Protein AF-A0A7K4MNK5-F1 (afdb_monomer_lite)

Foldseek 3Di:
DDDDDDDDDDDDDDDDDDDPVVVVVLVVCCVVVVHPDSVRSVVVVVVVVVCVVVVVVPPDPDDDDDDDDPLEDQLDFPLVVLCVLVVDDDQPAWFDADALCQQANLLRALADPLLLLQCLLQLLLLSLLRVVCVVVVHQWAFLVSSLSRSLVHLQVLVVLCVVVVVCCVQFVSCVLTQDDLCRLCVVCVPDDPVVSVVSRVVSSVCSSCARSKDFDDCVSGPDNVVPPDGTYIHHNCVNLPFKIKHWDFDPCPPDDDDPDDDGDITMIMGGDPLNSQLNPADFVCSCCSSVVDVDDDPARDDLSNLVSCLPRRSVSSRQLNVLVVVVLVVFKDAWLVSLLVVQVVSSVVVSCVVPVPDDPPPVVPDSVSSSSRSVSSVSSCVNSVQWDADPPDPIGTIGGDDRPD

Radius of gyration: 24.89 Å; chains: 1; bounding box: 68×83×61 Å

Structure (mmCIF, N/CA/C/O backbone):
data_AF-A0A7K4MNK5-F1
#
_entry.id   AF-A0A7K4MNK5-F1
#
loop_
_atom_site.group_PDB
_atom_site.id
_atom_site.type_symbol
_atom_site.label_atom_id
_atom_site.label_alt_id
_atom_site.label_comp_id
_atom_site.label_asym_id
_atom_site.label_entity_id
_atom_site.label_seq_id
_atom_site.pdbx_PDB_ins_code
_atom_site.Cartn_x
_atom_site.Cartn_y
_atom_site.Cartn_z
_atom_site.occupancy
_atom_site.B_iso_or_equiv
_atom_site.auth_seq_id
_atom_site.auth_comp_id
_atom_site.auth_asym_id
_atom_site.auth_atom_id
_atom_site.pdbx_PDB_model_num
ATOM 1 N N . MET A 1 1 ? -1.300 64.875 3.776 1.00 35.47 1 MET A N 1
ATOM 2 C CA . MET A 1 1 ? -1.378 63.542 4.409 1.00 35.47 1 MET A CA 1
ATOM 3 C C . MET A 1 1 ? -2.635 62.875 3.878 1.00 35.47 1 MET A C 1
ATOM 5 O O . MET A 1 1 ? -3.722 63.325 4.205 1.00 35.47 1 MET A O 1
ATOM 9 N N . SER A 1 2 ? -2.477 61.930 2.950 1.00 32.09 2 SER A N 1
ATOM 10 C CA . SER A 1 2 ? -3.583 61.213 2.305 1.00 32.09 2 SER A CA 1
ATOM 11 C C . SER A 1 2 ? -3.901 59.967 3.126 1.00 32.09 2 SER A C 1
ATOM 13 O O . SER A 1 2 ? -3.027 59.122 3.307 1.00 32.09 2 SER A O 1
ATOM 15 N N . THR A 1 3 ? -5.115 59.865 3.659 1.00 37.47 3 THR A N 1
ATOM 16 C CA . THR A 1 3 ? -5.630 58.632 4.263 1.00 37.47 3 THR A CA 1
ATOM 17 C C . THR A 1 3 ? -6.192 57.752 3.157 1.00 37.47 3 THR A C 1
ATOM 19 O O . THR A 1 3 ? -7.331 57.938 2.726 1.00 37.47 3 THR A O 1
ATOM 22 N N . ASP A 1 4 ? -5.388 56.802 2.689 1.00 35.34 4 ASP A N 1
ATOM 23 C CA . ASP A 1 4 ? -5.856 55.744 1.797 1.00 35.34 4 ASP A CA 1
ATOM 24 C C . ASP A 1 4 ? -6.785 54.796 2.564 1.00 35.34 4 ASP A C 1
ATOM 26 O O . ASP A 1 4 ? -6.370 53.961 3.368 1.00 35.34 4 ASP A O 1
ATOM 30 N N . SER A 1 5 ? -8.083 54.955 2.315 1.00 39.03 5 SER A N 1
ATOM 31 C CA . SER A 1 5 ? -9.116 54.013 2.734 1.00 39.03 5 SER A CA 1
ATOM 32 C C . SER A 1 5 ? -8.924 52.665 2.024 1.00 39.03 5 SER A C 1
ATOM 34 O O . SER A 1 5 ? -8.994 52.562 0.797 1.00 39.03 5 SER A O 1
ATOM 36 N N . ALA A 1 6 ? -8.663 51.610 2.797 1.00 39.97 6 ALA A N 1
ATOM 37 C CA . ALA A 1 6 ? -8.557 50.251 2.282 1.00 39.97 6 ALA A CA 1
ATOM 38 C C . ALA A 1 6 ? -9.904 49.802 1.682 1.00 39.97 6 ALA A C 1
ATOM 40 O O . ALA A 1 6 ? -10.915 49.713 2.378 1.00 39.97 6 ALA A O 1
ATOM 41 N N . LYS A 1 7 ? -9.919 49.502 0.378 1.00 38.09 7 LYS A N 1
ATOM 42 C CA . LYS A 1 7 ? -11.086 48.928 -0.312 1.00 38.09 7 LYS A CA 1
ATOM 43 C C . LYS A 1 7 ? -11.462 47.562 0.297 1.00 38.09 7 LYS A C 1
ATOM 45 O O . LYS A 1 7 ? -10.567 46.747 0.534 1.00 38.09 7 LYS A O 1
ATOM 50 N N . PRO A 1 8 ? -12.760 47.251 0.482 1.00 38.22 8 PRO A N 1
ATOM 51 C CA . PRO A 1 8 ? -13.188 45.944 0.971 1.00 38.22 8 PRO A CA 1
ATOM 52 C C . PRO A 1 8 ? -12.862 44.844 -0.053 1.00 38.22 8 PRO A C 1
ATOM 54 O O . PRO A 1 8 ? -13.106 44.992 -1.254 1.00 38.22 8 PRO A O 1
ATOM 57 N N . LYS A 1 9 ? -12.293 43.729 0.426 1.00 45.38 9 LYS A N 1
ATOM 58 C CA . LYS A 1 9 ? -11.996 42.535 -0.383 1.00 45.38 9 LYS A CA 1
ATOM 59 C C . LYS A 1 9 ? -13.296 41.991 -0.999 1.00 45.38 9 LYS A C 1
ATOM 61 O O . LYS A 1 9 ? -14.287 41.821 -0.295 1.00 45.38 9 LYS A O 1
ATOM 66 N N . ARG A 1 10 ? -13.290 41.701 -2.308 1.00 42.56 10 ARG A N 1
ATOM 67 C CA . ARG A 1 10 ? -14.421 41.071 -3.018 1.00 42.56 10 ARG A CA 1
ATOM 68 C C . ARG A 1 10 ? -14.710 39.688 -2.419 1.00 42.56 10 ARG A C 1
ATOM 70 O O . ARG A 1 10 ? -13.848 38.815 -2.474 1.00 42.56 10 ARG A O 1
ATOM 77 N N . GLY A 1 11 ? -15.910 39.498 -1.873 1.00 54.03 11 GLY A N 1
ATOM 78 C CA . GLY A 1 11 ? -16.422 38.177 -1.499 1.00 54.03 11 GLY A CA 1
ATOM 79 C C . GLY A 1 11 ? -16.729 37.325 -2.735 1.00 54.03 11 GLY A C 1
ATOM 80 O O . GLY A 1 11 ? -17.035 37.860 -3.801 1.00 54.03 11 GLY A O 1
ATOM 81 N N . ILE A 1 12 ? -16.634 36.004 -2.594 1.00 65.19 12 ILE A N 1
ATOM 82 C CA . ILE A 1 12 ? -17.036 35.034 -3.621 1.00 65.19 12 ILE A CA 1
ATOM 83 C C . ILE A 1 12 ? -18.461 34.588 -3.288 1.00 65.19 12 ILE A C 1
ATOM 85 O O . ILE A 1 12 ? -18.719 34.160 -2.165 1.00 65.19 12 ILE A O 1
ATOM 89 N N . MET A 1 13 ? -19.379 34.703 -4.246 1.00 64.69 13 MET A N 1
ATOM 90 C CA . MET A 1 13 ? -20.734 34.163 -4.122 1.00 64.69 13 MET A CA 1
ATOM 91 C C . MET A 1 13 ? -20.702 32.677 -4.495 1.00 64.69 13 MET A C 1
ATOM 93 O O . MET A 1 13 ? -20.100 32.312 -5.505 1.00 64.69 13 MET A O 1
ATOM 97 N N . ILE A 1 14 ? -21.290 31.828 -3.655 1.00 71.94 14 ILE A N 1
ATOM 98 C CA . ILE A 1 14 ? -21.338 30.375 -3.841 1.00 71.94 14 ILE A CA 1
ATOM 99 C C . ILE A 1 14 ? -22.793 29.947 -3.698 1.00 71.94 14 ILE A C 1
ATOM 101 O O . ILE A 1 14 ? -23.406 30.232 -2.671 1.00 71.94 14 ILE A O 1
ATOM 105 N N . ASP A 1 15 ? -23.305 29.229 -4.694 1.00 77.81 15 ASP A N 1
ATOM 106 C CA . ASP A 1 15 ? -24.620 28.598 -4.620 1.00 77.81 15 ASP A CA 1
ATOM 107 C C . ASP A 1 15 ? -24.495 27.236 -3.933 1.00 77.81 15 ASP A C 1
ATOM 109 O O . ASP A 1 15 ? -23.679 26.391 -4.319 1.00 77.81 15 ASP A O 1
ATOM 113 N N . VAL A 1 16 ? -25.297 27.027 -2.890 1.00 77.62 16 VAL A N 1
ATOM 114 C CA . VAL A 1 16 ? -25.317 25.792 -2.103 1.00 77.62 16 VAL A CA 1
ATOM 115 C C . VAL A 1 16 ? -26.721 25.212 -2.160 1.00 77.62 16 VAL A C 1
ATOM 117 O O . VAL A 1 16 ? -27.684 25.869 -1.782 1.00 77.62 16 VAL A O 1
ATOM 120 N N . PHE A 1 17 ? -26.829 23.969 -2.621 1.00 81.50 17 PHE A N 1
ATOM 121 C CA . PHE A 1 17 ? -28.088 23.231 -2.625 1.00 81.50 17 PHE A CA 1
ATOM 122 C C . PHE A 1 17 ? -28.230 22.476 -1.305 1.00 81.50 17 PHE A C 1
ATOM 124 O O . PHE A 1 17 ? -27.375 21.653 -0.967 1.00 81.50 17 PHE A O 1
ATOM 131 N N . LEU A 1 18 ? -29.295 22.774 -0.566 1.00 82.81 18 LEU A N 1
ATOM 132 C CA . LEU A 1 18 ? -29.616 22.175 0.725 1.00 82.81 18 LEU A CA 1
ATOM 133 C C . LEU A 1 18 ? -30.932 21.401 0.624 1.00 82.81 18 LEU A C 1
ATOM 135 O O . LEU A 1 18 ? -31.761 21.683 -0.235 1.00 82.81 18 LEU A O 1
ATOM 139 N N . GLU A 1 19 ? -31.111 20.415 1.497 1.00 87.25 19 GLU A N 1
ATOM 140 C CA . GLU A 1 19 ? -32.411 19.766 1.674 1.00 87.25 19 GLU A CA 1
ATOM 141 C C . GLU A 1 19 ? -33.380 20.737 2.373 1.00 87.25 19 GLU A C 1
ATOM 143 O O . GLU A 1 19 ? -32.973 21.454 3.291 1.00 87.25 19 GLU A O 1
ATOM 148 N N . ASP A 1 20 ? -34.662 20.724 1.996 1.00 84.31 20 ASP A N 1
ATOM 149 C CA . ASP A 1 20 ? -35.691 21.651 2.506 1.00 84.31 20 ASP A CA 1
ATOM 150 C C . ASP A 1 20 ? -35.759 21.712 4.042 1.00 84.31 20 ASP A C 1
ATOM 152 O O . ASP A 1 20 ? -36.025 22.761 4.633 1.00 84.31 20 ASP A O 1
ATOM 156 N N . ALA A 1 21 ? -35.518 20.580 4.712 1.00 85.81 21 ALA A N 1
ATOM 157 C CA . ALA A 1 21 ? -35.500 20.502 6.170 1.00 85.81 21 ALA A CA 1
ATOM 158 C C . ALA A 1 21 ? -34.358 21.334 6.781 1.00 85.81 21 ALA A C 1
ATOM 160 O O . ALA A 1 21 ? -34.549 21.997 7.799 1.00 85.81 21 ALA A O 1
ATOM 161 N N . VAL A 1 22 ? -33.191 21.341 6.134 1.00 83.88 22 VAL A N 1
ATOM 162 C CA . VAL A 1 22 ? -32.007 22.089 6.574 1.00 83.88 22 VAL A CA 1
ATOM 163 C C . VAL A 1 22 ? -32.198 23.582 6.322 1.00 83.88 22 VAL A C 1
ATOM 165 O O . VAL A 1 22 ? -31.876 24.396 7.183 1.00 83.88 22 VAL A O 1
ATOM 168 N N . GLU A 1 23 ? -32.785 23.957 5.183 1.00 88.69 23 GLU A N 1
ATOM 169 C CA . GLU A 1 23 ? -33.114 25.357 4.892 1.00 88.69 23 GLU A CA 1
ATOM 170 C C . GLU A 1 23 ? -34.100 25.933 5.924 1.00 88.69 23 GLU A C 1
ATOM 172 O O . GLU A 1 23 ? -33.904 27.038 6.436 1.00 88.69 23 GLU A O 1
ATOM 177 N N . LYS A 1 24 ? -35.133 25.163 6.295 1.00 89.88 24 LYS A N 1
ATOM 178 C CA . LYS A 1 24 ? -36.085 25.559 7.345 1.00 89.88 24 LYS A CA 1
ATOM 179 C C . LYS A 1 24 ? -35.402 25.769 8.695 1.00 89.88 24 LYS A C 1
ATOM 181 O O . LYS A 1 24 ? -35.672 26.775 9.346 1.00 89.88 24 LYS A O 1
ATOM 186 N N . GLN A 1 25 ? -34.496 24.872 9.083 1.00 88.50 25 GLN A N 1
ATOM 187 C CA . GLN A 1 25 ? -33.729 25.010 10.325 1.00 88.50 25 GLN A CA 1
ATOM 188 C C . GLN A 1 25 ? -32.838 26.255 10.317 1.00 88.50 25 GLN A C 1
ATOM 190 O O . GLN A 1 25 ? -32.786 26.972 11.312 1.00 88.50 25 GLN A O 1
ATOM 195 N N . ILE A 1 26 ? -32.183 26.563 9.194 1.00 91.69 26 ILE A N 1
ATOM 196 C CA . ILE A 1 26 ? -31.368 27.779 9.060 1.00 91.69 26 ILE A CA 1
ATOM 197 C C . ILE A 1 26 ? -32.228 29.030 9.283 1.00 91.69 26 ILE A C 1
ATOM 199 O O . ILE A 1 26 ? -31.845 29.911 10.054 1.00 91.69 26 ILE A O 1
ATOM 203 N N . LYS A 1 27 ? -33.415 29.084 8.669 1.00 90.62 27 LYS A N 1
ATOM 204 C CA . LYS A 1 27 ? -34.373 30.190 8.837 1.00 90.62 27 LYS A CA 1
ATOM 205 C C . LYS A 1 27 ? -34.890 30.316 10.269 1.00 90.62 27 LYS A C 1
ATOM 207 O O . LYS A 1 27 ? -35.143 31.424 10.739 1.00 90.62 27 LYS A O 1
ATOM 212 N N . GLU A 1 28 ? -35.073 29.198 10.963 1.00 91.31 28 GLU A N 1
ATOM 213 C CA . GLU A 1 28 ? -35.510 29.183 12.358 1.00 91.31 28 GLU A CA 1
ATOM 214 C C . GLU A 1 28 ? -34.411 29.694 13.296 1.00 91.31 28 GLU A C 1
ATOM 216 O O . GLU A 1 28 ? -34.660 30.615 14.073 1.00 91.31 28 GLU A O 1
ATOM 221 N N . ILE A 1 29 ? -33.179 29.198 13.146 1.00 87.25 29 ILE A N 1
ATOM 222 C CA . ILE A 1 29 ? -32.011 29.657 13.915 1.00 87.25 29 ILE A CA 1
ATOM 223 C C . ILE A 1 29 ? -31.778 31.151 13.688 1.00 87.25 29 ILE A C 1
ATOM 225 O O . ILE A 1 29 ? -31.574 31.890 14.648 1.00 87.25 29 ILE A O 1
ATOM 229 N N . GLN A 1 30 ? -31.890 31.625 12.442 1.00 92.19 30 GLN A N 1
ATOM 230 C CA . GLN A 1 30 ? -31.774 33.049 12.129 1.00 92.19 30 GLN A CA 1
ATOM 231 C C . GLN A 1 30 ? -32.744 33.895 12.968 1.00 92.19 30 GLN A C 1
ATOM 233 O O . GLN A 1 30 ? -32.352 34.929 13.508 1.00 92.19 30 GLN A O 1
ATOM 238 N N . LYS A 1 31 ? -34.008 33.466 13.072 1.00 89.81 31 LYS A N 1
ATOM 239 C CA . LYS A 1 31 ? -35.044 34.189 13.818 1.00 89.81 31 LYS A CA 1
ATOM 240 C C . LYS A 1 31 ? -34.813 34.125 15.323 1.00 89.81 31 LYS A C 1
ATOM 242 O O . LYS A 1 31 ? -34.925 35.151 15.985 1.00 89.81 31 LYS A O 1
ATOM 247 N N . VAL A 1 32 ? -34.500 32.942 15.848 1.00 91.38 32 VAL A N 1
ATOM 248 C CA . VAL A 1 32 ? -34.304 32.719 17.289 1.00 91.38 32 VAL A CA 1
ATOM 249 C C . VAL A 1 32 ? -33.074 33.468 17.802 1.00 91.38 32 VAL A C 1
ATOM 251 O O . VAL A 1 32 ? -33.130 34.087 18.860 1.00 91.38 32 VAL A O 1
ATOM 254 N N . GLU A 1 33 ? -31.983 33.470 17.036 1.00 85.19 33 GLU A N 1
ATOM 255 C CA . GLU A 1 33 ? -30.727 34.132 17.410 1.00 85.19 33 GLU A CA 1
ATOM 256 C C . GLU A 1 33 ? -30.628 35.590 16.927 1.00 85.19 33 GLU A C 1
ATOM 258 O O . GLU A 1 33 ? -29.602 36.242 17.126 1.00 85.19 33 GLU A O 1
ATOM 263 N N . ASN A 1 34 ? -31.694 36.120 16.314 1.00 90.06 34 ASN A N 1
ATOM 264 C CA . ASN A 1 34 ? -31.778 37.482 15.779 1.00 90.06 34 ASN A CA 1
ATOM 265 C C . ASN A 1 34 ? -30.599 37.841 14.848 1.00 90.06 34 ASN A C 1
ATOM 267 O O . ASN A 1 34 ? -29.951 38.884 14.985 1.00 90.06 34 ASN A O 1
ATOM 271 N N . LEU A 1 35 ? -30.296 36.940 13.910 1.00 89.75 35 LEU A N 1
ATOM 272 C CA . LEU A 1 35 ? -29.179 37.072 12.976 1.00 89.75 35 LEU A CA 1
ATOM 273 C C . LEU A 1 35 ? -29.571 37.837 11.715 1.00 89.75 35 LEU A C 1
ATOM 275 O O . LEU A 1 35 ? -30.716 37.816 11.259 1.00 89.75 35 LEU A O 1
ATOM 279 N N . LYS A 1 36 ? -28.575 38.505 11.126 1.00 85.31 36 LYS A N 1
ATOM 280 C CA . LYS A 1 36 ? -28.782 39.444 10.019 1.00 85.31 36 LYS A CA 1
ATOM 281 C C . LYS A 1 36 ? -29.394 38.779 8.787 1.00 85.31 36 LYS A C 1
ATOM 283 O O . LYS A 1 36 ? -30.286 39.351 8.166 1.00 85.31 36 LYS A O 1
ATOM 288 N N . ASP A 1 37 ? -28.891 37.607 8.422 1.00 89.88 37 ASP A N 1
ATOM 289 C CA . ASP A 1 37 ? -29.397 36.794 7.322 1.00 89.88 37 ASP A CA 1
ATOM 290 C C . ASP A 1 37 ? -28.991 35.320 7.501 1.00 89.88 37 ASP A C 1
ATOM 292 O O . ASP A 1 37 ? -28.215 34.967 8.392 1.00 89.88 37 ASP A O 1
ATOM 296 N N . GLU A 1 38 ? -29.519 34.453 6.640 1.00 86.00 38 GLU A N 1
ATOM 297 C CA . GLU A 1 38 ? -29.214 33.017 6.609 1.00 86.00 38 GLU A CA 1
ATOM 298 C C . GLU A 1 38 ? -27.715 32.729 6.403 1.00 86.00 38 GLU A C 1
ATOM 300 O O . GLU A 1 38 ? -27.205 31.705 6.860 1.00 86.00 38 GLU A O 1
ATOM 305 N N . ARG A 1 39 ? -26.969 33.639 5.757 1.00 84.94 39 ARG A N 1
ATOM 306 C CA . ARG A 1 39 ? -25.522 33.469 5.557 1.00 84.94 39 ARG A CA 1
ATOM 307 C C . ARG A 1 39 ? -24.773 33.608 6.872 1.00 84.94 39 ARG A C 1
ATOM 309 O O . ARG A 1 39 ? -23.784 32.906 7.053 1.00 84.94 39 ARG A O 1
ATOM 316 N N . ASP A 1 40 ? -25.235 34.467 7.777 1.00 83.81 40 ASP A N 1
ATOM 317 C CA . ASP A 1 40 ? -24.637 34.619 9.107 1.00 83.81 40 ASP A CA 1
ATOM 318 C C . ASP A 1 40 ? -24.812 33.340 9.943 1.00 83.81 40 ASP A C 1
ATOM 320 O O . ASP A 1 40 ? -23.874 32.906 10.610 1.00 83.81 40 ASP A O 1
ATOM 324 N N . VAL A 1 41 ? -25.958 32.658 9.816 1.00 88.50 41 VAL A N 1
ATOM 325 C CA . VAL A 1 41 ? -26.186 31.329 10.419 1.00 88.50 41 VAL A CA 1
ATOM 326 C C . VAL A 1 41 ? -25.179 30.314 9.874 1.00 88.50 41 VAL A C 1
ATOM 328 O O . VAL A 1 41 ? -24.516 29.617 10.639 1.00 88.50 41 VAL A O 1
ATOM 331 N N . ILE A 1 42 ? -25.028 30.247 8.546 1.00 87.69 42 ILE A N 1
ATOM 332 C CA . ILE A 1 42 ? -24.098 29.319 7.885 1.00 87.69 42 ILE A CA 1
ATOM 333 C C . ILE A 1 42 ? -22.651 29.631 8.286 1.00 87.69 42 ILE A C 1
ATOM 335 O O . ILE A 1 42 ? -21.879 28.722 8.587 1.00 87.69 42 ILE A O 1
ATOM 339 N N . TYR A 1 43 ? -22.280 30.910 8.328 1.00 83.38 43 TYR A N 1
ATOM 340 C CA . TYR A 1 43 ? -20.943 31.350 8.707 1.00 83.38 43 TYR A CA 1
ATOM 341 C C . TYR A 1 43 ? -20.613 30.969 10.152 1.00 83.38 43 TYR A C 1
ATOM 343 O O . TYR A 1 43 ? -19.557 30.386 10.403 1.00 83.38 43 TYR A O 1
ATOM 351 N N . ARG A 1 44 ? -21.538 31.206 11.089 1.00 83.81 44 ARG A N 1
ATOM 352 C CA . ARG A 1 44 ? -21.393 30.792 12.490 1.00 83.81 44 ARG A CA 1
ATOM 353 C C . ARG A 1 44 ? -21.351 29.282 12.638 1.00 83.81 44 ARG A C 1
ATOM 355 O O . ARG A 1 44 ? -20.495 28.787 13.354 1.00 83.81 44 ARG A O 1
ATOM 362 N N . ALA A 1 45 ? -22.193 28.537 11.925 1.00 83.69 45 ALA A N 1
ATOM 363 C CA . ALA A 1 45 ? -22.162 27.076 11.955 1.00 83.69 45 ALA A CA 1
ATOM 364 C C . ALA A 1 45 ? -20.806 26.531 11.478 1.00 83.69 45 ALA A C 1
ATOM 366 O O . ALA A 1 45 ? -20.249 25.621 12.095 1.00 83.69 45 ALA A O 1
ATOM 367 N N . ILE A 1 46 ? -20.240 27.126 10.422 1.00 79.56 46 ILE A N 1
ATOM 368 C CA . ILE A 1 46 ? -18.892 26.814 9.945 1.00 79.56 46 ILE A CA 1
ATOM 369 C C . ILE A 1 46 ? -17.861 27.158 11.027 1.00 79.56 46 ILE A C 1
ATOM 371 O O . ILE A 1 46 ? -17.068 26.292 11.385 1.00 79.56 46 ILE A O 1
ATOM 375 N N . GLN A 1 47 ? -17.888 28.369 11.590 1.00 75.75 47 GLN A N 1
ATOM 376 C CA . GLN A 1 47 ? -16.955 28.785 12.642 1.00 75.75 47 GLN A CA 1
ATOM 377 C C . GLN A 1 47 ? -17.048 27.913 13.897 1.00 75.75 47 GLN A C 1
ATOM 379 O O . GLN A 1 47 ? -16.023 27.442 14.371 1.00 75.75 47 GLN A O 1
ATOM 384 N N . SER A 1 48 ? -18.245 27.625 14.404 1.00 77.75 48 SER A N 1
ATOM 385 C CA . SER A 1 48 ? -18.456 26.767 15.572 1.00 77.75 48 SER A CA 1
ATOM 386 C C . SER A 1 48 ? -18.027 25.328 15.310 1.00 77.75 48 SER A C 1
ATOM 388 O O . SER A 1 48 ? -17.439 24.693 16.186 1.00 77.75 48 SER A O 1
ATOM 390 N N . TYR A 1 49 ? -18.269 24.802 14.104 1.00 74.12 49 TYR A N 1
ATOM 391 C CA . TYR A 1 49 ? -17.709 23.516 13.700 1.00 74.12 49 TYR A CA 1
ATOM 392 C C . TYR A 1 49 ? -16.177 23.565 13.713 1.00 74.12 49 TYR A C 1
ATOM 394 O O . TYR A 1 49 ? -15.546 22.668 14.270 1.00 74.12 49 TYR A O 1
ATOM 402 N N . PHE A 1 50 ? -15.579 24.627 13.168 1.00 59.28 50 PHE A N 1
ATOM 403 C CA . PHE A 1 50 ? -14.133 24.827 13.189 1.00 59.28 50 PHE A CA 1
ATOM 404 C C . PHE A 1 50 ? -13.586 24.911 14.612 1.00 59.28 50 PHE A C 1
ATOM 406 O O . PHE A 1 50 ? -12.689 24.143 14.925 1.00 59.28 50 PHE A O 1
ATOM 413 N N . GLU A 1 51 ? -14.146 25.749 15.484 1.00 68.19 51 GLU A N 1
ATOM 414 C CA . GLU A 1 51 ? -13.740 25.892 16.888 1.00 68.19 51 GLU A CA 1
ATOM 415 C C . GLU A 1 51 ? -13.857 24.583 17.667 1.00 68.19 51 GLU A C 1
ATOM 417 O O . GLU A 1 51 ? -12.989 24.260 18.478 1.00 68.19 51 GLU A O 1
ATOM 422 N N . LYS A 1 52 ? -14.909 23.798 17.414 1.00 69.75 52 LYS A N 1
ATOM 423 C CA . LYS A 1 52 ? -15.080 22.471 18.014 1.00 69.75 52 LYS A CA 1
ATOM 424 C C . LYS A 1 52 ? -14.002 21.496 17.539 1.00 69.75 52 LYS A C 1
ATOM 426 O O . LYS A 1 52 ? -13.549 20.660 18.317 1.00 69.75 52 LYS A O 1
ATOM 431 N N . VAL A 1 53 ? -13.586 21.598 16.280 1.00 57.69 53 VAL A N 1
ATOM 432 C CA . VAL A 1 53 ? -12.505 20.781 15.719 1.00 57.69 53 VAL A CA 1
ATOM 433 C C . VAL A 1 53 ? -11.136 21.245 16.234 1.00 57.69 53 VAL A C 1
ATOM 435 O O . VAL A 1 53 ? -10.345 20.395 16.624 1.00 57.69 53 VAL A O 1
ATOM 438 N N . THR A 1 54 ? -10.862 22.552 16.332 1.00 47.03 54 THR A N 1
ATOM 439 C CA . THR A 1 54 ? -9.573 23.081 16.818 1.00 47.03 54 THR A CA 1
ATOM 440 C C . THR A 1 54 ? -9.390 22.976 18.328 1.00 47.03 54 THR A C 1
ATOM 442 O O . THR A 1 54 ? -8.294 22.631 18.757 1.00 47.03 54 THR A O 1
ATOM 445 N N . LYS A 1 55 ? -10.424 23.189 19.158 1.00 50.75 55 LYS A N 1
ATOM 446 C CA . LYS A 1 55 ? -10.312 22.984 20.620 1.00 50.75 55 LYS A CA 1
ATOM 447 C C . LYS A 1 55 ? -10.020 21.531 20.993 1.00 50.75 55 LYS A C 1
ATOM 449 O O . LYS A 1 55 ? -9.325 21.290 21.974 1.00 50.75 55 LYS A O 1
ATOM 454 N N . ASN A 1 56 ? -10.497 20.577 20.195 1.00 48.66 56 ASN A N 1
ATOM 455 C CA . ASN A 1 56 ? -10.143 19.167 20.355 1.00 48.66 56 ASN A CA 1
ATOM 456 C C . ASN A 1 56 ? -8.707 18.852 19.888 1.00 48.66 56 ASN A C 1
ATOM 458 O O . ASN A 1 56 ? -8.196 17.783 20.204 1.00 48.66 56 ASN A O 1
ATOM 462 N N . GLU A 1 57 ? -8.049 19.754 19.151 1.00 44.66 57 GLU A N 1
ATOM 463 C CA . GLU A 1 57 ? -6.667 19.595 18.676 1.00 44.66 57 GLU A CA 1
ATOM 464 C C . GLU A 1 57 ? -5.629 20.361 19.525 1.00 44.66 57 GLU A C 1
ATOM 466 O O . GLU A 1 57 ? -4.451 20.026 19.448 1.00 44.66 57 GLU A O 1
ATOM 471 N N . THR A 1 58 ? -6.021 21.343 20.354 1.00 35.06 58 THR A N 1
ATOM 472 C CA . THR A 1 58 ? -5.088 22.174 21.154 1.00 35.06 58 THR A CA 1
ATOM 473 C C . THR A 1 58 ? -4.841 21.707 22.596 1.00 35.06 58 THR A C 1
ATOM 475 O O . THR A 1 58 ? -4.239 22.444 23.369 1.00 35.06 58 THR A O 1
ATOM 478 N N . VAL A 1 59 ? -5.244 20.493 22.985 1.00 38.62 59 VAL A N 1
ATOM 479 C CA . VAL A 1 59 ? -4.782 19.878 24.246 1.00 38.62 59 VAL A CA 1
ATOM 480 C C . VAL A 1 59 ? -3.861 18.702 23.932 1.00 38.62 59 VAL A C 1
ATOM 482 O O . VAL A 1 59 ? -4.290 17.555 23.925 1.00 38.62 59 VAL A O 1
ATOM 485 N N . SER A 1 60 ? -2.585 18.994 23.671 1.00 36.94 60 SER A N 1
ATOM 486 C CA . SER A 1 60 ? -1.476 18.084 23.998 1.00 36.94 60 SER A CA 1
ATOM 487 C C . SER A 1 60 ? -0.127 18.819 24.024 1.00 36.94 60 SER A C 1
ATOM 489 O O . SER A 1 60 ? 0.845 18.361 23.428 1.00 36.94 60 SER A O 1
ATOM 491 N N . ASP A 1 61 ? -0.044 19.954 24.717 1.00 33.25 61 ASP A N 1
ATOM 492 C CA . ASP A 1 61 ? 1.253 20.422 25.212 1.00 33.25 61 ASP A CA 1
ATOM 493 C C . ASP A 1 61 ? 1.530 19.682 26.525 1.00 33.25 61 ASP A C 1
ATOM 495 O O . ASP A 1 61 ? 0.942 19.972 27.563 1.00 33.25 61 ASP A O 1
ATOM 499 N N . GLY A 1 62 ? 2.383 18.657 26.436 1.00 41.53 62 GLY A N 1
ATOM 500 C CA . GLY A 1 62 ? 2.896 17.888 27.571 1.00 41.53 62 GLY A CA 1
ATOM 501 C C . GLY A 1 62 ? 1.903 16.897 28.180 1.00 41.53 62 GLY A C 1
ATOM 502 O O . GLY A 1 62 ? 1.312 17.166 29.220 1.00 41.53 62 GLY A O 1
ATOM 503 N N . VAL A 1 63 ? 1.773 15.702 27.597 1.00 30.12 63 VAL A N 1
ATOM 504 C CA . VAL A 1 63 ? 1.010 14.607 28.218 1.00 30.12 63 VAL A CA 1
ATOM 505 C C . VAL A 1 63 ? 1.902 13.377 28.362 1.00 30.12 63 VAL A C 1
ATOM 507 O O . VAL A 1 63 ? 2.306 12.752 27.383 1.00 30.12 63 VAL A O 1
ATOM 510 N N . LYS A 1 64 ? 2.209 13.041 29.622 1.00 30.73 64 LYS A N 1
ATOM 511 C CA . LYS A 1 64 ? 2.599 11.689 30.034 1.00 30.73 64 LYS A CA 1
ATOM 512 C C . LYS A 1 64 ? 1.563 10.718 29.475 1.00 30.73 64 LYS A C 1
ATOM 514 O O . LYS A 1 64 ? 0.376 10.923 29.697 1.00 30.73 64 LYS A O 1
ATOM 519 N N . PHE A 1 65 ? 2.016 9.674 28.787 1.00 30.75 65 PHE A N 1
ATOM 520 C CA . PHE A 1 65 ? 1.168 8.601 28.275 1.00 30.75 65 PHE A CA 1
ATOM 521 C C . PHE A 1 65 ? 0.393 7.920 29.413 1.00 30.75 65 PHE A C 1
ATOM 523 O O . PHE A 1 65 ? 0.855 6.941 29.997 1.00 30.75 65 PHE A O 1
ATOM 530 N N . GLU A 1 66 ? -0.802 8.414 29.717 1.00 28.03 66 GLU A N 1
ATOM 531 C CA . GLU A 1 66 ? -1.805 7.647 30.440 1.00 28.03 66 GLU A CA 1
ATOM 532 C C . GLU A 1 66 ? -2.608 6.830 29.428 1.00 28.03 66 GLU A C 1
ATOM 534 O O . GLU A 1 66 ? -3.380 7.343 28.619 1.00 28.03 66 GLU A O 1
ATOM 539 N N . LYS A 1 67 ? -2.371 5.514 29.464 1.00 39.31 67 LYS A N 1
ATOM 540 C CA . LYS A 1 67 ? -3.167 4.484 28.795 1.00 39.31 67 LYS A CA 1
ATOM 541 C C . LYS A 1 67 ? -4.610 4.562 29.290 1.00 39.31 67 LYS A C 1
ATOM 543 O O . LYS A 1 67 ? -4.905 3.956 30.309 1.00 39.31 67 LYS A O 1
ATOM 548 N N . THR A 1 68 ? -5.512 5.213 28.568 1.00 35.50 68 THR A N 1
ATOM 549 C CA . THR A 1 68 ? -6.936 4.831 28.532 1.00 35.50 68 THR A CA 1
ATOM 550 C C . THR A 1 68 ? -7.603 5.433 27.286 1.00 35.50 68 THR A C 1
ATOM 552 O O . THR A 1 68 ? -7.549 6.636 27.067 1.00 35.50 68 THR A O 1
ATOM 555 N N . ASN A 1 69 ? -8.212 4.561 26.465 1.00 36.16 69 ASN A N 1
ATOM 556 C CA . ASN A 1 69 ? -8.808 4.767 25.127 1.00 36.16 69 ASN A CA 1
ATOM 557 C C . ASN A 1 69 ? -7.807 4.862 23.952 1.00 36.16 69 ASN A C 1
ATOM 559 O O . ASN A 1 69 ? -7.482 5.948 23.479 1.00 36.16 69 ASN A O 1
ATOM 563 N N . LYS A 1 70 ? -7.340 3.710 23.434 1.00 55.97 70 LYS A N 1
ATOM 564 C CA . LYS A 1 70 ? -6.482 3.636 22.233 1.00 55.97 70 LYS A CA 1
ATOM 565 C C . LYS A 1 70 ? -7.263 4.074 20.983 1.00 55.97 70 LYS A C 1
ATOM 567 O O . LYS A 1 70 ? -7.931 3.279 20.337 1.00 55.97 70 LYS A O 1
ATOM 572 N N . THR A 1 71 ? -7.189 5.352 20.626 1.00 66.94 71 THR A N 1
ATOM 573 C CA . THR A 1 71 ? -7.767 5.894 19.380 1.00 66.94 71 THR A CA 1
ATOM 574 C C . THR A 1 71 ? -6.864 5.686 18.157 1.00 66.94 71 THR A C 1
ATOM 576 O O . THR A 1 71 ? -7.218 6.101 17.054 1.00 66.94 71 THR A O 1
ATOM 579 N N . SER A 1 72 ? -5.704 5.045 18.336 1.00 78.38 72 SER A N 1
ATOM 580 C CA . SER A 1 72 ? -4.702 4.811 17.297 1.00 78.38 72 SER A CA 1
ATOM 581 C C . SER A 1 72 ? -3.894 3.536 17.537 1.00 78.38 72 SER A C 1
ATOM 583 O O . SER A 1 72 ? -3.695 3.142 18.688 1.00 78.38 72 SER A O 1
ATOM 585 N N . PHE A 1 73 ? -3.352 2.980 16.453 1.00 87.62 73 PHE A N 1
ATOM 586 C CA . PHE A 1 73 ? -2.423 1.854 16.446 1.00 87.62 73 PHE A CA 1
ATOM 587 C C . PHE A 1 73 ? -1.174 2.163 17.277 1.00 87.62 73 PHE A C 1
ATOM 589 O O . PHE A 1 73 ? -0.576 3.232 17.119 1.00 87.62 73 PHE A O 1
ATOM 596 N N . ASP A 1 74 ? -0.784 1.232 18.144 1.00 82.44 74 ASP A N 1
ATOM 597 C CA . ASP A 1 74 ? 0.310 1.423 19.107 1.00 82.44 74 ASP A CA 1
ATOM 598 C C . ASP A 1 74 ? 1.505 0.488 18.890 1.00 82.44 74 ASP A C 1
ATOM 600 O O . ASP A 1 74 ? 2.383 0.413 19.745 1.00 82.44 74 ASP A O 1
ATOM 604 N N . GLY A 1 75 ? 1.539 -0.214 17.755 1.00 82.69 75 GLY A N 1
ATOM 605 C CA . GLY A 1 75 ? 2.617 -1.140 17.413 1.00 82.69 75 GLY A CA 1
ATOM 606 C C . GLY A 1 75 ? 2.383 -2.574 17.873 1.00 82.69 75 GLY A C 1
ATOM 607 O O . GLY A 1 75 ? 3.029 -3.476 17.342 1.00 82.69 75 GLY A O 1
ATOM 608 N N . THR A 1 76 ? 1.432 -2.821 18.783 1.00 82.56 76 THR A N 1
ATOM 609 C CA . THR A 1 76 ? 1.228 -4.158 19.358 1.00 82.56 76 THR A CA 1
ATOM 610 C C . THR A 1 76 ? 0.035 -4.904 18.774 1.00 82.56 76 THR A C 1
ATOM 612 O O . THR A 1 76 ? -1.103 -4.441 18.799 1.00 82.56 76 THR A O 1
ATOM 615 N N . VAL A 1 77 ? 0.295 -6.128 18.307 1.00 85.38 77 VAL A N 1
ATOM 616 C CA . VAL A 1 77 ? -0.729 -7.094 17.895 1.00 85.38 77 VAL A CA 1
ATOM 617 C C . VAL A 1 77 ? -0.387 -8.451 18.503 1.00 85.38 77 VAL A C 1
ATOM 619 O O . VAL A 1 77 ? 0.682 -8.997 18.238 1.00 85.38 77 VAL A O 1
ATOM 622 N N . ASP A 1 78 ? -1.295 -9.022 19.298 1.00 88.56 78 ASP A N 1
ATOM 623 C CA . ASP A 1 78 ? -1.184 -10.427 19.702 1.00 88.56 78 ASP A CA 1
ATOM 624 C C . ASP A 1 78 ? -1.619 -11.316 18.533 1.00 88.56 78 ASP A C 1
ATOM 626 O O . ASP A 1 78 ? -2.801 -11.550 18.269 1.00 88.56 78 ASP A O 1
ATOM 630 N N . PHE A 1 79 ? -0.621 -11.802 17.805 1.00 90.62 79 PHE A N 1
ATOM 631 C CA . PHE A 1 79 ? -0.811 -12.634 16.629 1.00 90.62 79 PHE A CA 1
ATOM 632 C C . PHE A 1 79 ? -1.406 -14.016 16.924 1.00 90.62 79 PHE A C 1
ATOM 634 O O . PHE A 1 79 ? -2.041 -14.603 16.041 1.00 90.62 79 PHE A O 1
ATOM 641 N N . SER A 1 80 ? -1.238 -14.533 18.146 1.00 90.62 80 SER A N 1
ATOM 642 C CA . SER A 1 80 ? -1.807 -15.825 18.543 1.00 90.62 80 SER A CA 1
ATOM 643 C C . SER A 1 80 ? -3.315 -15.697 18.711 1.00 90.62 80 SER A C 1
ATOM 645 O O . SER A 1 80 ? -4.077 -16.476 18.133 1.00 90.62 80 SER A O 1
ATOM 647 N N . GLN A 1 81 ? -3.755 -14.662 19.431 1.00 91.69 81 GLN A N 1
ATOM 648 C CA . GLN A 1 81 ? -5.174 -14.357 19.578 1.00 91.69 81 GLN A CA 1
ATOM 649 C C . GLN A 1 81 ? -5.806 -13.968 18.232 1.00 91.69 81 GLN A C 1
ATOM 651 O O . GLN A 1 81 ? -6.881 -14.475 17.907 1.00 91.69 81 GLN A O 1
ATOM 656 N N . LEU A 1 82 ? -5.129 -13.158 17.406 1.00 94.00 82 LEU A N 1
ATOM 657 C CA . LEU A 1 82 ? -5.623 -12.769 16.078 1.00 94.00 82 LEU A CA 1
ATOM 658 C C . LEU A 1 82 ? -5.894 -13.994 15.198 1.00 94.00 82 LEU A C 1
ATOM 660 O O . LEU A 1 82 ? -6.962 -14.113 14.597 1.00 94.00 82 LEU A O 1
ATOM 664 N N . SER A 1 83 ? -4.940 -14.927 15.151 1.00 92.88 83 SER A N 1
ATOM 665 C CA . SER A 1 83 ? -5.086 -16.175 14.395 1.00 92.88 83 SER A CA 1
ATOM 666 C C . SER A 1 83 ? -6.252 -17.019 14.922 1.00 92.88 83 SER A C 1
ATOM 668 O O . SER A 1 83 ? -6.959 -17.651 14.139 1.00 92.88 83 SER A O 1
ATOM 670 N N . GLY A 1 84 ? -6.492 -16.992 16.238 1.00 92.62 84 GLY A N 1
ATOM 671 C CA . GLY A 1 84 ? -7.649 -17.623 16.873 1.00 92.62 84 GLY A CA 1
ATOM 672 C C . GLY A 1 84 ? -8.985 -17.042 16.402 1.00 92.62 84 GLY A C 1
ATOM 673 O O . GLY A 1 84 ? -9.866 -17.806 16.008 1.00 92.62 84 GLY A O 1
ATOM 674 N N . ILE A 1 85 ? -9.115 -15.710 16.373 1.00 93.62 85 ILE A N 1
ATOM 675 C CA . ILE A 1 85 ? -10.327 -15.010 15.903 1.00 93.62 85 ILE A CA 1
ATOM 676 C C . ILE A 1 85 ? -10.593 -15.317 14.420 1.00 93.62 85 ILE A C 1
ATOM 678 O O . ILE A 1 85 ? -11.737 -15.528 14.014 1.00 93.62 85 ILE A O 1
ATOM 682 N N . LEU A 1 86 ? -9.538 -15.383 13.602 1.00 94.06 86 LEU A N 1
ATOM 683 C CA . LEU A 1 86 ? -9.656 -15.547 12.151 1.00 94.06 86 LEU A CA 1
ATOM 684 C C . LEU A 1 86 ? -9.848 -16.996 11.676 1.00 94.06 86 LEU A C 1
ATOM 686 O O . LEU A 1 86 ? -10.187 -17.207 10.512 1.00 94.06 86 LEU A O 1
ATOM 690 N N . LYS A 1 87 ? -9.672 -18.000 12.545 1.00 88.62 87 LYS A N 1
ATOM 691 C CA . LYS A 1 87 ? -9.652 -19.424 12.159 1.00 88.62 87 LYS A CA 1
ATOM 692 C C . LYS A 1 87 ? -10.935 -19.909 11.468 1.00 88.62 87 LYS A C 1
ATOM 694 O O . LYS A 1 87 ? -10.865 -20.814 10.644 1.00 88.62 87 LYS A O 1
ATOM 699 N N . ASN A 1 88 ? -12.084 -19.305 11.784 1.00 81.00 88 ASN A N 1
ATOM 700 C CA . ASN A 1 88 ? -13.407 -19.767 11.343 1.00 81.00 88 ASN A CA 1
ATOM 701 C C . ASN A 1 88 ? -14.247 -18.658 10.678 1.00 81.00 88 ASN A C 1
ATOM 703 O O . ASN A 1 88 ? -15.465 -18.615 10.848 1.00 81.00 88 ASN A O 1
ATOM 707 N N . ILE A 1 89 ? -13.620 -17.728 9.949 1.00 90.44 89 ILE A N 1
ATOM 708 C CA . ILE A 1 89 ? -14.374 -16.651 9.293 1.00 90.44 89 ILE A CA 1
ATOM 709 C C . ILE A 1 89 ? -15.253 -17.181 8.151 1.00 90.44 89 ILE A C 1
ATOM 711 O O . ILE A 1 89 ? -14.785 -17.844 7.229 1.00 90.44 89 ILE A O 1
ATOM 715 N N . GLU A 1 90 ? -16.542 -16.838 8.168 1.00 84.81 90 GLU A N 1
ATOM 716 C CA . GLU A 1 90 ? -17.445 -17.156 7.060 1.00 84.81 90 GLU A CA 1
ATOM 717 C C . GLU A 1 90 ? -17.151 -16.295 5.825 1.00 84.81 90 GLU A C 1
ATOM 719 O O . GLU A 1 90 ? -17.276 -15.065 5.859 1.00 84.81 90 GLU A O 1
ATOM 724 N N . THR A 1 91 ? -16.849 -16.945 4.702 1.00 85.56 91 THR A N 1
ATOM 725 C CA . THR A 1 91 ? -16.502 -16.322 3.412 1.00 85.56 91 THR A CA 1
ATOM 726 C C . THR A 1 91 ? -17.670 -16.288 2.417 1.00 85.56 91 THR A C 1
ATOM 728 O O . THR A 1 91 ? -17.480 -16.224 1.204 1.00 85.56 91 THR A O 1
ATOM 731 N N . ASN A 1 92 ? -18.907 -16.287 2.912 1.00 86.31 92 ASN A N 1
ATOM 732 C CA . ASN A 1 92 ? -20.097 -16.186 2.069 1.00 86.31 92 ASN A CA 1
ATOM 733 C C . ASN A 1 92 ? -20.340 -14.737 1.615 1.00 86.31 92 ASN A C 1
ATOM 735 O O . ASN A 1 92 ? -20.213 -13.793 2.399 1.00 86.31 92 ASN A O 1
ATOM 739 N N . GLY A 1 93 ? -20.744 -14.555 0.353 1.00 84.88 93 GLY A N 1
ATOM 740 C CA . GLY A 1 93 ? -21.171 -13.251 -0.171 1.00 84.88 93 GLY A CA 1
ATOM 741 C C . GLY A 1 93 ? -20.059 -12.199 -0.260 1.00 84.88 93 GLY A C 1
ATOM 742 O O . GLY A 1 93 ? -20.333 -11.004 -0.113 1.00 84.88 93 GLY A O 1
ATOM 743 N N . LEU A 1 94 ? -18.810 -12.627 -0.471 1.00 90.88 94 LEU A N 1
ATOM 744 C CA . LEU A 1 94 ? -17.683 -11.712 -0.629 1.00 90.88 94 LEU A CA 1
ATOM 745 C C . LEU A 1 94 ? -17.827 -10.848 -1.883 1.00 90.88 94 LEU A C 1
ATOM 747 O O . LEU A 1 94 ? -18.313 -11.276 -2.931 1.00 90.88 94 LEU A O 1
ATOM 751 N N . ILE A 1 95 ? -17.361 -9.612 -1.762 1.00 89.88 95 ILE A N 1
ATOM 752 C CA . ILE A 1 95 ? -17.198 -8.695 -2.877 1.00 89.88 95 ILE A CA 1
ATOM 753 C C . ILE A 1 95 ? -16.026 -9.188 -3.722 1.00 89.88 95 ILE A C 1
ATOM 755 O O . ILE A 1 95 ? -14.916 -9.368 -3.226 1.00 89.88 95 ILE A O 1
ATOM 759 N N . GLU A 1 96 ? -16.290 -9.386 -5.008 1.00 86.94 96 GLU A N 1
ATOM 760 C CA . GLU A 1 96 ? -15.304 -9.870 -5.963 1.00 86.94 96 GLU A CA 1
ATOM 761 C C . GLU A 1 96 ? -14.244 -8.806 -6.271 1.00 86.94 96 GLU A C 1
ATOM 763 O O . GLU A 1 96 ? -14.538 -7.614 -6.430 1.00 86.94 96 GLU A O 1
ATOM 768 N N . ARG A 1 97 ? -12.991 -9.254 -6.372 1.00 88.12 97 ARG A N 1
ATOM 769 C CA . ARG A 1 97 ? -11.871 -8.413 -6.783 1.00 88.12 97 ARG A CA 1
ATOM 770 C C . ARG A 1 97 ? -11.892 -8.224 -8.294 1.00 88.12 97 ARG A C 1
ATOM 772 O O . ARG A 1 97 ? -11.818 -9.192 -9.043 1.00 88.12 97 ARG A O 1
ATOM 779 N N . LEU A 1 98 ? -11.908 -6.970 -8.737 1.00 87.12 98 LEU A N 1
ATOM 780 C CA . LEU A 1 98 ? -11.829 -6.653 -10.159 1.00 87.12 98 LEU A CA 1
ATOM 781 C C . LEU A 1 98 ? -10.376 -6.680 -10.666 1.00 87.12 98 LEU A C 1
ATOM 783 O O . LEU A 1 98 ? -9.467 -6.243 -9.949 1.00 87.12 98 LEU A O 1
ATOM 787 N N . PRO A 1 99 ? -10.142 -7.118 -11.916 1.00 88.06 99 PRO A N 1
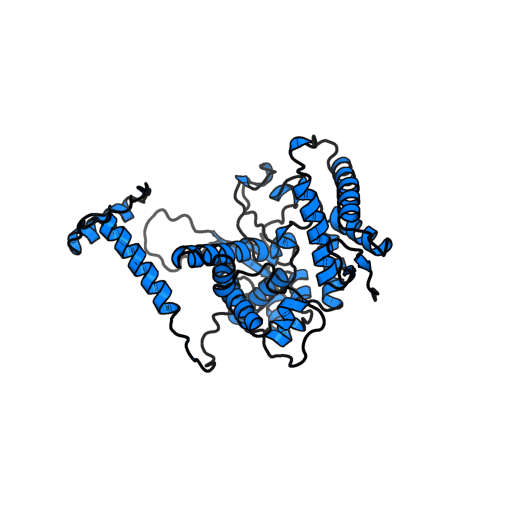ATOM 788 C CA . PRO A 1 99 ? -8.873 -6.910 -12.600 1.00 88.06 99 PRO A CA 1
ATOM 789 C C . PRO A 1 99 ? -8.495 -5.426 -12.665 1.00 88.06 99 PRO A C 1
ATOM 791 O O . PRO A 1 99 ? -9.346 -4.548 -12.813 1.00 88.06 99 PRO A O 1
ATOM 794 N N . GLN A 1 100 ? -7.193 -5.137 -12.651 1.00 89.56 100 GLN A N 1
ATOM 795 C CA . GLN A 1 100 ? -6.686 -3.761 -12.741 1.00 89.56 100 GLN A CA 1
ATOM 796 C C . GLN A 1 100 ? -7.151 -3.039 -14.013 1.00 89.56 100 GLN A C 1
ATOM 798 O O . GLN A 1 100 ? -7.464 -1.849 -13.974 1.00 89.56 100 GLN A O 1
ATOM 803 N N . SER A 1 101 ? -7.279 -3.775 -15.124 1.00 87.81 101 SER A N 1
ATOM 804 C CA . SER A 1 101 ? -7.797 -3.251 -16.392 1.00 87.81 101 SER A CA 1
ATOM 805 C C . SER A 1 101 ? -9.227 -2.728 -16.304 1.00 87.81 101 SER A C 1
ATOM 807 O O . SER A 1 101 ? -9.611 -1.846 -17.072 1.00 87.81 101 SER A O 1
ATOM 809 N N . ASP A 1 102 ? -10.009 -3.256 -15.367 1.00 85.25 102 ASP A N 1
ATOM 810 C CA . ASP A 1 102 ? -11.427 -2.942 -15.229 1.00 85.25 102 ASP A CA 1
ATOM 811 C C . ASP A 1 102 ? -11.640 -1.722 -14.324 1.00 85.25 102 ASP A C 1
ATOM 813 O O . ASP A 1 102 ? -12.637 -1.012 -14.472 1.00 85.25 102 ASP A O 1
ATOM 817 N N . ILE A 1 103 ? -10.680 -1.441 -13.434 1.00 85.81 103 ILE A N 1
ATOM 818 C CA . ILE A 1 103 ? -10.681 -0.275 -12.538 1.00 85.81 103 ILE A CA 1
ATOM 819 C C . ILE A 1 103 ? -9.970 0.923 -13.183 1.00 85.81 103 ILE A C 1
ATOM 821 O O . ILE A 1 103 ? -10.438 2.055 -13.077 1.00 85.81 103 ILE A O 1
ATOM 825 N N . TYR A 1 104 ? -8.829 0.693 -13.834 1.00 85.31 104 TYR A N 1
ATOM 826 C CA . TYR A 1 104 ? -7.943 1.763 -14.300 1.00 85.31 104 TYR A CA 1
ATOM 827 C C . TYR A 1 104 ? -7.867 1.882 -15.822 1.00 85.31 104 TYR A C 1
ATOM 829 O O . TYR A 1 104 ? -7.410 2.908 -16.310 1.00 85.31 104 TYR A O 1
ATOM 837 N N . GLY A 1 105 ? -8.391 0.907 -16.570 1.00 84.25 105 GLY A N 1
ATOM 838 C CA . GLY A 1 105 ? -8.250 0.841 -18.022 1.00 84.25 105 GLY A CA 1
ATOM 839 C C . GLY A 1 105 ? -7.053 -0.001 -18.451 1.00 84.25 105 GLY A C 1
ATOM 840 O O . GLY A 1 105 ? -6.305 -0.531 -17.631 1.00 84.25 105 GLY A O 1
ATOM 841 N N . LEU A 1 106 ? -6.881 -0.159 -19.767 1.00 84.94 106 LEU A N 1
ATOM 842 C CA . LEU A 1 106 ? -5.840 -1.029 -20.331 1.00 84.94 106 LEU A CA 1
ATOM 843 C C . LEU A 1 106 ? -4.424 -0.641 -19.906 1.00 84.94 106 LEU A C 1
ATOM 845 O O . LEU A 1 106 ? -3.569 -1.509 -19.812 1.00 84.94 106 LEU A O 1
ATOM 849 N N . ASP A 1 107 ? -4.184 0.633 -19.607 1.00 81.56 107 ASP A N 1
ATOM 850 C CA . ASP A 1 107 ? -2.896 1.123 -19.124 1.00 81.56 107 ASP A CA 1
ATOM 851 C C . ASP A 1 107 ? -2.556 0.653 -17.701 1.00 81.56 107 ASP A C 1
ATOM 853 O O . ASP A 1 107 ? -1.425 0.852 -17.269 1.00 81.56 107 ASP A O 1
ATOM 857 N N . GLY A 1 108 ? -3.524 0.098 -16.964 1.00 87.25 108 GLY A N 1
ATOM 858 C CA . GLY A 1 108 ? -3.335 -0.557 -15.671 1.00 87.25 108 GLY A CA 1
ATOM 859 C C . GLY A 1 108 ? -3.295 -2.084 -15.753 1.00 87.25 108 GLY A C 1
ATOM 860 O O . GLY A 1 108 ? -3.148 -2.735 -14.726 1.00 87.25 108 GLY A O 1
ATOM 861 N N . ALA A 1 109 ? -3.441 -2.688 -16.935 1.00 90.75 109 ALA A N 1
ATOM 862 C CA . ALA A 1 109 ? -3.499 -4.140 -17.054 1.00 90.75 109 ALA A CA 1
ATOM 863 C C . ALA A 1 109 ? -2.172 -4.799 -16.641 1.00 90.75 109 ALA A C 1
ATOM 865 O O . ALA A 1 109 ? -1.106 -4.365 -17.072 1.00 90.75 109 ALA A O 1
ATOM 866 N N . GLY A 1 110 ? -2.248 -5.861 -15.834 1.00 93.06 110 GLY A N 1
ATOM 867 C CA . GLY A 1 110 ? -1.087 -6.672 -15.452 1.00 93.06 110 GLY A CA 1
ATOM 868 C C . GLY A 1 110 ? -0.082 -5.994 -14.514 1.00 93.06 110 GLY A C 1
ATOM 869 O O . GLY A 1 110 ? 1.000 -6.537 -14.340 1.00 93.06 110 GLY A O 1
ATOM 870 N N . ILE A 1 111 ? -0.410 -4.838 -13.923 1.00 94.56 111 ILE A N 1
ATOM 871 C CA . ILE A 1 111 ? 0.516 -4.056 -13.087 1.00 94.56 111 ILE A CA 1
ATOM 872 C C . ILE A 1 111 ? -0.128 -3.532 -11.810 1.00 94.56 111 ILE A C 1
ATOM 874 O O . ILE A 1 111 ? -1.335 -3.292 -11.757 1.00 94.56 111 ILE A O 1
ATOM 878 N N . ILE A 1 112 ? 0.688 -3.305 -10.785 1.00 94.94 112 ILE A N 1
ATOM 879 C CA . ILE A 1 112 ? 0.268 -2.651 -9.550 1.00 94.94 112 ILE A CA 1
ATOM 880 C C . ILE A 1 112 ? 0.023 -1.171 -9.857 1.00 94.94 112 ILE A C 1
ATOM 882 O O . ILE A 1 112 ? 0.864 -0.471 -10.431 1.00 94.94 112 ILE A O 1
ATOM 886 N N . TRP A 1 113 ? -1.147 -0.662 -9.467 1.00 90.88 113 TRP A N 1
ATOM 887 C CA . TRP A 1 113 ? -1.489 0.742 -9.677 1.00 90.88 113 TRP A CA 1
ATOM 888 C C . TRP A 1 113 ? -0.451 1.687 -9.046 1.00 90.88 113 TRP A C 1
ATOM 890 O O . TRP A 1 113 ? 0.082 1.428 -7.968 1.00 90.88 113 TRP A O 1
ATOM 900 N N . ILE A 1 114 ? -0.177 2.820 -9.703 1.00 86.94 114 ILE A N 1
ATOM 901 C CA . ILE A 1 114 ? 0.945 3.725 -9.382 1.00 86.94 114 ILE A CA 1
ATOM 902 C C . ILE A 1 114 ? 0.963 4.129 -7.900 1.00 86.94 114 ILE A C 1
ATOM 904 O O . ILE A 1 114 ? 2.019 4.138 -7.274 1.00 86.94 114 ILE A O 1
ATOM 908 N N . PHE A 1 115 ? -0.198 4.424 -7.308 1.00 82.25 115 PHE A N 1
ATOM 909 C CA . PHE A 1 115 ? -0.272 4.819 -5.895 1.00 82.25 115 PHE A CA 1
ATOM 910 C C . PHE A 1 115 ? -0.202 3.646 -4.913 1.00 82.25 115 PHE A C 1
ATOM 912 O O . PHE A 1 115 ? 0.049 3.873 -3.736 1.00 82.25 115 PHE A O 1
ATOM 919 N N . HIS A 1 116 ? -0.380 2.410 -5.380 1.00 89.69 116 HIS A N 1
ATOM 920 C CA . HIS A 1 116 ? -0.299 1.193 -4.567 1.00 89.69 116 HIS A CA 1
ATOM 921 C C . HIS A 1 116 ? 1.128 0.616 -4.530 1.00 89.69 116 HIS A C 1
ATOM 923 O O . HIS A 1 116 ? 1.362 -0.398 -3.888 1.00 89.69 116 HIS A O 1
ATOM 929 N N . ASN A 1 117 ? 2.104 1.258 -5.186 1.00 85.75 117 ASN A N 1
ATOM 930 C CA . ASN A 1 117 ? 3.497 0.799 -5.225 1.00 85.75 117 ASN A CA 1
ATOM 931 C C . ASN A 1 117 ?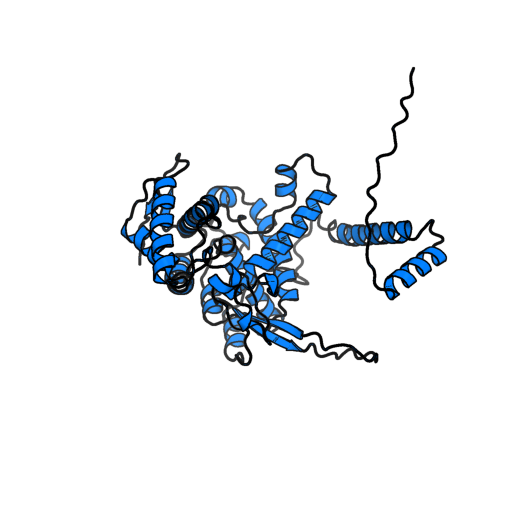 4.263 1.002 -3.898 1.00 85.75 117 ASN A C 1
ATOM 933 O O . ASN A 1 117 ? 5.375 0.507 -3.769 1.00 85.75 117 ASN A O 1
ATOM 937 N N . ARG A 1 118 ? 3.698 1.701 -2.906 1.00 89.81 118 ARG A N 1
ATOM 938 C CA . ARG A 1 118 ? 4.292 1.827 -1.563 1.00 89.81 118 ARG A CA 1
ATOM 939 C C . ARG A 1 118 ? 3.707 0.763 -0.638 1.00 89.81 118 ARG A C 1
ATOM 941 O O . ARG A 1 118 ? 2.535 0.853 -0.278 1.00 89.81 118 ARG A O 1
ATOM 948 N N . LEU A 1 119 ? 4.512 -0.226 -0.250 1.00 93.56 119 LEU A N 1
ATOM 949 C CA . LEU A 1 119 ? 4.043 -1.384 0.527 1.00 93.56 119 LEU A CA 1
ATOM 950 C C . LEU A 1 119 ? 3.953 -1.117 2.035 1.00 93.56 119 LEU A C 1
ATOM 952 O O . LEU A 1 119 ? 3.132 -1.735 2.708 1.00 93.56 119 LEU A O 1
ATOM 956 N N . LEU A 1 120 ? 4.726 -0.168 2.569 1.00 95.06 120 LEU A N 1
ATOM 957 C CA . LEU A 1 120 ? 4.719 0.135 4.003 1.00 95.06 120 LEU A CA 1
ATOM 958 C C . LEU A 1 120 ? 3.352 0.698 4.448 1.00 95.06 120 LEU A C 1
ATOM 960 O O . LEU A 1 120 ? 2.782 0.158 5.393 1.00 95.06 120 LEU A O 1
ATOM 964 N N . PRO A 1 121 ? 2.735 1.660 3.728 1.00 95.69 121 PRO A N 1
ATOM 965 C CA . PRO A 1 121 ? 1.333 2.046 3.926 1.00 95.69 121 PRO A CA 1
ATOM 966 C C . PRO A 1 121 ? 0.316 0.895 3.897 1.00 95.69 121 PRO A C 1
ATOM 968 O O . PRO A 1 121 ? -0.676 0.929 4.631 1.00 95.69 121 PRO A O 1
ATOM 971 N N . VAL A 1 122 ? 0.537 -0.115 3.047 1.00 97.12 122 VAL A N 1
ATOM 972 C CA . VAL A 1 122 ? -0.334 -1.298 2.950 1.00 97.12 122 VAL A CA 1
ATOM 973 C C . VAL A 1 122 ? -0.203 -2.125 4.219 1.00 97.12 122 VAL A C 1
ATOM 975 O O . VAL A 1 122 ? -1.204 -2.373 4.887 1.00 97.12 122 VAL A O 1
ATOM 978 N N . LYS A 1 123 ? 1.030 -2.482 4.596 1.00 96.75 123 LYS A N 1
ATOM 979 C CA . LYS A 1 123 ? 1.302 -3.238 5.820 1.00 96.75 123 LYS A CA 1
ATOM 980 C C . LYS A 1 123 ? 0.774 -2.519 7.058 1.00 96.75 123 LYS A C 1
ATOM 982 O O . LYS A 1 123 ? 0.080 -3.127 7.864 1.00 96.75 123 LYS A O 1
ATOM 987 N N . PHE A 1 124 ? 1.023 -1.217 7.158 1.00 97.25 124 PHE A N 1
ATOM 988 C CA . PHE A 1 124 ? 0.507 -0.364 8.223 1.00 97.25 124 PHE A CA 1
ATOM 989 C C . PHE A 1 124 ? -1.023 -0.435 8.334 1.00 97.25 124 PHE A C 1
ATOM 991 O O . PHE A 1 124 ? -1.570 -0.626 9.418 1.00 97.25 124 PHE A O 1
ATOM 998 N N . SER A 1 125 ? -1.722 -0.325 7.200 1.00 97.88 125 SER A N 1
ATOM 999 C CA . SER A 1 125 ? -3.187 -0.398 7.157 1.00 97.88 125 SER A CA 1
ATOM 1000 C C . SER A 1 125 ? -3.713 -1.767 7.599 1.00 97.88 125 SER A C 1
ATOM 1002 O O . SER A 1 125 ? -4.751 -1.839 8.254 1.00 97.88 125 SER A O 1
ATOM 1004 N N . LEU A 1 126 ? -3.002 -2.848 7.262 1.00 98.25 126 LEU A N 1
ATOM 1005 C CA . LEU A 1 126 ? -3.355 -4.201 7.693 1.00 98.25 126 LEU A CA 1
ATOM 1006 C C . LEU A 1 126 ? -3.085 -4.416 9.184 1.00 98.25 126 LEU A C 1
ATOM 1008 O O . LEU A 1 126 ? -3.912 -5.027 9.843 1.00 98.25 126 LEU A O 1
ATOM 1012 N N . LEU A 1 127 ? -1.996 -3.870 9.733 1.00 97.56 127 LEU A N 1
ATOM 1013 C CA . LEU A 1 127 ? -1.716 -3.912 11.174 1.00 97.56 127 LEU A CA 1
ATOM 1014 C C . LEU A 1 127 ? -2.778 -3.158 11.984 1.00 97.56 127 LEU A C 1
ATOM 1016 O O . LEU A 1 127 ? -3.243 -3.657 13.005 1.00 97.56 127 LEU A O 1
ATOM 1020 N N . CYS A 1 128 ? -3.236 -2.008 11.485 1.00 97.44 128 CYS A N 1
ATOM 1021 C CA . CYS A 1 128 ? -4.379 -1.299 12.060 1.00 97.44 128 CYS A CA 1
ATOM 1022 C C . CYS A 1 128 ? -5.651 -2.161 12.048 1.00 97.44 128 CYS A C 1
ATOM 1024 O O . CYS A 1 128 ? -6.356 -2.229 13.051 1.00 97.44 128 CYS A O 1
ATOM 1026 N N . LEU A 1 129 ? -5.939 -2.840 10.930 1.00 97.88 129 LEU A N 1
ATOM 1027 C CA . LEU A 1 129 ? -7.067 -3.772 10.842 1.00 97.88 129 LEU A CA 1
ATOM 1028 C C . LEU A 1 129 ? -6.917 -4.924 11.847 1.00 97.88 129 LEU A C 1
ATOM 1030 O O . LEU A 1 129 ? -7.878 -5.231 12.546 1.00 97.88 129 LEU A O 1
ATOM 1034 N N . SER A 1 130 ? -5.724 -5.511 11.969 1.00 97.44 130 SER A N 1
ATOM 1035 C CA . SER A 1 130 ? -5.429 -6.547 12.964 1.00 97.44 130 SER A CA 1
ATOM 1036 C C . SER A 1 130 ? -5.731 -6.075 14.382 1.00 97.44 130 SER A C 1
ATOM 1038 O O . SER A 1 130 ? -6.400 -6.784 15.130 1.00 97.44 130 SER A O 1
ATOM 1040 N N . GLN A 1 131 ? -5.274 -4.873 14.750 1.00 95.69 131 GLN A N 1
ATOM 1041 C CA . GLN A 1 131 ? -5.521 -4.318 16.078 1.00 95.69 131 GLN A CA 1
ATOM 1042 C C . GLN A 1 131 ? -7.016 -4.060 16.311 1.00 95.69 131 GLN A C 1
ATOM 1044 O O . GLN A 1 131 ? -7.525 -4.397 17.374 1.00 95.69 131 GLN A O 1
ATOM 1049 N N . MET A 1 132 ? -7.753 -3.559 15.316 1.00 95.56 132 MET A N 1
ATOM 1050 C CA . MET A 1 132 ? -9.202 -3.368 15.454 1.00 95.56 132 MET A CA 1
ATOM 1051 C C . MET A 1 132 ? -9.969 -4.688 15.612 1.00 95.56 132 MET A C 1
ATOM 1053 O O . MET A 1 132 ? -10.875 -4.754 16.437 1.00 95.56 132 MET A O 1
ATOM 1057 N N . ILE A 1 133 ? -9.602 -5.738 14.865 1.00 95.69 133 ILE A N 1
ATOM 1058 C CA . ILE A 1 133 ? -10.187 -7.088 15.009 1.00 95.69 133 ILE A CA 1
ATOM 1059 C C . ILE A 1 133 ? -9.996 -7.602 16.437 1.00 95.69 133 ILE A C 1
ATOM 1061 O O . ILE A 1 133 ? -10.921 -8.129 17.052 1.00 95.69 133 ILE A O 1
ATOM 1065 N N . MET A 1 134 ? -8.796 -7.402 16.972 1.00 93.12 134 MET A N 1
ATOM 1066 C CA . MET A 1 134 ? -8.415 -7.787 18.325 1.00 93.12 134 MET A CA 1
ATOM 1067 C C . MET A 1 134 ? -9.178 -7.010 19.401 1.00 93.12 134 MET A C 1
ATOM 1069 O O . MET A 1 134 ? -9.719 -7.610 20.326 1.00 93.12 134 MET A O 1
ATOM 1073 N N . GLU A 1 135 ? -9.242 -5.684 19.273 1.00 90.94 135 GLU A N 1
ATOM 1074 C CA . GLU A 1 135 ? -9.905 -4.799 20.237 1.00 90.94 135 GLU A CA 1
ATOM 1075 C C . GLU A 1 135 ? -11.423 -5.002 20.267 1.00 90.94 135 GLU A C 1
ATOM 1077 O O . GLU A 1 135 ? -12.030 -4.934 21.334 1.00 90.94 135 GLU A O 1
ATOM 1082 N N . GLN A 1 136 ? -12.041 -5.263 19.112 1.00 91.50 136 GLN A N 1
ATOM 1083 C CA . GLN A 1 136 ? -13.485 -5.496 19.008 1.00 91.50 136 GLN A CA 1
ATOM 1084 C C . GLN A 1 136 ? -13.871 -6.956 19.259 1.00 91.50 136 GLN A C 1
ATOM 1086 O O . GLN A 1 136 ? -15.048 -7.242 19.471 1.00 91.50 136 GLN A O 1
ATOM 1091 N N . ASN A 1 137 ? -12.896 -7.873 19.229 1.00 90.75 137 ASN A N 1
ATOM 1092 C CA . ASN A 1 137 ? -13.121 -9.316 19.217 1.00 90.75 137 ASN A CA 1
ATOM 1093 C C . ASN A 1 137 ? -14.137 -9.740 18.130 1.00 90.75 137 ASN A C 1
ATOM 1095 O O . ASN A 1 137 ? -14.941 -10.651 18.326 1.00 90.75 137 ASN A O 1
ATOM 1099 N N . ASP A 1 138 ? -14.105 -9.047 16.988 1.00 91.81 138 ASP A N 1
ATOM 1100 C CA . ASP A 1 138 ? -14.946 -9.290 15.816 1.00 91.81 138 ASP A CA 1
ATOM 1101 C C . ASP A 1 138 ? -14.038 -9.371 14.581 1.00 91.81 138 ASP A C 1
ATOM 1103 O O . ASP A 1 138 ? -13.297 -8.421 14.302 1.00 91.81 138 ASP A O 1
ATOM 1107 N N . PRO A 1 139 ? -14.060 -10.477 13.815 1.00 94.69 139 PRO A N 1
ATOM 1108 C CA . PRO A 1 139 ? -13.283 -10.569 12.587 1.00 94.69 139 PRO A CA 1
ATOM 1109 C C . PRO A 1 139 ? -13.686 -9.529 11.532 1.00 94.69 139 PRO A C 1
ATOM 1111 O O . PRO A 1 139 ? -12.868 -9.227 10.665 1.00 94.69 139 PRO A O 1
ATOM 1114 N N . TRP A 1 140 ? -14.910 -8.993 11.551 1.00 95.50 140 TRP A N 1
ATOM 1115 C CA . TRP A 1 140 ? -15.457 -8.127 10.505 1.00 95.50 140 TRP A CA 1
ATOM 1116 C C . TRP A 1 140 ? -15.570 -6.662 10.939 1.00 95.50 140 TRP A C 1
ATOM 1118 O O . TRP A 1 140 ? -16.542 -6.241 11.559 1.00 95.50 140 TRP A O 1
ATOM 1128 N N . ILE A 1 141 ? -14.633 -5.837 10.479 1.00 95.75 141 ILE A N 1
ATOM 1129 C CA . ILE A 1 141 ? -14.557 -4.414 10.827 1.00 95.75 141 ILE A CA 1
ATOM 1130 C C . ILE A 1 141 ? -15.275 -3.550 9.790 1.00 95.75 141 ILE A C 1
ATOM 1132 O O . ILE A 1 141 ? -15.118 -3.754 8.586 1.00 95.75 141 ILE A O 1
ATOM 1136 N N . ASP A 1 142 ? -16.046 -2.548 10.226 1.00 94.69 142 ASP A N 1
ATOM 1137 C CA . ASP A 1 142 ? -16.633 -1.556 9.315 1.00 94.69 142 ASP A CA 1
ATOM 1138 C C . ASP A 1 142 ? -15.527 -0.784 8.573 1.00 94.69 142 ASP A C 1
ATOM 1140 O O . ASP A 1 142 ? -14.616 -0.214 9.175 1.00 94.69 142 ASP A O 1
ATOM 1144 N N . LEU A 1 143 ? -15.608 -0.740 7.240 1.00 95.00 143 LEU A N 1
ATOM 1145 C CA . LEU A 1 143 ? -14.620 -0.066 6.400 1.00 95.00 143 LEU A CA 1
ATOM 1146 C C . LEU A 1 143 ? -14.502 1.437 6.712 1.00 95.00 143 LEU A C 1
ATOM 1148 O O . LEU A 1 143 ? -13.431 2.015 6.535 1.00 95.00 143 LEU A O 1
ATOM 1152 N N . VAL A 1 144 ? -15.586 2.103 7.116 1.00 93.75 144 VAL A N 1
ATOM 1153 C CA . VAL A 1 144 ? -15.572 3.525 7.492 1.00 93.75 144 VAL A CA 1
ATOM 1154 C C . VAL A 1 144 ? -14.808 3.722 8.796 1.00 93.75 144 VAL A C 1
ATOM 1156 O O . VAL A 1 144 ? -13.965 4.620 8.866 1.00 93.75 144 VAL A O 1
ATOM 1159 N N . ASP A 1 145 ? -15.043 2.855 9.778 1.00 94.94 145 ASP A N 1
ATOM 1160 C CA . ASP A 1 145 ? -14.356 2.909 11.068 1.00 94.94 145 ASP A CA 1
ATOM 1161 C C . ASP A 1 145 ? -12.868 2.598 10.897 1.00 94.94 145 ASP A C 1
ATOM 1163 O O . ASP A 1 145 ? -12.023 3.360 11.371 1.00 94.94 145 ASP A O 1
ATOM 1167 N N . LEU A 1 146 ? -12.537 1.577 10.096 1.00 96.50 146 LEU A N 1
ATOM 1168 C CA . LEU A 1 146 ? -11.155 1.255 9.744 1.00 96.50 146 LEU A CA 1
ATOM 1169 C C . LEU A 1 146 ? -10.438 2.439 9.098 1.00 96.50 146 LEU A C 1
ATOM 1171 O O . LEU A 1 146 ? -9.306 2.753 9.453 1.00 96.50 146 LEU A O 1
ATOM 1175 N N . LYS A 1 147 ? -11.080 3.135 8.154 1.00 96.06 147 LYS A N 1
ATOM 1176 C CA . LYS A 1 147 ? -10.473 4.314 7.521 1.00 96.06 147 LYS A CA 1
ATOM 1177 C C . LYS A 1 147 ? -10.156 5.405 8.523 1.00 96.06 147 LYS A C 1
ATOM 1179 O O . LYS A 1 147 ? -9.098 6.016 8.404 1.00 96.06 147 LYS A O 1
ATOM 1184 N N . LYS A 1 148 ? -11.071 5.680 9.453 1.00 94.25 148 LYS A N 1
ATOM 1185 C CA . LYS A 1 148 ? -10.867 6.701 10.480 1.00 94.25 148 LYS A CA 1
ATOM 1186 C C . LYS A 1 148 ? -9.693 6.310 11.377 1.00 94.25 148 LYS A C 1
ATOM 1188 O O . LYS A 1 148 ? -8.744 7.079 11.494 1.00 94.25 148 LYS A O 1
ATOM 1193 N N . TYR A 1 149 ? -9.707 5.080 11.883 1.00 95.25 149 TYR A N 1
ATOM 1194 C CA . TYR A 1 149 ? -8.642 4.548 12.726 1.00 95.25 149 TYR A CA 1
ATOM 1195 C C . TYR A 1 149 ? -7.277 4.587 12.027 1.00 95.25 149 TYR A C 1
ATOM 1197 O O . TYR A 1 149 ? -6.300 5.076 12.586 1.00 95.25 149 TYR A O 1
ATOM 1205 N N . VAL A 1 150 ? -7.206 4.162 10.762 1.00 96.38 150 VAL A N 1
ATOM 1206 C CA . VAL A 1 150 ? -5.976 4.189 9.956 1.00 96.38 150 VAL A CA 1
ATOM 1207 C C . VAL A 1 150 ? -5.492 5.619 9.697 1.00 96.38 150 VAL A C 1
ATOM 1209 O O . VAL A 1 150 ? -4.289 5.865 9.721 1.00 96.38 150 VAL A O 1
ATOM 1212 N N . GLN A 1 151 ? -6.387 6.585 9.464 1.00 93.94 151 GLN A N 1
ATOM 1213 C CA . GLN A 1 151 ? -6.004 7.992 9.273 1.00 93.94 151 GLN A CA 1
ATOM 1214 C C . GLN A 1 151 ? -5.389 8.610 10.530 1.00 93.94 151 GLN A C 1
ATOM 1216 O O . GLN A 1 151 ? -4.416 9.361 10.420 1.00 93.94 151 GLN A O 1
ATOM 1221 N N . ASP A 1 152 ? -5.963 8.322 11.695 1.00 91.00 152 ASP A N 1
ATOM 1222 C CA . ASP A 1 152 ? -5.484 8.848 12.972 1.00 91.00 152 ASP A CA 1
ATOM 1223 C C . ASP A 1 152 ? -4.193 8.138 13.399 1.00 91.00 152 ASP A C 1
ATOM 1225 O O . ASP A 1 152 ? -3.217 8.791 13.763 1.00 91.00 152 ASP A O 1
ATOM 1229 N N . SER A 1 153 ? -4.117 6.824 13.188 1.00 94.56 153 SER A N 1
ATOM 1230 C CA . SER A 1 153 ? -2.898 6.037 13.397 1.00 94.56 153 SER A CA 1
ATOM 1231 C C . SER A 1 153 ? -1.748 6.497 12.505 1.00 94.56 153 SER A C 1
ATOM 1233 O O . SER A 1 153 ? -0.626 6.658 12.974 1.00 94.56 153 SER A O 1
ATOM 1235 N N . ALA A 1 154 ? -2.011 6.753 11.222 1.00 93.88 154 ALA A N 1
ATOM 1236 C CA . ALA A 1 154 ? -0.988 7.207 10.284 1.00 93.88 154 ALA A CA 1
ATOM 1237 C C . ALA A 1 154 ? -0.466 8.609 10.611 1.00 93.88 154 ALA A C 1
ATOM 1239 O O . ALA A 1 154 ? 0.699 8.894 10.354 1.00 93.88 154 ALA A O 1
ATOM 1240 N N . LYS A 1 155 ? -1.310 9.482 11.182 1.00 88.19 155 LYS A N 1
ATOM 1241 C CA . LYS A 1 155 ? -0.853 10.770 11.715 1.00 88.19 155 LYS A CA 1
ATOM 1242 C C . LYS A 1 155 ? 0.171 10.529 12.825 1.00 88.19 155 LYS A C 1
ATOM 1244 O O . LYS A 1 155 ? 1.271 11.053 12.727 1.00 88.19 155 LYS A O 1
ATOM 1249 N N . ASN A 1 156 ? -0.167 9.699 13.810 1.00 87.88 156 ASN A N 1
ATOM 1250 C CA . ASN A 1 156 ? 0.728 9.414 14.931 1.00 87.88 156 ASN A CA 1
ATOM 1251 C C . ASN A 1 156 ? 2.033 8.760 14.461 1.00 87.88 156 ASN A C 1
ATOM 1253 O O . ASN A 1 156 ? 3.102 9.147 14.911 1.00 87.88 156 ASN A O 1
ATOM 1257 N N . PHE A 1 157 ? 1.965 7.832 13.504 1.00 91.12 157 PHE A N 1
ATOM 1258 C CA . PHE A 1 157 ? 3.148 7.203 12.914 1.00 91.12 157 PHE A CA 1
ATOM 1259 C C . PHE A 1 157 ? 4.100 8.222 12.268 1.00 91.12 157 PHE A C 1
ATOM 1261 O O . PHE A 1 157 ? 5.301 8.195 12.525 1.00 91.12 157 PHE A O 1
ATOM 1268 N N . VAL A 1 158 ? 3.568 9.153 11.466 1.00 89.19 158 VAL A N 1
ATOM 1269 C CA . VAL A 1 158 ? 4.368 10.224 10.848 1.00 89.19 158 VAL A CA 1
ATOM 1270 C C . VAL A 1 158 ? 4.917 11.185 11.905 1.00 89.19 158 VAL A C 1
ATOM 1272 O O . VAL A 1 158 ? 6.090 11.534 11.845 1.00 89.19 158 VAL A O 1
ATOM 1275 N N . ASP A 1 159 ? 4.108 11.567 12.896 1.00 84.62 159 ASP A N 1
ATOM 1276 C CA . ASP A 1 159 ? 4.531 12.470 13.972 1.00 84.62 159 ASP A CA 1
ATOM 1277 C C . ASP A 1 159 ? 5.650 11.832 14.838 1.00 84.62 159 ASP A C 1
ATOM 1279 O O . ASP A 1 159 ? 6.543 12.533 15.310 1.00 84.62 159 ASP A O 1
ATOM 1283 N N . ILE A 1 160 ? 5.665 10.500 15.012 1.00 85.69 160 ILE A N 1
ATOM 1284 C CA . ILE A 1 160 ? 6.778 9.789 15.665 1.00 85.69 160 ILE A CA 1
ATOM 1285 C C . ILE A 1 160 ? 8.030 9.818 14.780 1.00 85.69 160 ILE A C 1
ATOM 1287 O O . ILE A 1 160 ? 9.117 10.103 15.283 1.00 85.69 160 ILE A O 1
ATOM 1291 N N . LEU A 1 161 ? 7.887 9.549 13.478 1.00 85.81 161 LEU A N 1
ATOM 1292 C CA . LEU A 1 161 ? 8.993 9.550 12.514 1.00 85.81 161 LEU A CA 1
ATOM 1293 C C . LEU A 1 161 ? 9.666 10.916 12.353 1.00 85.81 161 LEU A C 1
ATOM 1295 O O . LEU A 1 161 ? 10.869 10.956 12.100 1.00 85.81 161 LEU A O 1
ATOM 1299 N N . ASP A 1 162 ? 8.943 12.018 12.567 1.00 81.88 162 ASP A N 1
ATOM 1300 C CA . ASP A 1 162 ? 9.522 13.369 12.599 1.00 81.88 162 ASP A CA 1
ATOM 1301 C C . ASP A 1 162 ? 10.623 13.503 13.686 1.00 81.88 162 ASP A C 1
ATOM 1303 O O . ASP A 1 162 ? 11.509 14.349 13.558 1.00 81.88 162 ASP A O 1
ATOM 1307 N N . ASN A 1 163 ? 10.640 12.635 14.713 1.00 83.31 163 ASN A N 1
ATOM 1308 C CA . ASN A 1 163 ? 11.713 12.571 15.722 1.00 83.31 163 ASN A CA 1
ATOM 1309 C C . ASN A 1 163 ? 12.940 11.751 15.279 1.00 83.31 163 ASN A C 1
ATOM 1311 O O . ASN A 1 163 ? 13.950 11.730 15.982 1.00 83.31 163 ASN A O 1
ATOM 1315 N N . PHE A 1 164 ? 12.875 11.082 14.125 1.00 85.31 164 PHE A N 1
ATOM 1316 C CA . PHE A 1 164 ? 13.937 10.235 13.579 1.00 85.31 164 PHE A CA 1
ATOM 1317 C C . PHE A 1 164 ? 14.329 10.682 12.160 1.00 85.31 164 PHE A C 1
ATOM 1319 O O . PHE A 1 164 ? 14.163 9.921 11.201 1.00 85.31 164 PHE A O 1
ATOM 1326 N N . PRO A 1 165 ? 14.882 11.901 11.994 1.00 84.69 165 PRO A N 1
ATOM 1327 C CA . PRO A 1 165 ? 15.168 12.470 10.677 1.00 84.69 165 PRO A CA 1
ATOM 1328 C C . PRO A 1 165 ? 16.124 11.606 9.848 1.00 84.69 165 PRO A C 1
ATOM 1330 O O . PRO A 1 165 ? 15.988 11.548 8.630 1.00 84.69 165 PRO A O 1
ATOM 1333 N N . ASP A 1 166 ? 17.047 10.886 10.488 1.00 86.25 166 ASP A N 1
ATOM 1334 C CA . ASP A 1 166 ? 17.961 9.976 9.795 1.00 86.25 166 ASP A CA 1
ATOM 1335 C C . ASP A 1 166 ? 17.215 8.823 9.113 1.00 86.25 166 ASP A C 1
ATOM 1337 O O . ASP A 1 166 ? 17.552 8.466 7.994 1.00 86.25 166 ASP A O 1
ATOM 1341 N N . ILE A 1 167 ? 16.166 8.272 9.736 1.00 86.88 167 ILE A N 1
ATOM 1342 C CA . ILE A 1 167 ? 15.352 7.202 9.132 1.00 86.88 167 ILE A CA 1
ATOM 1343 C C . ILE A 1 167 ? 14.628 7.731 7.893 1.00 86.88 167 ILE A C 1
ATOM 1345 O O . ILE A 1 167 ? 14.587 7.061 6.862 1.00 86.88 167 ILE A O 1
ATOM 1349 N N . GLU A 1 168 ? 14.078 8.941 7.968 1.00 85.25 168 GLU A N 1
ATOM 1350 C CA . GLU A 1 168 ? 13.420 9.552 6.814 1.00 85.25 168 GLU A CA 1
ATOM 1351 C C . GLU A 1 168 ? 14.416 9.891 5.698 1.00 85.25 168 GLU A C 1
ATOM 1353 O O . GLU A 1 168 ? 14.118 9.666 4.527 1.00 85.25 168 GLU A O 1
ATOM 1358 N N . ASN A 1 169 ? 15.614 10.369 6.037 1.00 84.00 169 ASN A N 1
ATOM 1359 C CA . ASN A 1 169 ? 16.662 10.666 5.062 1.00 84.00 169 ASN A CA 1
ATOM 1360 C C . ASN A 1 169 ? 17.211 9.400 4.387 1.00 84.00 169 ASN A C 1
ATOM 1362 O O . ASN A 1 169 ? 17.467 9.415 3.181 1.00 84.00 169 ASN A O 1
ATOM 1366 N N . ASP A 1 170 ? 17.369 8.318 5.151 1.00 84.31 170 ASP A N 1
ATOM 1367 C CA . ASP A 1 170 ? 17.913 7.048 4.668 1.00 84.31 170 ASP A CA 1
ATOM 1368 C C . ASP A 1 170 ? 16.900 6.304 3.779 1.00 84.31 170 ASP A C 1
ATOM 1370 O O . ASP A 1 170 ? 17.273 5.700 2.769 1.00 84.31 170 ASP A O 1
ATOM 1374 N N . PHE A 1 171 ? 15.609 6.360 4.129 1.00 85.38 171 PHE A N 1
ATOM 1375 C CA . PHE A 1 171 ? 14.599 5.454 3.575 1.00 85.38 171 PHE A CA 1
ATOM 1376 C C . PHE A 1 171 ? 13.372 6.135 2.946 1.00 85.38 171 PHE A C 1
ATOM 1378 O O . PHE A 1 171 ? 12.681 5.510 2.141 1.00 85.38 171 PHE A O 1
ATOM 1385 N N . GLY A 1 172 ? 13.065 7.392 3.282 1.00 86.19 172 GLY A N 1
ATOM 1386 C CA . GLY A 1 172 ? 11.871 8.101 2.797 1.00 86.19 172 GLY A CA 1
ATOM 1387 C C . GLY A 1 172 ? 10.548 7.456 3.229 1.00 86.19 172 GLY A C 1
ATOM 1388 O O . GLY A 1 172 ? 9.593 7.416 2.441 1.00 86.19 172 GLY A O 1
ATOM 1389 N N . VAL A 1 173 ? 10.508 6.913 4.452 1.00 86.12 173 VAL A N 1
ATOM 1390 C CA . VAL A 1 173 ? 9.422 6.094 5.024 1.00 86.12 173 VAL A CA 1
ATOM 1391 C C . VAL A 1 173 ? 8.078 6.807 5.101 1.00 86.12 173 VAL A C 1
ATOM 1393 O O . VAL A 1 173 ? 7.040 6.149 5.018 1.00 86.12 173 VAL A O 1
ATOM 1396 N N . THR A 1 174 ? 8.054 8.139 5.185 1.00 86.62 174 THR A N 1
ATOM 1397 C CA . THR A 1 174 ? 6.794 8.899 5.161 1.00 86.62 174 THR A CA 1
ATOM 1398 C C . THR A 1 174 ? 6.147 8.928 3.772 1.00 86.62 174 THR A C 1
ATOM 1400 O O . THR A 1 174 ? 4.981 9.317 3.621 1.00 86.62 174 THR A O 1
ATOM 1403 N N . THR A 1 175 ? 6.847 8.484 2.721 1.00 85.12 175 THR A N 1
ATOM 1404 C CA . THR A 1 175 ? 6.297 8.509 1.366 1.00 85.12 175 THR A CA 1
ATOM 1405 C C . THR A 1 175 ? 5.083 7.592 1.238 1.00 85.12 175 THR A C 1
ATOM 1407 O O . THR A 1 175 ? 5.165 6.373 1.339 1.00 85.12 175 THR A O 1
ATOM 1410 N N . GLY A 1 176 ? 3.943 8.189 0.890 1.00 86.19 176 GLY A N 1
ATOM 1411 C CA . GLY A 1 176 ? 2.672 7.480 0.746 1.00 86.19 176 GLY A CA 1
ATOM 1412 C C . GLY A 1 176 ? 1.765 7.627 1.964 1.00 86.19 176 GLY A C 1
ATOM 1413 O O . GLY A 1 176 ? 0.559 7.460 1.809 1.00 86.19 176 GLY A O 1
ATOM 1414 N N . PHE A 1 177 ? 2.291 8.040 3.118 1.00 92.69 177 PHE A N 1
ATOM 1415 C CA . PHE A 1 177 ? 1.495 8.414 4.285 1.00 92.69 177 PHE A CA 1
ATOM 1416 C C . PHE A 1 177 ? 0.874 9.819 4.138 1.00 92.69 177 PHE A C 1
ATOM 1418 O O . PHE A 1 177 ? 1.234 10.587 3.234 1.00 92.69 177 PHE A O 1
ATOM 1425 N N . PRO A 1 178 ? -0.114 10.181 4.981 1.00 90.44 178 PRO A N 1
ATOM 1426 C CA . PRO A 1 178 ? -0.639 11.538 5.030 1.00 90.44 178 PRO A CA 1
ATOM 1427 C C . PRO A 1 178 ? 0.464 12.550 5.356 1.00 90.44 178 PRO A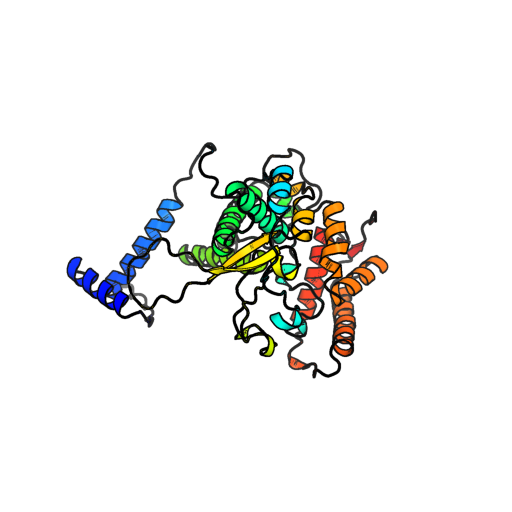 C 1
ATOM 1429 O O . PRO A 1 178 ? 1.259 12.333 6.262 1.00 90.44 178 PRO A O 1
ATOM 1432 N N . ARG A 1 179 ? 0.483 13.691 4.659 1.00 84.00 179 ARG A N 1
ATOM 1433 C CA . ARG A 1 179 ? 1.450 14.756 4.954 1.00 84.00 179 ARG A CA 1
ATOM 1434 C C . ARG A 1 179 ? 1.200 15.368 6.336 1.00 84.00 179 ARG A C 1
ATOM 1436 O O . ARG A 1 179 ? 0.055 15.709 6.658 1.00 84.00 179 ARG A O 1
ATOM 1443 N N . SER A 1 180 ? 2.273 15.567 7.101 1.00 78.31 180 SER A N 1
ATOM 1444 C CA . SER A 1 180 ? 2.243 16.313 8.359 1.00 78.31 180 SER A CA 1
ATOM 1445 C C . SER A 1 180 ? 1.969 17.802 8.117 1.00 78.31 180 SER A C 1
ATOM 1447 O O . SER A 1 180 ? 2.141 18.334 7.013 1.00 78.31 180 SER A O 1
ATOM 1449 N N . PHE A 1 181 ? 1.501 18.492 9.158 1.00 73.56 181 PHE A N 1
ATOM 1450 C CA . PHE A 1 181 ? 1.231 19.930 9.082 1.00 73.56 181 PHE A CA 1
ATOM 1451 C C . PHE A 1 181 ? 2.519 20.720 8.801 1.00 73.56 181 PHE A C 1
ATOM 1453 O O . PHE A 1 181 ? 2.533 21.593 7.931 1.00 73.56 181 PHE A O 1
ATOM 1460 N N . SER A 1 182 ? 3.607 20.361 9.490 1.00 71.44 182 SER A N 1
ATOM 1461 C CA . SER A 1 182 ? 4.955 20.911 9.310 1.00 71.44 182 SER A CA 1
ATOM 1462 C C . SER A 1 182 ? 5.433 20.756 7.864 1.00 71.44 182 SER A C 1
ATOM 1464 O O . SER A 1 182 ? 5.836 21.740 7.245 1.00 71.44 182 SER A O 1
ATOM 1466 N N . SER A 1 183 ? 5.291 19.561 7.281 1.00 75.31 183 SER A N 1
ATOM 1467 C CA . SER A 1 183 ? 5.640 19.282 5.882 1.00 75.31 183 SER A CA 1
ATOM 1468 C C . SER A 1 183 ? 4.895 20.192 4.895 1.00 75.31 183 SER A C 1
ATOM 1470 O O . SER A 1 183 ? 5.509 20.802 4.015 1.00 75.31 183 SER A O 1
ATOM 1472 N N . ILE A 1 184 ? 3.574 20.344 5.051 1.00 78.19 184 ILE A N 1
ATOM 1473 C CA . ILE A 1 184 ? 2.759 21.180 4.152 1.00 78.19 184 ILE A CA 1
ATOM 1474 C C . ILE A 1 184 ? 3.137 22.658 4.288 1.00 78.19 184 ILE A C 1
ATOM 1476 O O . ILE A 1 184 ? 3.279 23.336 3.267 1.00 78.19 184 ILE A O 1
ATOM 1480 N N . ARG A 1 185 ? 3.321 23.136 5.526 1.00 76.31 185 ARG A N 1
ATOM 1481 C CA . ARG A 1 185 ? 3.709 24.519 5.829 1.00 76.31 185 ARG A CA 1
ATOM 1482 C C . ARG A 1 185 ? 5.090 24.853 5.267 1.00 76.31 185 ARG A C 1
ATOM 1484 O O . ARG A 1 185 ? 5.254 25.885 4.626 1.00 76.31 185 ARG A O 1
ATOM 1491 N N . ASN A 1 186 ? 6.067 23.967 5.450 1.00 76.12 186 ASN A N 1
ATOM 1492 C CA . ASN A 1 186 ? 7.432 24.173 4.966 1.00 76.12 186 ASN A CA 1
ATOM 1493 C C . ASN A 1 186 ? 7.503 24.193 3.435 1.00 76.12 186 ASN A C 1
ATOM 1495 O O . ASN A 1 186 ? 8.235 25.002 2.866 1.00 76.12 186 ASN A O 1
ATOM 1499 N N . ALA A 1 187 ? 6.714 23.343 2.771 1.00 75.94 187 ALA A N 1
ATOM 1500 C CA . ALA A 1 187 ? 6.623 23.309 1.314 1.00 75.94 187 ALA A CA 1
ATOM 1501 C C . ALA A 1 187 ? 5.854 24.504 0.723 1.00 75.94 187 ALA A C 1
ATOM 1503 O O . ALA A 1 187 ? 6.036 24.819 -0.450 1.00 75.94 187 ALA A O 1
ATOM 1504 N N . ASN A 1 188 ? 4.985 25.153 1.504 1.00 76.56 188 ASN A N 1
ATOM 1505 C CA . ASN A 1 188 ? 4.104 26.219 1.032 1.00 76.56 188 ASN A CA 1
ATOM 1506 C C . ASN A 1 188 ? 4.016 27.345 2.073 1.00 76.56 188 ASN A C 1
ATOM 1508 O O . ASN A 1 188 ? 2.985 27.529 2.723 1.00 76.56 188 ASN A O 1
ATOM 1512 N N . LYS A 1 189 ? 5.116 28.090 2.228 1.00 72.38 189 LYS A N 1
ATOM 1513 C CA . LYS A 1 189 ? 5.276 29.127 3.263 1.00 72.38 189 LYS A CA 1
ATOM 1514 C C . LYS A 1 189 ? 4.224 30.245 3.199 1.00 72.38 189 LYS A C 1
ATOM 1516 O O . LYS A 1 189 ? 3.964 30.872 4.219 1.00 72.38 189 LYS A O 1
ATOM 1521 N N . ASP A 1 190 ? 3.597 30.434 2.038 1.00 78.19 190 ASP A N 1
ATOM 1522 C CA . ASP A 1 190 ? 2.632 31.508 1.771 1.00 78.19 190 ASP A CA 1
ATOM 1523 C C . ASP A 1 190 ? 1.160 31.090 1.952 1.00 78.19 190 ASP A C 1
ATOM 1525 O O . ASP A 1 190 ? 0.250 31.890 1.719 1.00 78.19 190 ASP A O 1
ATOM 1529 N N . LEU A 1 191 ? 0.884 29.831 2.317 1.00 78.81 191 LEU A N 1
ATOM 1530 C CA . LEU A 1 191 ? -0.490 29.382 2.542 1.00 78.81 191 LEU A CA 1
ATOM 1531 C C . LEU A 1 191 ? -1.004 29.823 3.913 1.00 78.81 191 LEU A C 1
ATOM 1533 O O . LEU A 1 191 ? -0.336 29.655 4.932 1.00 78.81 191 LEU A O 1
ATOM 1537 N N . ASP A 1 192 ? -2.244 30.312 3.931 1.00 83.81 192 ASP A N 1
ATOM 1538 C CA . ASP A 1 192 ? -3.008 30.470 5.164 1.00 83.81 192 ASP A CA 1
ATOM 1539 C C . ASP A 1 192 ? -3.240 29.113 5.860 1.00 83.81 192 ASP A C 1
ATOM 1541 O O . ASP A 1 192 ? -3.167 28.035 5.254 1.00 83.81 192 ASP A O 1
ATOM 1545 N N . VAL A 1 193 ? -3.505 29.176 7.166 1.00 79.38 193 VAL A N 1
ATOM 1546 C CA . VAL A 1 193 ? -3.705 27.991 8.014 1.00 79.38 193 VAL A CA 1
ATOM 1547 C C . VAL A 1 193 ? -4.856 27.124 7.491 1.00 79.38 193 VAL A C 1
ATOM 1549 O O . VAL A 1 193 ? -4.732 25.898 7.462 1.00 79.38 193 VAL A O 1
ATOM 1552 N N . ASP A 1 194 ? -5.926 27.736 6.984 1.00 78.94 194 ASP A N 1
ATOM 1553 C CA . ASP A 1 194 ? -7.113 27.035 6.481 1.00 78.94 194 ASP A CA 1
ATOM 1554 C C . ASP A 1 194 ? -6.796 26.155 5.266 1.00 78.94 194 ASP A C 1
ATOM 1556 O O . ASP A 1 194 ? -7.209 24.991 5.192 1.00 78.94 194 ASP A O 1
ATOM 1560 N N . LYS A 1 195 ? -6.003 26.659 4.315 1.00 84.06 195 LYS A N 1
ATOM 1561 C CA . LYS A 1 195 ? -5.540 25.871 3.167 1.00 84.06 195 LYS A CA 1
ATOM 1562 C C . LYS A 1 195 ? -4.632 24.735 3.606 1.00 84.06 195 LYS A C 1
ATOM 1564 O O . LYS A 1 195 ? -4.757 23.638 3.059 1.00 84.06 195 LYS A O 1
ATOM 1569 N N . ILE A 1 196 ? -3.754 24.952 4.587 1.00 80.50 196 ILE A N 1
ATOM 1570 C CA . ILE A 1 196 ? -2.890 23.891 5.128 1.00 80.50 196 ILE A CA 1
ATOM 1571 C C . ILE A 1 196 ? -3.748 22.765 5.729 1.00 80.50 196 ILE A C 1
ATOM 1573 O O . ILE A 1 196 ? -3.539 21.592 5.401 1.00 80.50 196 ILE A O 1
ATOM 1577 N N . LEU A 1 197 ? -4.763 23.107 6.528 1.00 80.81 197 LEU A N 1
ATOM 1578 C CA . LEU A 1 197 ? -5.712 22.144 7.098 1.00 80.81 197 LEU A CA 1
ATOM 1579 C C . LEU A 1 197 ? -6.505 21.401 6.011 1.00 80.81 197 LEU A C 1
ATOM 1581 O O . LEU A 1 197 ? -6.676 20.179 6.084 1.00 80.81 197 LEU A O 1
ATOM 1585 N N . LEU A 1 198 ? -6.931 22.098 4.954 1.00 85.06 198 LEU A N 1
ATOM 1586 C CA . LEU A 1 198 ? -7.606 21.482 3.812 1.00 85.06 198 LEU A CA 1
ATOM 1587 C C . LEU A 1 198 ? -6.696 20.494 3.065 1.00 85.06 198 LEU A C 1
ATOM 1589 O O . LEU A 1 198 ? -7.134 19.390 2.721 1.00 85.06 198 LEU A O 1
ATOM 1593 N N . PHE A 1 199 ? -5.430 20.850 2.822 1.00 84.06 199 PHE A N 1
ATOM 1594 C CA . PHE A 1 199 ? -4.451 19.947 2.212 1.00 84.06 199 PHE A CA 1
ATOM 1595 C C . PHE A 1 199 ? -4.212 18.710 3.078 1.00 84.06 199 PHE A C 1
ATOM 1597 O O . PHE A 1 199 ? -4.204 17.594 2.551 1.00 84.06 199 PHE A O 1
ATOM 1604 N N . ARG A 1 200 ? -4.099 18.888 4.397 1.00 83.62 200 ARG A N 1
ATOM 1605 C CA . ARG A 1 200 ? -3.944 17.788 5.356 1.00 83.62 200 ARG A CA 1
ATOM 1606 C C . ARG A 1 200 ? -5.137 16.832 5.308 1.00 83.62 200 ARG A C 1
ATOM 1608 O O . ARG A 1 200 ? -4.952 15.630 5.121 1.00 83.62 200 ARG A O 1
ATOM 1615 N N . SER A 1 201 ? -6.359 17.360 5.373 1.00 85.81 201 SER A N 1
ATOM 1616 C CA . SER A 1 201 ? -7.598 16.572 5.290 1.00 85.81 201 SER A CA 1
ATOM 1617 C C . SER A 1 201 ? -7.714 15.800 3.972 1.00 85.81 201 SER A C 1
ATOM 1619 O O . SER A 1 201 ? -8.051 14.614 3.959 1.00 85.81 201 SER A O 1
ATOM 1621 N N . ARG A 1 202 ? -7.363 16.431 2.842 1.00 88.50 202 ARG A N 1
ATOM 1622 C CA . ARG A 1 202 ? -7.315 15.761 1.530 1.00 88.50 202 ARG A CA 1
ATOM 1623 C C . ARG A 1 202 ? -6.260 14.658 1.488 1.00 88.50 202 ARG A C 1
ATOM 1625 O O . ARG A 1 202 ? -6.521 13.602 0.914 1.00 88.50 202 ARG A O 1
ATOM 1632 N N . SER A 1 203 ? -5.099 14.878 2.105 1.00 89.56 203 SER A N 1
ATOM 1633 C CA . SER A 1 203 ? -4.029 13.882 2.191 1.00 89.56 203 SER A CA 1
ATOM 1634 C C . SER A 1 203 ? -4.457 12.657 3.002 1.00 89.56 203 SER A C 1
ATOM 1636 O O . SER A 1 203 ? -4.278 11.540 2.523 1.00 89.56 203 SER A O 1
ATOM 1638 N N . LYS A 1 204 ? -5.079 12.853 4.176 1.00 91.06 204 LYS A N 1
ATOM 1639 C CA . LYS A 1 204 ? -5.633 11.768 5.010 1.00 91.06 204 LYS A CA 1
ATOM 1640 C C . LYS A 1 204 ? -6.682 10.954 4.257 1.00 91.06 204 LYS A C 1
ATOM 1642 O O . LYS A 1 204 ? -6.602 9.726 4.186 1.00 91.06 204 LYS A O 1
ATOM 1647 N N . LYS A 1 205 ? -7.635 11.646 3.623 1.00 91.88 205 LYS A N 1
ATOM 1648 C CA . LYS A 1 205 ? -8.677 11.002 2.821 1.00 91.88 205 LYS A CA 1
ATOM 1649 C C . LYS A 1 205 ? -8.066 10.161 1.703 1.00 91.88 205 LYS A C 1
ATOM 1651 O O . LYS A 1 205 ? -8.375 8.976 1.604 1.00 91.88 205 LYS A O 1
ATOM 1656 N N . ARG A 1 206 ? -7.160 10.749 0.913 1.00 91.38 206 ARG A N 1
ATOM 1657 C CA . ARG A 1 206 ? -6.480 10.061 -0.189 1.00 91.38 206 ARG A CA 1
ATOM 1658 C C . ARG A 1 206 ? -5.732 8.825 0.294 1.00 91.38 206 ARG A C 1
ATOM 1660 O O . ARG A 1 206 ? -5.883 7.785 -0.326 1.00 91.38 206 ARG A O 1
ATOM 1667 N N . PHE A 1 207 ? -4.972 8.925 1.380 1.00 94.06 207 PHE A N 1
ATOM 1668 C CA . PHE A 1 207 ? -4.268 7.789 1.973 1.00 94.06 207 PHE A CA 1
ATOM 1669 C C . PHE A 1 207 ? -5.228 6.626 2.256 1.00 94.06 207 PHE A C 1
ATOM 1671 O O . PHE A 1 207 ? -5.085 5.551 1.679 1.00 94.06 207 PHE A O 1
ATOM 1678 N N . SER A 1 208 ? -6.288 6.868 3.029 1.00 95.19 208 SER A N 1
ATOM 1679 C CA . SER A 1 208 ? -7.253 5.813 3.361 1.00 95.19 208 SER A CA 1
ATOM 1680 C C . SER A 1 208 ? -7.987 5.249 2.133 1.00 95.19 208 SER A C 1
ATOM 1682 O O . SER A 1 208 ? -8.271 4.060 2.055 1.00 95.19 208 SER A O 1
ATOM 1684 N N . GLU A 1 209 ? -8.273 6.080 1.130 1.00 93.81 209 GLU A N 1
ATOM 1685 C CA . GLU A 1 209 ? -8.958 5.657 -0.093 1.00 93.81 209 GLU A CA 1
ATOM 1686 C C . GLU A 1 209 ? -8.063 4.880 -1.066 1.00 93.81 209 GLU A C 1
ATOM 1688 O O . GLU A 1 209 ? -8.586 4.108 -1.874 1.00 93.81 209 GLU A O 1
ATOM 1693 N N . GLN A 1 210 ? -6.749 5.121 -1.040 1.00 93.38 210 GLN A N 1
ATOM 1694 C CA . GLN A 1 210 ? -5.768 4.444 -1.890 1.00 93.38 210 GLN A CA 1
ATOM 1695 C C . GLN A 1 210 ? -5.262 3.155 -1.245 1.00 93.38 210 GLN A C 1
ATOM 1697 O O . GLN A 1 210 ? -5.105 2.174 -1.953 1.00 93.38 210 GLN A O 1
ATOM 1702 N N . PHE A 1 211 ? -5.036 3.118 0.070 1.00 95.50 211 PHE A N 1
ATOM 1703 C CA . PHE A 1 211 ? -4.453 1.942 0.724 1.00 95.50 211 PHE A CA 1
ATOM 1704 C C . PHE A 1 211 ? -5.506 1.029 1.350 1.00 95.50 211 PHE A C 1
ATOM 1706 O O . PHE A 1 211 ? -5.584 -0.137 0.974 1.00 95.50 211 PHE A O 1
ATOM 1713 N N . VAL A 1 212 ? -6.366 1.562 2.224 1.00 95.19 212 VAL A N 1
ATOM 1714 C CA . VAL A 1 212 ? -7.387 0.769 2.937 1.00 95.19 212 VAL A CA 1
ATOM 1715 C C . VAL A 1 212 ? -8.481 0.299 1.982 1.00 95.19 212 VAL A C 1
ATOM 1717 O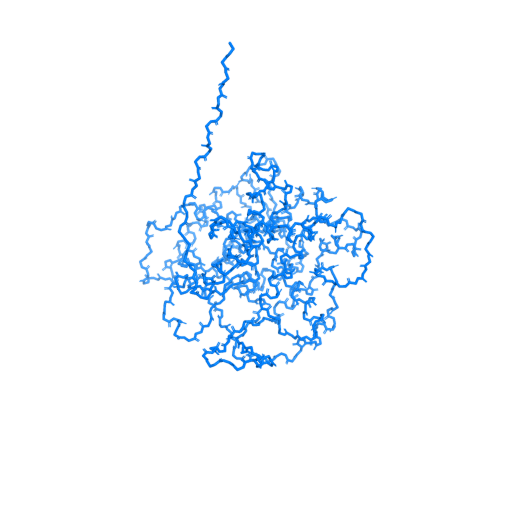 O . VAL A 1 212 ? -8.793 -0.884 1.904 1.00 95.19 212 VAL A O 1
ATOM 1720 N N . GLY A 1 213 ? -9.066 1.237 1.236 1.00 92.50 213 GLY A N 1
ATOM 1721 C CA . GLY A 1 213 ? -10.042 0.923 0.202 1.00 92.50 213 GLY A CA 1
ATOM 1722 C C . GLY A 1 213 ? -11.093 2.004 -0.001 1.00 92.50 213 GLY A C 1
ATOM 1723 O O . GLY A 1 213 ? -11.226 2.944 0.774 1.00 92.50 213 GLY A O 1
ATOM 1724 N N . ARG A 1 214 ? -11.902 1.906 -1.050 1.00 91.06 214 ARG A N 1
ATOM 1725 C CA . ARG A 1 214 ? -13.063 2.773 -1.292 1.00 91.06 214 ARG A CA 1
ATOM 1726 C C . ARG A 1 214 ? -14.070 2.063 -2.176 1.00 91.06 214 ARG A C 1
ATOM 1728 O O . ARG A 1 214 ? -13.691 1.289 -3.049 1.00 91.06 214 ARG A O 1
ATOM 1735 N N . LYS A 1 215 ? -15.345 2.413 -2.016 1.00 88.19 215 LYS A N 1
ATOM 1736 C CA . LYS A 1 215 ? -16.361 2.054 -3.003 1.00 88.19 215 LYS A CA 1
ATOM 1737 C C . LYS A 1 215 ? -16.021 2.738 -4.331 1.00 88.19 215 LYS A C 1
ATOM 1739 O O . LYS A 1 215 ? -15.864 3.961 -4.372 1.00 88.19 215 LYS A O 1
ATOM 1744 N N . LEU A 1 216 ? -15.920 1.959 -5.400 1.00 83.94 216 LEU A N 1
ATOM 1745 C CA . LEU A 1 216 ? -15.746 2.475 -6.751 1.00 83.94 216 LEU A CA 1
ATOM 1746 C C . LEU A 1 216 ? -17.076 3.044 -7.253 1.00 83.94 216 LEU A C 1
ATOM 1748 O O . LEU A 1 216 ? -18.143 2.456 -7.070 1.00 83.94 216 LEU A O 1
ATOM 1752 N N . ARG A 1 217 ? -17.024 4.230 -7.861 1.00 73.62 217 ARG A N 1
ATOM 1753 C CA . ARG A 1 217 ? -18.181 4.827 -8.541 1.00 73.62 217 ARG A CA 1
ATOM 1754 C C . ARG A 1 217 ? -18.361 4.147 -9.899 1.00 73.62 217 ARG A C 1
ATOM 1756 O O . ARG A 1 217 ? -17.364 3.837 -10.538 1.00 73.62 217 ARG A O 1
ATOM 1763 N N . LEU A 1 218 ? -19.603 4.030 -10.381 1.00 67.06 218 LEU A N 1
ATOM 1764 C CA . LEU A 1 218 ? -19.936 3.469 -11.708 1.00 67.06 218 LEU A CA 1
ATOM 1765 C C . LEU A 1 218 ? -19.028 4.025 -12.820 1.00 67.06 218 LEU A C 1
ATOM 1767 O O . LEU A 1 218 ? -18.451 3.271 -13.589 1.00 67.06 218 LEU A O 1
ATOM 1771 N N . LYS A 1 219 ? -18.806 5.346 -12.831 1.00 64.56 219 LYS A N 1
ATOM 1772 C CA . LYS A 1 219 ? -17.943 6.031 -13.811 1.00 64.56 219 LYS A CA 1
ATOM 1773 C C . LYS A 1 219 ? -16.455 5.656 -13.770 1.00 64.56 219 LYS A C 1
ATOM 1775 O O . LYS A 1 219 ? -15.712 6.061 -14.653 1.00 64.56 219 LYS A O 1
ATOM 1780 N N . GLN A 1 220 ? -15.999 5.002 -12.705 1.00 64.31 220 GLN A N 1
ATOM 1781 C CA . GLN A 1 220 ? -14.612 4.558 -12.558 1.00 64.31 220 GLN A CA 1
ATOM 1782 C C . GLN A 1 220 ? -14.412 3.148 -13.112 1.00 64.31 220 GLN A C 1
ATOM 1784 O O . GLN A 1 220 ? -13.278 2.766 -13.349 1.00 64.31 220 GLN A O 1
ATOM 1789 N N . ILE A 1 221 ? -15.487 2.386 -13.319 1.00 67.94 221 ILE A N 1
ATOM 1790 C CA . ILE A 1 221 ? -15.410 1.013 -13.806 1.00 67.94 221 ILE A CA 1
ATOM 1791 C C . ILE A 1 221 ? -15.536 1.048 -15.324 1.00 67.94 221 ILE A C 1
ATOM 1793 O O . ILE A 1 221 ? -16.546 1.493 -15.870 1.00 67.94 221 ILE A O 1
ATOM 1797 N N . GLN A 1 222 ? -14.486 0.598 -16.004 1.00 68.00 222 GLN A N 1
ATOM 1798 C CA . GLN A 1 222 ? -14.421 0.596 -17.465 1.00 68.00 222 GLN A CA 1
ATOM 1799 C C . GLN A 1 222 ? -15.319 -0.495 -18.067 1.00 68.00 222 GLN A C 1
ATOM 1801 O O . GLN A 1 222 ? -15.827 -0.336 -19.174 1.00 68.00 222 GLN A O 1
ATOM 1806 N N . ASN A 1 223 ? -15.567 -1.582 -17.328 1.00 65.62 223 ASN A N 1
ATOM 1807 C CA . ASN A 1 223 ? -16.448 -2.666 -17.753 1.00 65.62 223 ASN A CA 1
ATOM 1808 C C . ASN A 1 223 ? -17.843 -2.551 -17.113 1.00 65.62 223 ASN A C 1
ATOM 1810 O O . ASN A 1 223 ? -18.113 -3.109 -16.050 1.00 65.62 223 ASN A O 1
ATOM 1814 N N . GLN A 1 224 ? -18.751 -1.835 -17.781 1.00 58.75 224 GLN A N 1
ATOM 1815 C CA . GLN A 1 224 ? -20.089 -1.556 -17.246 1.00 58.75 224 GLN A CA 1
ATOM 1816 C C . GLN A 1 224 ? -20.992 -2.794 -17.100 1.00 58.75 224 GLN A C 1
ATOM 1818 O O . GLN A 1 224 ? -21.980 -2.739 -16.374 1.00 58.75 224 GLN A O 1
ATOM 1823 N N . ARG A 1 225 ? -20.656 -3.928 -17.736 1.00 54.31 225 ARG A N 1
ATOM 1824 C CA . ARG A 1 225 ? -21.444 -5.172 -17.643 1.00 54.31 225 ARG A CA 1
ATOM 1825 C C . ARG A 1 225 ? -21.323 -5.872 -16.283 1.00 54.31 225 ARG A C 1
ATOM 1827 O O . ARG A 1 225 ? -22.166 -6.695 -15.960 1.00 54.31 225 ARG A O 1
ATOM 1834 N N . MET A 1 226 ? -20.322 -5.518 -15.475 1.00 54.41 226 MET A N 1
ATOM 1835 C CA . MET A 1 226 ? -20.076 -6.088 -14.139 1.00 54.41 226 MET A CA 1
ATOM 1836 C C . MET A 1 226 ? -20.933 -5.451 -13.023 1.00 54.41 226 MET A C 1
ATOM 1838 O O . MET A 1 226 ? -20.809 -5.810 -11.855 1.00 54.41 226 MET A O 1
ATOM 1842 N N . LEU A 1 227 ? -21.778 -4.468 -13.356 1.00 54.12 227 LEU A N 1
ATOM 1843 C CA . LEU A 1 227 ? -22.325 -3.497 -12.399 1.00 54.12 227 LEU A CA 1
ATOM 1844 C C . LEU A 1 227 ? -23.770 -3.735 -11.962 1.00 54.12 227 LEU A C 1
ATOM 1846 O O . LEU A 1 227 ? -24.268 -2.946 -11.160 1.00 54.12 227 LEU A O 1
ATOM 1850 N N . SER A 1 228 ? -24.454 -4.764 -12.469 1.00 49.31 228 SER A N 1
ATOM 1851 C CA . SER A 1 228 ? -25.903 -4.858 -12.273 1.00 49.31 228 SER A CA 1
ATOM 1852 C C . SER A 1 228 ? -26.317 -4.988 -10.803 1.00 49.31 228 SER A C 1
ATOM 1854 O O . SER A 1 228 ? -27.366 -4.457 -10.462 1.00 49.31 228 SER A O 1
ATOM 1856 N N . GLU A 1 229 ? -25.517 -5.585 -9.903 1.00 50.81 229 GLU A N 1
ATOM 1857 C CA . GLU A 1 229 ? -25.977 -5.822 -8.513 1.00 50.81 229 GLU A CA 1
ATOM 1858 C C . GLU A 1 229 ? -24.890 -5.802 -7.411 1.00 50.81 229 GLU A C 1
ATOM 1860 O O . GLU A 1 229 ? -25.201 -6.002 -6.233 1.00 50.81 229 GLU A O 1
ATOM 1865 N N . ARG A 1 230 ? -23.611 -5.542 -7.732 1.00 61.19 230 ARG A N 1
ATOM 1866 C CA . ARG A 1 230 ? -22.488 -5.731 -6.786 1.00 61.19 230 ARG A CA 1
ATOM 1867 C C . ARG A 1 230 ? -21.758 -4.430 -6.435 1.00 61.19 230 ARG A C 1
ATOM 1869 O O . ARG A 1 230 ? -21.530 -3.563 -7.274 1.00 61.19 230 ARG A O 1
ATOM 1876 N N . TYR A 1 231 ? -21.377 -4.283 -5.163 1.00 68.69 231 TYR A N 1
ATOM 1877 C CA . TYR A 1 231 ? -20.417 -3.256 -4.748 1.00 68.69 231 TYR A CA 1
ATOM 1878 C C . TYR A 1 231 ? -19.047 -3.622 -5.312 1.00 68.69 231 TYR A C 1
ATOM 1880 O O . TYR A 1 231 ? -18.637 -4.764 -5.176 1.00 68.69 231 TYR A O 1
ATOM 1888 N N . CYS A 1 232 ? -18.321 -2.656 -5.868 1.00 80.38 232 CYS A N 1
ATOM 1889 C CA . CYS A 1 232 ? -16.918 -2.838 -6.227 1.00 80.38 232 CYS A CA 1
ATOM 1890 C C . CYS A 1 232 ? -16.053 -1.989 -5.297 1.00 80.38 232 CYS A C 1
ATOM 1892 O O . CYS A 1 232 ? -16.384 -0.830 -5.012 1.00 80.38 232 CYS A O 1
ATOM 1894 N N . ILE A 1 233 ? -14.949 -2.560 -4.830 1.00 88.25 233 ILE A N 1
ATOM 1895 C CA . ILE A 1 233 ? -13.984 -1.891 -3.961 1.00 88.25 233 ILE A CA 1
ATOM 1896 C C . ILE A 1 233 ? -12.664 -1.774 -4.717 1.00 88.25 233 ILE A C 1
ATOM 1898 O O . ILE A 1 233 ? -12.271 -2.685 -5.437 1.00 88.25 233 ILE A O 1
ATOM 1902 N N . GLY A 1 234 ? -12.003 -0.630 -4.576 1.00 90.38 234 GLY A N 1
ATOM 1903 C CA . GLY A 1 234 ? -10.620 -0.438 -5.009 1.00 90.38 234 GLY A CA 1
ATOM 1904 C C . GLY A 1 234 ? -9.771 0.068 -3.855 1.00 90.38 234 GLY A C 1
ATOM 1905 O O . GLY A 1 234 ? -10.314 0.549 -2.862 1.00 90.38 234 GLY A O 1
ATOM 1906 N N . GLY A 1 235 ? -8.457 -0.005 -4.012 1.00 94.06 235 GLY A N 1
ATOM 1907 C CA . GLY A 1 235 ? -7.452 0.298 -2.995 1.00 94.06 235 GLY A CA 1
ATOM 1908 C C . GLY A 1 235 ? -6.510 -0.880 -2.755 1.00 94.06 235 GLY A C 1
ATOM 1909 O O . GLY A 1 235 ? -6.881 -2.032 -2.967 1.00 94.06 235 GLY A O 1
ATOM 1910 N N . ALA A 1 236 ? -5.287 -0.581 -2.328 1.00 95.94 236 ALA A N 1
ATOM 1911 C CA . ALA A 1 236 ? -4.169 -1.513 -2.311 1.00 95.94 236 ALA A CA 1
ATOM 1912 C C . ALA A 1 236 ? -4.452 -2.797 -1.520 1.00 95.94 236 ALA A C 1
ATOM 1914 O O . ALA A 1 236 ? -4.237 -3.873 -2.066 1.00 95.94 236 ALA A O 1
ATOM 1915 N N . CYS A 1 237 ? -4.997 -2.715 -0.298 1.00 96.94 237 CYS A N 1
ATOM 1916 C CA . CYS A 1 237 ? -5.287 -3.905 0.512 1.00 96.94 237 CYS A CA 1
ATOM 1917 C C . CYS A 1 237 ? -6.234 -4.884 -0.203 1.00 96.94 237 CYS A C 1
ATOM 1919 O O . CYS A 1 237 ? -6.053 -6.096 -0.127 1.00 96.94 237 CYS A O 1
ATOM 1921 N N . PHE A 1 238 ? -7.229 -4.364 -0.925 1.00 94.75 238 PHE A N 1
ATOM 1922 C CA . PHE A 1 238 ? -8.195 -5.181 -1.661 1.00 94.75 238 PHE A CA 1
ATOM 1923 C C . PHE A 1 238 ? -7.624 -5.678 -2.996 1.00 94.75 238 PHE A C 1
ATOM 1925 O O . PHE A 1 238 ? -7.732 -6.847 -3.353 1.00 94.75 238 PHE A O 1
ATOM 1932 N N . GLU A 1 239 ? -6.967 -4.793 -3.740 1.00 94.88 239 GLU A N 1
ATOM 1933 C CA . GLU A 1 239 ? -6.427 -5.089 -5.067 1.00 94.88 239 GLU A CA 1
ATOM 1934 C C . GLU A 1 239 ? -5.226 -6.047 -5.036 1.00 94.88 239 GLU A C 1
ATOM 1936 O O . GLU A 1 239 ? -5.060 -6.849 -5.960 1.00 94.88 239 GLU A O 1
ATOM 1941 N N . MET A 1 240 ? -4.432 -6.006 -3.963 1.00 95.62 240 MET A N 1
ATOM 1942 C CA . MET A 1 240 ? -3.354 -6.960 -3.672 1.00 95.62 240 MET A CA 1
ATOM 1943 C C . MET A 1 240 ? -3.855 -8.259 -3.031 1.00 95.62 240 MET A C 1
ATOM 1945 O O . MET A 1 240 ? -3.042 -9.130 -2.740 1.00 95.62 240 MET A O 1
ATOM 1949 N N . ASP A 1 241 ? -5.172 -8.409 -2.851 1.00 95.44 241 ASP A N 1
ATOM 1950 C CA . ASP A 1 241 ? -5.797 -9.607 -2.287 1.00 95.44 241 ASP A CA 1
ATOM 1951 C C . ASP A 1 241 ? -5.296 -9.933 -0.870 1.00 95.44 241 ASP A C 1
ATOM 1953 O O . ASP A 1 241 ? -4.875 -11.051 -0.582 1.00 95.44 241 ASP A O 1
ATOM 1957 N N . LEU A 1 242 ? -5.308 -8.928 0.011 1.00 97.44 242 LEU A N 1
ATOM 1958 C CA . LEU A 1 242 ? -4.883 -9.038 1.414 1.00 97.44 242 LEU A CA 1
ATOM 1959 C C . LEU A 1 242 ? -6.069 -8.966 2.390 1.00 97.44 242 LEU A C 1
ATOM 1961 O O . LEU A 1 242 ? -5.929 -9.271 3.572 1.00 97.44 242 LEU A O 1
ATOM 1965 N N . ILE A 1 243 ? -7.245 -8.552 1.915 1.00 96.81 243 ILE A N 1
ATOM 1966 C CA . ILE A 1 243 ? -8.464 -8.464 2.721 1.00 96.81 243 ILE A CA 1
ATOM 1967 C C . ILE A 1 243 ? -9.652 -9.061 1.978 1.00 96.81 243 ILE A C 1
ATOM 1969 O O . ILE A 1 243 ? -9.777 -8.931 0.760 1.00 96.81 243 ILE A O 1
ATOM 1973 N N . HIS A 1 244 ? -10.573 -9.639 2.737 1.00 95.69 244 HIS A N 1
ATOM 1974 C CA . HIS A 1 244 ? -11.925 -9.915 2.277 1.00 95.69 244 HIS A CA 1
ATOM 1975 C C . HIS A 1 244 ? -12.840 -8.737 2.600 1.00 95.69 244 HIS A C 1
ATOM 1977 O O . HIS A 1 244 ? -12.640 -8.020 3.580 1.00 95.69 244 HIS A O 1
ATOM 1983 N N . ALA A 1 245 ? -13.880 -8.558 1.790 1.00 94.31 245 ALA A N 1
ATOM 1984 C CA . ALA A 1 245 ? -14.912 -7.562 2.026 1.00 94.31 245 ALA A CA 1
ATOM 1985 C C . ALA A 1 245 ? -16.289 -8.148 1.727 1.00 94.31 245 ALA A C 1
ATOM 1987 O O . ALA A 1 245 ? -16.438 -8.891 0.760 1.00 94.31 245 ALA A O 1
ATOM 1988 N N . LYS A 1 246 ? -17.307 -7.782 2.506 1.00 91.94 246 LYS A N 1
ATOM 1989 C CA . LYS A 1 246 ? -18.707 -8.114 2.209 1.00 91.94 246 LYS A CA 1
ATOM 1990 C C . LYS A 1 246 ? -19.636 -6.971 2.584 1.00 91.94 246 LYS A C 1
ATOM 1992 O O . LYS A 1 246 ? -19.292 -6.091 3.376 1.00 91.94 246 LYS A O 1
ATOM 1997 N N . SER A 1 247 ? -20.820 -6.961 1.980 1.00 88.75 247 SER A N 1
ATOM 1998 C CA . SER A 1 247 ? -21.865 -6.005 2.335 1.00 88.75 247 SER A CA 1
ATOM 1999 C C . SER A 1 247 ? -22.779 -6.611 3.391 1.00 88.75 247 SER A C 1
ATOM 2001 O O . SER A 1 247 ? -23.275 -7.718 3.209 1.00 88.75 247 SER A O 1
ATOM 2003 N N . VAL A 1 248 ? -23.028 -5.872 4.470 1.00 87.12 248 VAL A N 1
ATOM 2004 C CA . VAL A 1 248 ? -23.980 -6.258 5.519 1.00 87.12 248 VAL A CA 1
ATOM 2005 C C . VAL A 1 248 ? -24.991 -5.139 5.745 1.00 87.12 248 VAL A C 1
ATOM 2007 O O . VAL A 1 248 ? -24.696 -3.957 5.536 1.00 87.12 248 VAL A O 1
ATOM 2010 N N . TYR A 1 249 ? -26.206 -5.499 6.143 1.00 79.00 249 TYR A N 1
ATOM 2011 C CA . TYR A 1 249 ? -27.234 -4.524 6.492 1.00 79.00 249 TYR A CA 1
ATOM 2012 C C . TYR A 1 249 ? -26.956 -3.961 7.887 1.00 79.00 249 TYR A C 1
ATOM 2014 O O . TYR A 1 249 ? -26.544 -4.688 8.790 1.00 79.00 249 TYR A O 1
ATOM 2022 N N . LYS A 1 250 ? -27.143 -2.651 8.067 1.00 64.25 250 LYS A N 1
ATOM 2023 C CA . LYS A 1 250 ? -27.081 -2.041 9.395 1.00 64.25 250 LYS A CA 1
ATOM 2024 C C . LYS A 1 250 ? -28.337 -2.469 10.164 1.00 64.25 250 LYS A C 1
ATOM 2026 O O . LYS A 1 250 ? -29.441 -2.135 9.739 1.00 64.25 250 LYS A O 1
ATOM 2031 N N . ASN A 1 251 ? -28.180 -3.215 11.258 1.00 52.34 251 ASN A N 1
ATOM 2032 C CA . ASN A 1 251 ? -29.290 -3.495 12.167 1.00 52.34 251 ASN A CA 1
ATOM 2033 C C . ASN A 1 251 ? -29.694 -2.172 12.830 1.00 52.34 251 ASN A C 1
ATOM 2035 O O . ASN A 1 251 ? -28.943 -1.629 13.639 1.00 52.34 251 ASN A O 1
ATOM 2039 N N . ASN A 1 252 ? -30.854 -1.628 12.467 1.00 43.28 252 ASN A N 1
ATOM 2040 C CA . ASN A 1 252 ? -31.447 -0.500 13.178 1.00 43.28 252 ASN A CA 1
ATOM 2041 C C . ASN A 1 252 ? -32.082 -1.038 14.472 1.00 43.28 252 ASN A C 1
ATOM 2043 O O . ASN A 1 252 ? -33.266 -1.358 14.482 1.00 43.28 252 ASN A O 1
ATOM 2047 N N . GLN A 1 253 ? -31.299 -1.174 15.547 1.00 44.56 253 GLN A N 1
ATOM 2048 C CA . GLN A 1 253 ? -31.858 -1.273 16.906 1.00 44.56 253 GLN A CA 1
ATOM 2049 C C . GLN A 1 253 ? -32.207 0.101 17.509 1.00 44.56 253 GLN A C 1
ATOM 2051 O O . GLN A 1 253 ? -32.793 0.163 18.579 1.00 44.56 253 GLN A O 1
ATOM 2056 N N . GLU A 1 254 ? -31.960 1.199 16.794 1.00 42.06 254 GLU A N 1
ATOM 2057 C CA . GLU A 1 254 ? -32.566 2.504 17.080 1.00 42.06 254 GLU A CA 1
ATOM 2058 C C . GLU A 1 254 ? -33.734 2.717 16.110 1.00 42.06 254 GLU A C 1
ATOM 2060 O O . GLU A 1 254 ? -33.612 3.363 15.069 1.00 42.06 254 GLU A O 1
ATOM 2065 N N . GLN A 1 255 ? -34.864 2.074 16.409 1.00 40.12 255 GLN A N 1
ATOM 2066 C CA . GLN A 1 255 ? -36.136 2.366 15.757 1.00 40.12 255 GLN A CA 1
ATOM 2067 C C . GLN A 1 255 ? -36.693 3.666 16.338 1.00 40.12 255 GLN A C 1
ATOM 2069 O O . GLN A 1 255 ? -37.284 3.664 17.411 1.00 40.12 255 GLN A O 1
ATOM 2074 N N . ASN A 1 256 ? -36.546 4.765 15.603 1.00 37.44 256 ASN A N 1
ATOM 2075 C CA . ASN A 1 256 ? -37.598 5.771 15.572 1.00 37.44 256 ASN A CA 1
ATOM 2076 C C . ASN A 1 256 ? -38.374 5.550 14.276 1.00 37.44 256 ASN A C 1
ATOM 2078 O O . ASN A 1 256 ? -37.794 5.523 13.189 1.00 37.44 256 ASN A O 1
ATOM 2082 N N . HIS A 1 257 ? -39.669 5.298 14.444 1.00 44.22 257 HIS A N 1
ATOM 2083 C CA . HIS A 1 257 ? -40.654 5.152 13.385 1.00 44.22 257 HIS A CA 1
ATOM 2084 C C . HIS A 1 257 ? -40.644 6.396 12.497 1.00 44.22 257 HIS A C 1
ATOM 2086 O O . HIS A 1 257 ? -41.180 7.428 12.882 1.00 44.22 257 HIS A O 1
ATOM 2092 N N . ASP A 1 258 ? -40.055 6.278 11.311 1.00 41.19 258 ASP A N 1
ATOM 2093 C CA . ASP A 1 258 ? -40.501 7.055 10.164 1.00 41.19 258 ASP A CA 1
ATOM 2094 C C . ASP A 1 258 ? -40.274 6.253 8.877 1.00 41.19 258 ASP A C 1
ATOM 2096 O O . ASP A 1 258 ? -39.164 5.806 8.549 1.00 41.19 258 ASP A O 1
ATOM 2100 N N . ASP A 1 259 ? -41.387 6.017 8.190 1.00 48.09 259 ASP A N 1
ATOM 2101 C CA . ASP A 1 259 ? -41.505 5.256 6.956 1.00 48.09 259 ASP A CA 1
ATOM 2102 C C . ASP A 1 259 ? -40.686 5.914 5.833 1.00 48.09 259 ASP A C 1
ATOM 2104 O O . ASP A 1 259 ? -40.917 7.068 5.479 1.00 48.09 259 ASP A O 1
ATOM 2108 N N . SER A 1 260 ? -39.716 5.161 5.280 1.00 48.19 260 SER A N 1
ATOM 2109 C CA . SER A 1 260 ? -39.007 5.328 3.977 1.00 48.19 260 SER A CA 1
ATOM 2110 C C . SER A 1 260 ? -37.497 5.021 4.011 1.00 48.19 260 SER A C 1
ATOM 2112 O O . SER A 1 260 ? -36.812 5.091 2.983 1.00 48.19 260 SER A O 1
ATOM 2114 N N . THR A 1 261 ? -36.924 4.627 5.150 1.00 43.47 261 THR A N 1
ATOM 2115 C CA . THR A 1 261 ? -35.470 4.442 5.268 1.00 43.47 261 THR A CA 1
ATOM 2116 C C . THR A 1 261 ? -34.979 3.134 4.631 1.00 43.47 261 THR A C 1
ATOM 2118 O O . THR A 1 261 ? -34.891 2.088 5.269 1.00 43.47 261 THR A O 1
ATOM 2121 N N . LYS A 1 262 ? -34.570 3.198 3.352 1.00 49.62 262 LYS A N 1
ATOM 2122 C CA . LYS A 1 262 ? -33.703 2.188 2.706 1.00 49.62 262 LYS A CA 1
ATOM 2123 C C . LYS A 1 262 ? -32.618 1.744 3.694 1.00 49.62 262 LYS A C 1
ATOM 2125 O O . LYS A 1 262 ? -31.758 2.556 4.045 1.00 49.62 262 LYS A O 1
ATOM 2130 N N . MET A 1 263 ? -32.633 0.473 4.113 1.00 52.16 263 MET A N 1
ATOM 2131 C CA . MET A 1 263 ? -31.590 -0.094 4.975 1.00 52.16 263 MET A CA 1
ATOM 2132 C C . MET A 1 263 ? -30.208 0.259 4.412 1.00 52.16 263 MET A C 1
ATOM 2134 O O . MET A 1 263 ? -29.848 -0.137 3.298 1.00 52.16 263 MET A O 1
ATOM 2138 N N . LYS A 1 264 ? -29.424 1.038 5.168 1.00 59.94 264 LYS A N 1
ATOM 2139 C CA . LYS A 1 264 ? -28.080 1.438 4.743 1.00 59.94 264 LYS A CA 1
ATOM 2140 C C . LYS A 1 264 ? -27.163 0.220 4.835 1.00 59.94 264 LYS A C 1
ATOM 2142 O O . LYS A 1 264 ? -26.778 -0.206 5.919 1.00 59.94 264 LYS A O 1
ATOM 2147 N N . LYS A 1 265 ? -26.814 -0.345 3.680 1.00 76.06 265 LYS A N 1
ATOM 2148 C CA . LYS A 1 265 ? -25.770 -1.367 3.546 1.00 76.06 265 LYS A CA 1
ATOM 2149 C C . LYS A 1 265 ? -24.412 -0.767 3.929 1.00 76.06 265 LYS A C 1
ATOM 2151 O O . LYS A 1 265 ? -23.982 0.203 3.297 1.00 76.06 265 LYS A O 1
ATOM 2156 N N . LYS A 1 266 ? -23.736 -1.353 4.919 1.00 88.06 266 LYS A N 1
ATOM 2157 C CA . LYS A 1 266 ? -22.331 -1.066 5.243 1.00 88.06 266 LYS A CA 1
ATOM 2158 C C . LYS A 1 266 ? -21.414 -2.104 4.597 1.00 88.06 266 LYS A C 1
ATOM 2160 O O . LYS A 1 266 ? -21.851 -3.201 4.242 1.00 88.06 266 LYS A O 1
ATOM 2165 N N . ILE A 1 267 ? -20.156 -1.728 4.392 1.00 91.69 267 ILE A N 1
ATOM 2166 C CA . ILE A 1 267 ? -19.107 -2.637 3.924 1.00 91.69 267 ILE A CA 1
ATOM 2167 C C . ILE A 1 267 ? -18.267 -2.985 5.139 1.00 91.69 267 ILE A C 1
ATOM 2169 O O . ILE A 1 267 ? -17.750 -2.081 5.791 1.00 91.69 267 ILE A O 1
ATOM 2173 N N . VAL A 1 268 ? -18.130 -4.276 5.409 1.00 94.19 268 VAL A N 1
ATOM 2174 C CA . VAL A 1 268 ? -17.217 -4.788 6.428 1.00 94.19 268 VAL A CA 1
ATOM 2175 C C . VAL A 1 268 ? -16.060 -5.514 5.758 1.00 94.19 268 VAL A C 1
ATOM 2177 O O . VAL A 1 268 ? -16.225 -6.081 4.673 1.00 94.19 268 VAL A O 1
ATOM 2180 N N . VAL A 1 269 ? -14.894 -5.468 6.389 1.00 96.50 269 VAL A N 1
ATOM 2181 C CA . VAL A 1 269 ? -13.649 -6.050 5.893 1.00 96.50 269 VAL A CA 1
ATOM 2182 C C . VAL A 1 269 ? -12.968 -6.887 6.967 1.00 96.50 269 VAL A C 1
ATOM 2184 O O . VAL A 1 269 ? -13.138 -6.641 8.157 1.00 96.50 269 VAL A O 1
ATOM 2187 N N . THR A 1 270 ? -12.194 -7.872 6.535 1.00 97.38 270 THR A N 1
ATOM 2188 C CA . THR A 1 270 ? -11.371 -8.720 7.404 1.00 97.38 270 THR A CA 1
ATOM 2189 C C . THR A 1 270 ? -10.091 -9.121 6.679 1.00 97.38 270 THR A C 1
ATOM 2191 O O . THR A 1 270 ? -10.007 -8.987 5.456 1.00 97.38 270 THR A O 1
ATOM 2194 N N . LEU A 1 271 ? -9.091 -9.610 7.409 1.00 97.38 271 LEU A N 1
ATOM 2195 C CA . LEU A 1 271 ? -7.896 -10.191 6.802 1.00 97.38 271 LEU A CA 1
ATOM 2196 C C . LEU A 1 271 ? -8.254 -11.513 6.119 1.00 97.38 271 LEU A C 1
ATOM 2198 O O . LEU A 1 271 ? -8.995 -12.327 6.665 1.00 97.38 271 LEU A O 1
ATOM 2202 N N . ASN A 1 272 ? -7.710 -11.737 4.926 1.00 95.56 272 ASN A N 1
ATOM 2203 C CA . ASN A 1 272 ? -7.672 -13.081 4.358 1.00 95.56 272 ASN A CA 1
ATOM 2204 C C . ASN A 1 272 ? -6.367 -13.787 4.770 1.00 95.56 272 ASN A C 1
ATOM 2206 O O . ASN A 1 272 ? -5.523 -13.204 5.452 1.00 95.56 272 ASN A O 1
ATOM 2210 N N . GLU A 1 273 ? -6.180 -15.034 4.340 1.00 95.00 273 GLU A N 1
ATOM 2211 C CA . GLU A 1 273 ? -4.983 -15.827 4.657 1.00 95.00 273 GLU A CA 1
ATOM 2212 C C . GLU A 1 273 ? -3.677 -15.112 4.265 1.00 95.00 273 GLU A C 1
ATOM 2214 O O . GLU A 1 273 ? -2.718 -15.076 5.035 1.00 95.00 273 GLU A O 1
ATOM 2219 N N . ARG A 1 274 ? -3.658 -14.470 3.092 1.00 96.44 274 ARG A N 1
ATOM 2220 C CA . ARG A 1 274 ? -2.493 -13.743 2.571 1.00 96.44 274 ARG A CA 1
ATOM 2221 C C . ARG A 1 274 ? -2.207 -12.482 3.386 1.00 96.44 274 ARG A C 1
ATOM 2223 O O . ARG A 1 274 ? -1.057 -12.221 3.728 1.00 96.44 274 ARG A O 1
ATOM 2230 N N . GLY A 1 275 ? -3.243 -11.721 3.732 1.00 97.44 275 GLY A N 1
ATOM 2231 C CA . GLY A 1 275 ? -3.142 -10.566 4.619 1.00 97.44 275 GLY A CA 1
ATOM 2232 C C . GLY A 1 275 ? -2.630 -10.947 6.000 1.00 97.44 275 GLY A C 1
ATOM 2233 O O . GLY A 1 275 ? -1.718 -10.293 6.499 1.00 97.44 275 GLY A O 1
ATOM 2234 N N . LEU A 1 276 ? -3.156 -12.035 6.575 1.00 96.75 276 LEU A N 1
ATOM 2235 C CA . LEU A 1 276 ? -2.696 -12.582 7.850 1.00 96.75 276 LEU A CA 1
ATOM 2236 C C . LEU A 1 276 ? -1.214 -12.972 7.774 1.00 96.75 276 LEU A C 1
ATOM 2238 O O . LEU A 1 276 ? -0.417 -12.523 8.594 1.00 96.75 276 LEU A O 1
ATOM 2242 N N . LYS A 1 277 ? -0.815 -13.723 6.740 1.00 97.00 277 LYS A N 1
ATOM 2243 C CA . LYS A 1 277 ? 0.590 -14.076 6.505 1.00 97.00 277 LYS A CA 1
ATOM 2244 C C . LYS A 1 277 ? 1.482 -12.836 6.448 1.00 97.00 277 LYS A C 1
ATOM 2246 O O . LYS A 1 277 ? 2.545 -12.847 7.052 1.00 97.00 277 LYS A O 1
ATOM 2251 N N . PHE A 1 278 ? 1.051 -11.754 5.793 1.00 97.31 278 PHE A N 1
ATOM 2252 C CA . PHE A 1 278 ? 1.861 -10.538 5.672 1.00 97.31 278 PHE A CA 1
ATOM 2253 C C . PHE A 1 278 ? 2.033 -9.763 6.986 1.00 97.31 278 PHE A C 1
ATOM 2255 O O . PHE A 1 278 ? 3.126 -9.253 7.260 1.00 97.31 278 PHE A O 1
ATOM 2262 N N . VAL A 1 279 ? 0.969 -9.649 7.791 1.00 95.94 279 VAL A N 1
ATOM 2263 C CA . VAL A 1 279 ? 1.034 -8.943 9.084 1.00 95.94 279 VAL A CA 1
ATOM 2264 C C . VAL A 1 279 ? 1.858 -9.706 10.116 1.00 95.94 279 VAL A C 1
ATOM 2266 O O . VAL A 1 279 ? 2.476 -9.063 10.955 1.00 95.94 279 VAL A O 1
ATOM 2269 N N . LEU A 1 280 ? 1.912 -11.040 10.019 1.00 95.25 280 LEU A N 1
ATOM 2270 C CA . LEU A 1 280 ? 2.721 -11.899 10.888 1.00 95.25 280 LEU A CA 1
ATOM 2271 C C . LEU A 1 280 ? 4.230 -11.741 10.665 1.00 95.25 280 LEU A C 1
ATOM 2273 O O . LEU A 1 280 ? 5.015 -12.037 11.564 1.00 95.25 280 LEU A O 1
ATOM 2277 N N . LEU A 1 281 ? 4.656 -11.296 9.480 1.00 95.62 281 LEU A N 1
ATOM 2278 C CA . LEU A 1 281 ? 6.076 -11.080 9.210 1.00 95.62 281 LEU A CA 1
ATOM 2279 C C . LEU A 1 281 ? 6.588 -9.911 10.050 1.00 95.62 281 LEU A C 1
ATOM 2281 O O . LEU A 1 281 ? 6.013 -8.820 10.022 1.00 95.62 281 LEU A O 1
ATOM 2285 N N . LYS A 1 282 ? 7.700 -10.110 10.753 1.00 91.81 282 LYS A N 1
ATOM 2286 C CA . LYS A 1 282 ? 8.315 -9.063 11.569 1.00 91.81 282 LYS A CA 1
ATOM 2287 C C . LYS A 1 282 ? 8.769 -7.889 10.697 1.00 91.81 282 LYS A C 1
ATOM 2289 O O . LYS A 1 282 ? 9.358 -8.093 9.635 1.00 91.81 282 LYS A O 1
ATOM 2294 N N . ASN A 1 283 ? 8.522 -6.664 11.162 1.00 93.94 283 ASN A N 1
ATOM 2295 C CA . ASN A 1 283 ? 9.009 -5.447 10.521 1.00 93.94 283 ASN A CA 1
ATOM 2296 C C . ASN A 1 283 ? 9.812 -4.613 11.529 1.00 93.94 283 ASN A C 1
ATOM 2298 O O . ASN A 1 283 ? 9.248 -3.952 12.397 1.00 93.94 283 ASN A O 1
ATOM 2302 N N . ASN A 1 284 ? 11.140 -4.635 11.389 1.00 92.12 284 ASN A N 1
ATOM 2303 C CA . ASN A 1 284 ? 12.054 -3.987 12.335 1.00 92.12 284 ASN A CA 1
ATOM 2304 C C . ASN A 1 284 ? 11.875 -2.461 12.397 1.00 92.12 284 ASN A C 1
ATOM 2306 O O . ASN A 1 284 ? 12.134 -1.867 13.440 1.00 92.12 284 ASN A O 1
ATOM 2310 N N . LEU A 1 285 ? 11.437 -1.823 11.303 1.00 92.44 285 LEU A N 1
ATOM 2311 C CA . LEU A 1 285 ? 11.134 -0.392 11.297 1.00 92.44 285 LEU A CA 1
ATOM 2312 C C . LEU A 1 285 ? 9.922 -0.092 12.183 1.00 92.44 285 LEU A C 1
ATOM 2314 O O . LEU A 1 285 ? 9.989 0.820 13.000 1.00 92.44 285 LEU A O 1
ATOM 2318 N N . MET A 1 286 ? 8.842 -0.864 12.055 1.00 91.88 286 MET A N 1
ATOM 2319 C CA . MET A 1 286 ? 7.659 -0.711 12.906 1.00 91.88 286 MET A CA 1
ATOM 2320 C C . MET A 1 286 ? 8.003 -0.974 14.376 1.00 91.88 286 MET A C 1
ATOM 2322 O O . MET A 1 286 ? 7.664 -0.155 15.228 1.00 91.88 286 MET A O 1
ATOM 2326 N N . ASP A 1 287 ? 8.742 -2.049 14.666 1.00 89.25 287 ASP A N 1
ATOM 2327 C CA . ASP A 1 287 ? 9.178 -2.367 16.031 1.00 89.25 287 ASP A CA 1
ATOM 2328 C C . ASP A 1 287 ? 10.020 -1.239 16.638 1.00 89.25 287 ASP A C 1
ATOM 2330 O O . ASP A 1 287 ? 9.859 -0.903 17.809 1.00 89.25 287 ASP A O 1
ATOM 2334 N N . PHE A 1 288 ? 10.908 -0.631 15.849 1.00 90.00 288 PHE A N 1
ATOM 2335 C CA . PHE A 1 288 ? 11.710 0.509 16.285 1.00 90.00 288 PHE A CA 1
ATOM 2336 C C . PHE A 1 288 ? 10.847 1.752 16.549 1.00 90.00 288 PHE A C 1
ATOM 2338 O O . PHE A 1 288 ? 10.940 2.349 17.619 1.00 90.00 288 PHE A O 1
ATOM 2345 N N . VAL A 1 289 ? 9.974 2.123 15.604 1.00 88.88 289 VAL A N 1
ATOM 2346 C CA . VAL A 1 289 ? 9.119 3.322 15.704 1.00 88.88 289 VAL A CA 1
ATOM 2347 C C . VAL A 1 289 ? 8.198 3.261 16.925 1.00 88.88 289 VAL A C 1
ATOM 2349 O O . VAL A 1 289 ? 8.004 4.273 17.593 1.00 88.88 289 VAL A O 1
ATOM 2352 N N . TYR A 1 290 ? 7.669 2.083 17.256 1.00 87.94 290 TYR A N 1
ATOM 2353 C CA . TYR A 1 290 ? 6.788 1.890 18.412 1.00 87.94 290 TYR A CA 1
ATOM 2354 C C . TYR A 1 290 ? 7.522 1.485 19.703 1.00 87.94 290 TYR A C 1
ATOM 2356 O O . TYR A 1 290 ? 6.889 1.184 20.714 1.00 87.94 290 TYR A O 1
ATOM 2364 N N . GLY A 1 291 ? 8.860 1.513 19.710 1.00 86.31 291 GLY A N 1
ATOM 2365 C CA . GLY A 1 291 ? 9.667 1.278 20.912 1.00 86.31 291 GLY A CA 1
ATOM 2366 C C . GLY A 1 291 ? 9.709 -0.179 21.386 1.00 86.31 291 GLY A C 1
ATOM 2367 O O . GLY A 1 291 ? 10.060 -0.443 22.534 1.00 86.31 291 GLY A O 1
ATOM 2368 N N . HIS A 1 292 ? 9.367 -1.137 20.524 1.00 85.69 292 HIS A N 1
ATOM 2369 C CA . HIS A 1 292 ? 9.537 -2.576 20.762 1.00 85.69 292 HIS A CA 1
ATOM 2370 C C . HIS A 1 292 ? 10.973 -3.049 20.483 1.00 85.69 292 HIS A C 1
ATOM 2372 O O . HIS A 1 292 ? 11.370 -4.127 20.921 1.00 85.69 292 HIS A O 1
ATOM 2378 N N . SER A 1 293 ? 11.761 -2.235 19.775 1.00 86.56 293 SER A N 1
ATOM 2379 C CA . SER A 1 293 ? 13.187 -2.437 19.524 1.00 86.56 293 SER A CA 1
ATOM 2380 C C . SER A 1 293 ? 13.956 -1.136 19.746 1.00 86.56 293 SER A C 1
ATOM 2382 O O . SER A 1 293 ? 13.520 -0.073 19.315 1.00 86.56 293 SER A O 1
ATOM 2384 N N . SER A 1 294 ? 15.130 -1.220 20.372 1.00 85.44 294 SER A N 1
ATOM 2385 C CA . SER A 1 294 ? 16.077 -0.101 20.481 1.00 85.44 294 SER A CA 1
ATOM 2386 C C . SER A 1 294 ? 17.067 -0.035 19.311 1.00 85.44 294 SER A C 1
ATOM 2388 O O . SER A 1 294 ? 17.777 0.957 19.152 1.00 85.44 294 SER A O 1
ATOM 2390 N N . THR A 1 295 ? 17.136 -1.081 18.484 1.00 88.25 295 THR A N 1
ATOM 2391 C CA . THR A 1 295 ? 18.071 -1.170 17.359 1.00 88.25 295 THR A CA 1
ATOM 2392 C C . THR A 1 295 ? 17.512 -0.449 16.138 1.00 88.25 295 THR A C 1
ATOM 2394 O O . THR A 1 295 ? 16.437 -0.808 15.651 1.00 88.25 295 THR A O 1
ATOM 2397 N N . LYS A 1 296 ? 18.261 0.537 15.619 1.00 88.44 296 LYS A N 1
ATOM 2398 C CA . LYS A 1 296 ? 17.915 1.248 14.378 1.00 88.44 296 LYS A CA 1
ATOM 2399 C C . LYS A 1 296 ? 17.820 0.244 13.213 1.00 88.44 296 LYS A C 1
ATOM 2401 O O . LYS A 1 296 ? 18.728 -0.573 13.057 1.00 88.44 296 LYS A O 1
ATOM 2406 N N . PRO A 1 297 ? 16.762 0.293 12.387 1.00 90.94 297 PRO A N 1
ATOM 2407 C CA . PRO A 1 297 ? 16.630 -0.596 11.239 1.00 90.94 297 PRO A CA 1
ATOM 2408 C C . PRO A 1 297 ? 17.631 -0.239 10.130 1.00 90.94 297 PRO A C 1
ATOM 2410 O O . PRO A 1 297 ? 17.845 0.933 9.827 1.00 90.94 297 PRO A O 1
ATOM 2413 N N . GLU A 1 298 ? 18.192 -1.259 9.478 1.00 90.62 298 GLU A N 1
ATOM 2414 C CA . GLU A 1 298 ? 19.057 -1.104 8.294 1.00 90.62 298 GLU A CA 1
ATOM 2415 C C . GLU A 1 298 ? 18.268 -1.073 6.973 1.00 90.62 298 GLU A C 1
ATOM 2417 O O . GLU A 1 298 ? 18.777 -0.629 5.945 1.00 90.62 298 GLU A O 1
ATOM 2422 N N . LYS A 1 299 ? 17.020 -1.557 6.990 1.00 91.12 299 LYS A N 1
ATOM 2423 C CA . LYS A 1 299 ? 16.119 -1.646 5.834 1.00 91.12 299 LYS A CA 1
ATOM 2424 C C . LYS A 1 299 ? 14.658 -1.512 6.259 1.00 91.12 299 LYS A C 1
ATOM 2426 O O . LYS A 1 299 ? 14.314 -1.813 7.401 1.00 91.12 299 LYS A O 1
ATOM 2431 N N . ILE A 1 300 ? 13.800 -1.094 5.324 1.00 93.00 300 ILE A N 1
ATOM 2432 C CA . ILE A 1 300 ? 12.351 -0.933 5.555 1.00 93.00 300 ILE A CA 1
ATOM 2433 C C . ILE A 1 300 ? 11.665 -2.294 5.737 1.00 93.00 300 ILE A C 1
ATOM 2435 O O . ILE A 1 300 ? 10.795 -2.439 6.595 1.00 93.00 300 ILE A O 1
ATOM 2439 N N . PHE A 1 301 ? 12.051 -3.280 4.922 1.00 95.12 301 PHE A N 1
ATOM 2440 C CA . PHE A 1 301 ? 11.440 -4.607 4.879 1.00 95.12 301 PHE A CA 1
ATOM 2441 C C . PHE A 1 301 ? 12.461 -5.703 5.179 1.00 95.12 301 PHE A C 1
ATOM 2443 O O . PHE A 1 301 ? 13.598 -5.654 4.708 1.00 95.12 301 PHE A O 1
ATOM 2450 N N . SER A 1 302 ? 12.050 -6.711 5.944 1.00 94.44 302 SER A N 1
ATOM 2451 C CA . SER A 1 302 ? 12.810 -7.946 6.148 1.00 94.44 302 SER A CA 1
ATOM 2452 C C . SER A 1 302 ? 12.925 -8.770 4.857 1.00 94.44 302 SER A C 1
ATOM 2454 O O . SER A 1 302 ? 12.211 -8.533 3.878 1.00 94.44 302 SER A O 1
ATOM 2456 N N . ASP A 1 303 ? 13.825 -9.759 4.840 1.00 94.12 303 ASP A N 1
ATOM 2457 C CA . ASP A 1 303 ? 13.929 -10.675 3.694 1.00 94.12 303 ASP A CA 1
ATOM 2458 C C . ASP A 1 303 ? 12.675 -11.542 3.542 1.00 94.12 303 ASP A C 1
ATOM 2460 O O . ASP A 1 303 ? 12.251 -11.798 2.417 1.00 94.12 303 ASP A O 1
ATOM 2464 N N . ASP A 1 304 ? 12.010 -11.885 4.647 1.00 95.88 304 ASP A N 1
ATOM 2465 C CA . ASP A 1 304 ? 10.727 -12.586 4.611 1.00 95.88 304 ASP A CA 1
ATOM 2466 C C . ASP A 1 304 ? 9.637 -11.728 3.958 1.00 95.88 304 ASP A C 1
ATOM 2468 O O . ASP A 1 304 ? 8.867 -12.218 3.132 1.00 95.88 304 ASP A O 1
ATOM 2472 N N . GLU A 1 305 ? 9.581 -10.427 4.271 1.00 96.81 305 GLU A N 1
ATOM 2473 C CA . GLU A 1 305 ? 8.642 -9.491 3.635 1.00 96.81 305 GLU A CA 1
ATOM 2474 C C . GLU A 1 305 ? 8.938 -9.298 2.145 1.00 96.81 305 GLU A C 1
ATOM 2476 O O . GLU A 1 305 ? 8.009 -9.244 1.336 1.00 96.81 305 GLU A O 1
ATOM 2481 N N . LYS A 1 306 ? 10.221 -9.230 1.773 1.00 95.81 306 LYS A N 1
ATOM 2482 C CA . LYS A 1 306 ? 10.674 -9.194 0.375 1.00 95.81 306 LYS A CA 1
ATOM 2483 C C . LYS A 1 306 ? 10.224 -10.447 -0.379 1.00 95.81 306 LYS A C 1
ATOM 2485 O O . LYS A 1 306 ? 9.627 -10.332 -1.450 1.00 95.81 306 LYS A O 1
ATOM 2490 N N . ASN A 1 307 ? 10.448 -11.626 0.195 1.00 96.12 307 ASN A N 1
ATOM 2491 C CA . ASN A 1 307 ? 10.072 -12.907 -0.402 1.00 96.12 307 ASN A CA 1
ATOM 2492 C C . ASN A 1 307 ? 8.553 -13.056 -0.502 1.00 96.12 307 ASN A C 1
ATOM 2494 O O . ASN A 1 307 ? 8.034 -13.491 -1.530 1.00 96.12 307 ASN A O 1
ATOM 2498 N N . PHE A 1 308 ? 7.818 -12.625 0.523 1.00 97.50 308 PHE A N 1
ATOM 2499 C CA . PHE A 1 308 ? 6.364 -12.558 0.476 1.00 97.50 308 PHE A CA 1
ATOM 2500 C C . PHE A 1 308 ? 5.878 -11.642 -0.650 1.00 97.50 308 PHE A C 1
ATOM 2502 O O . PHE A 1 308 ? 5.005 -12.027 -1.424 1.00 97.50 308 PHE A O 1
ATOM 2509 N N . TYR A 1 309 ? 6.453 -10.447 -0.790 1.00 96.94 309 TYR A N 1
ATOM 2510 C CA . TYR A 1 309 ? 6.083 -9.536 -1.866 1.00 96.94 309 TYR A CA 1
ATOM 2511 C C . TYR A 1 309 ? 6.312 -10.164 -3.249 1.00 96.94 309 TYR A C 1
ATOM 2513 O O . TYR A 1 309 ? 5.393 -10.139 -4.067 1.00 96.94 309 TYR A O 1
ATOM 2521 N N . LEU A 1 310 ? 7.486 -10.751 -3.504 1.00 96.44 310 LEU A N 1
ATOM 2522 C CA . LEU A 1 310 ? 7.811 -11.360 -4.800 1.00 96.44 310 LEU A CA 1
ATOM 2523 C C . LEU A 1 310 ? 6.892 -12.548 -5.119 1.00 96.44 310 LEU A C 1
ATOM 2525 O O . LEU A 1 310 ? 6.326 -12.620 -6.209 1.00 96.44 310 LEU A O 1
ATOM 2529 N N . ASN A 1 311 ? 6.689 -13.442 -4.152 1.00 96.50 311 ASN A N 1
ATOM 2530 C CA . ASN A 1 311 ? 6.014 -14.717 -4.393 1.00 96.50 311 ASN A CA 1
ATOM 2531 C C . ASN A 1 311 ? 4.486 -14.620 -4.292 1.00 96.50 311 ASN A C 1
ATOM 2533 O O . ASN A 1 311 ? 3.771 -15.313 -5.016 1.00 96.50 311 ASN A O 1
ATOM 2537 N N . GLU A 1 312 ? 3.966 -13.759 -3.417 1.00 96.69 312 GLU A N 1
ATOM 2538 C CA . GLU A 1 312 ? 2.533 -13.679 -3.117 1.00 96.69 312 GLU A CA 1
ATOM 2539 C C . GLU A 1 312 ? 1.890 -12.413 -3.691 1.00 96.69 312 GLU A C 1
ATOM 2541 O O . GLU A 1 312 ? 0.768 -12.462 -4.185 1.00 96.69 312 GLU A O 1
ATOM 2546 N N . ILE A 1 313 ? 2.534 -11.248 -3.647 1.00 96.56 313 ILE A N 1
ATOM 2547 C CA . ILE A 1 313 ? 1.889 -10.030 -4.168 1.00 96.56 313 ILE A CA 1
ATOM 2548 C C . ILE A 1 313 ? 2.147 -9.896 -5.667 1.00 96.56 313 ILE A C 1
ATOM 2550 O O . ILE A 1 313 ? 1.201 -9.847 -6.455 1.00 96.56 313 ILE A O 1
ATOM 2554 N N . LEU A 1 314 ? 3.419 -9.828 -6.056 1.00 96.75 314 LEU A N 1
ATOM 2555 C CA . LEU A 1 314 ? 3.855 -9.498 -7.407 1.00 96.75 314 LEU A CA 1
ATOM 2556 C C . LEU A 1 314 ? 3.404 -10.539 -8.436 1.00 96.75 314 LEU A C 1
ATOM 2558 O O . LEU A 1 314 ? 2.928 -10.152 -9.500 1.00 96.75 314 LEU A O 1
ATOM 2562 N N . SER A 1 315 ? 3.437 -11.827 -8.088 1.00 95.56 315 SER A N 1
ATOM 2563 C CA . SER A 1 315 ? 3.000 -12.938 -8.950 1.00 95.56 315 SER A CA 1
ATOM 2564 C C . SER A 1 315 ? 1.556 -12.821 -9.462 1.00 95.56 315 SER A C 1
ATOM 2566 O O . SER A 1 315 ? 1.192 -13.437 -10.461 1.00 95.56 315 SER A O 1
ATOM 2568 N N . ARG A 1 316 ? 0.714 -11.993 -8.824 1.00 94.00 316 ARG A N 1
ATOM 2569 C CA . ARG A 1 316 ? -0.667 -11.718 -9.265 1.00 94.00 316 ARG A CA 1
ATOM 2570 C C . ARG A 1 316 ? -0.764 -10.656 -10.362 1.00 94.00 316 ARG A C 1
ATOM 2572 O O . ARG A 1 316 ? -1.849 -10.447 -10.910 1.00 94.00 316 ARG A O 1
ATOM 2579 N N . PHE A 1 317 ? 0.327 -9.955 -10.651 1.00 95.75 317 PHE A N 1
ATOM 2580 C CA . PHE A 1 317 ? 0.408 -8.873 -11.624 1.00 95.75 317 PHE A CA 1
ATOM 2581 C C . PHE A 1 317 ? 1.277 -9.334 -12.790 1.00 95.75 317 PHE A C 1
ATOM 2583 O O . PHE A 1 317 ? 2.455 -9.017 -12.853 1.00 95.75 317 PHE A O 1
ATOM 2590 N N . GLU A 1 318 ? 0.664 -10.107 -13.690 1.00 95.75 318 GLU A N 1
ATOM 2591 C CA . GLU A 1 318 ? 1.301 -10.850 -14.792 1.00 95.75 318 GLU A CA 1
ATOM 2592 C C . GLU A 1 318 ? 2.447 -10.098 -15.484 1.00 95.75 318 GLU A C 1
ATOM 2594 O O . GLU A 1 318 ? 3.581 -10.561 -15.469 1.00 95.75 318 GLU A O 1
ATOM 2599 N N . PHE A 1 319 ? 2.183 -8.904 -16.025 1.00 96.69 319 PHE A N 1
ATOM 2600 C CA . PHE A 1 319 ? 3.229 -8.137 -16.696 1.00 96.69 319 PHE A CA 1
ATOM 2601 C C . PHE A 1 319 ? 4.322 -7.673 -15.735 1.00 96.69 319 PHE A C 1
ATOM 2603 O O . PHE A 1 319 ? 5.503 -7.744 -16.062 1.00 96.69 319 PHE A O 1
ATOM 2610 N N . GLU A 1 320 ? 3.940 -7.130 -14.579 1.00 97.38 320 GLU A N 1
ATOM 2611 C CA . GLU A 1 320 ? 4.906 -6.594 -13.622 1.00 97.38 320 GLU A CA 1
ATOM 2612 C C . GLU A 1 320 ? 5.817 -7.683 -13.067 1.00 97.38 320 GLU A C 1
ATOM 2614 O O . GLU A 1 320 ? 7.006 -7.437 -12.892 1.00 97.38 320 GLU A O 1
ATOM 2619 N N . ASN A 1 321 ? 5.267 -8.873 -12.829 1.00 97.62 321 ASN A N 1
ATOM 2620 C CA . ASN A 1 321 ? 6.003 -10.052 -12.407 1.00 97.62 321 ASN A CA 1
ATOM 2621 C C . ASN A 1 321 ? 7.086 -10.407 -13.422 1.00 97.62 321 ASN A C 1
ATOM 2623 O O . ASN A 1 321 ? 8.264 -10.387 -13.078 1.00 97.62 321 ASN A O 1
ATOM 2627 N N . ASP A 1 322 ? 6.698 -10.618 -14.680 1.00 97.69 322 ASP A N 1
ATOM 2628 C CA . ASP A 1 322 ? 7.630 -10.979 -15.751 1.00 97.69 322 ASP A CA 1
ATOM 2629 C C . ASP A 1 322 ? 8.681 -9.884 -15.966 1.00 97.69 322 ASP A C 1
ATOM 2631 O O . ASP A 1 322 ? 9.878 -10.151 -16.073 1.00 97.69 322 ASP A O 1
ATOM 2635 N N . PHE A 1 323 ? 8.246 -8.621 -15.956 1.00 97.50 323 PHE A N 1
ATOM 2636 C CA . PHE A 1 323 ? 9.138 -7.479 -16.091 1.00 97.50 323 PHE A CA 1
ATOM 2637 C C . PHE A 1 323 ? 10.180 -7.436 -14.969 1.00 97.50 323 PHE A C 1
ATOM 2639 O O . PHE A 1 323 ? 11.361 -7.257 -15.250 1.00 97.50 323 PHE A O 1
ATOM 2646 N N . VAL A 1 324 ? 9.772 -7.609 -13.710 1.00 96.94 324 VAL A N 1
ATOM 2647 C CA . VAL A 1 324 ? 10.686 -7.612 -12.558 1.00 96.94 324 VAL A CA 1
ATOM 2648 C C . VAL A 1 324 ? 11.618 -8.822 -12.590 1.00 96.94 324 VAL A C 1
ATOM 2650 O O . VAL A 1 324 ? 12.808 -8.650 -12.328 1.00 96.94 324 VAL A O 1
ATOM 2653 N N . SER A 1 325 ? 11.126 -10.011 -12.947 1.00 96.38 325 SER A N 1
ATOM 2654 C CA . SER A 1 325 ? 11.963 -11.201 -13.129 1.00 96.38 325 SER A CA 1
ATOM 2655 C C . SER A 1 325 ? 13.064 -10.951 -14.158 1.00 96.38 325 SER A C 1
ATOM 2657 O O . SER A 1 325 ? 14.229 -11.239 -13.890 1.00 96.38 325 SER A O 1
ATOM 2659 N N . ASP A 1 326 ? 12.732 -10.324 -15.287 1.00 95.81 326 ASP A N 1
ATOM 2660 C CA . ASP A 1 326 ? 13.714 -9.953 -16.307 1.00 95.81 326 ASP A CA 1
ATOM 2661 C C . ASP A 1 326 ? 14.746 -8.936 -15.802 1.00 95.81 326 ASP A C 1
ATOM 2663 O O . ASP A 1 326 ? 15.924 -9.026 -16.152 1.00 95.81 326 ASP A O 1
ATOM 2667 N N . LEU A 1 327 ? 14.331 -7.967 -14.976 1.00 95.50 327 LEU A N 1
ATOM 2668 C CA . LEU A 1 327 ? 15.262 -7.016 -14.365 1.00 95.50 327 LEU A CA 1
ATOM 2669 C C . LEU A 1 327 ? 16.244 -7.724 -13.427 1.00 95.50 327 LEU A C 1
ATOM 2671 O O . LEU A 1 327 ? 17.440 -7.444 -13.480 1.00 95.50 327 LEU A O 1
ATOM 2675 N N . ILE A 1 328 ? 15.745 -8.635 -12.588 1.00 94.69 328 ILE A N 1
ATOM 2676 C CA . ILE A 1 328 ? 16.563 -9.418 -11.655 1.00 94.69 328 ILE A CA 1
ATOM 2677 C C . ILE A 1 328 ? 17.549 -10.301 -12.430 1.00 94.69 328 ILE A C 1
ATOM 2679 O O . ILE A 1 328 ? 18.738 -10.271 -12.133 1.00 94.69 328 ILE A O 1
ATOM 2683 N N . MET A 1 329 ? 17.098 -11.011 -1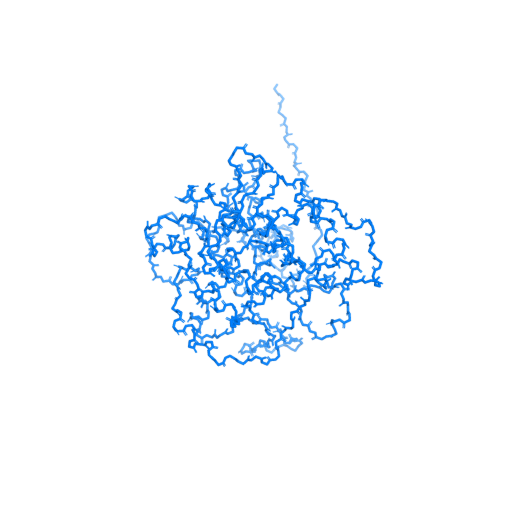3.470 1.00 93.19 329 MET A N 1
ATOM 2684 C CA . MET A 1 329 ? 17.982 -11.822 -14.321 1.00 93.19 329 MET A CA 1
ATOM 2685 C C . MET A 1 329 ? 19.051 -10.983 -15.034 1.00 93.19 329 MET A C 1
ATOM 2687 O O . MET A 1 329 ? 20.176 -11.442 -15.212 1.00 93.19 329 MET A O 1
ATOM 2691 N N . GLY A 1 330 ? 18.716 -9.752 -15.437 1.00 91.00 330 GLY A N 1
ATOM 2692 C CA . GLY A 1 330 ? 19.655 -8.836 -16.089 1.00 91.00 330 GLY A CA 1
ATOM 2693 C C . GLY A 1 330 ? 20.726 -8.255 -15.157 1.00 91.00 330 GLY A C 1
ATOM 2694 O O . GLY A 1 330 ? 21.771 -7.817 -15.634 1.00 91.00 330 GLY A O 1
ATOM 2695 N N . GLY A 1 331 ? 20.488 -8.235 -13.842 1.00 90.00 331 GLY A N 1
ATOM 2696 C CA . GLY A 1 331 ? 21.451 -7.848 -12.804 1.00 90.00 331 GLY A CA 1
ATOM 2697 C C . GLY A 1 331 ? 21.799 -6.353 -12.720 1.00 90.00 331 GLY A C 1
ATOM 2698 O O . GLY A 1 331 ? 21.857 -5.791 -11.629 1.00 90.00 331 GLY A O 1
ATOM 2699 N N . THR A 1 332 ? 22.027 -5.663 -13.837 1.00 91.94 332 THR A N 1
ATOM 2700 C CA . THR A 1 332 ? 22.373 -4.230 -13.851 1.00 91.94 332 THR A CA 1
ATOM 2701 C C . THR A 1 332 ? 21.515 -3.461 -14.843 1.00 91.94 332 THR A C 1
ATOM 2703 O O . THR A 1 332 ? 21.254 -3.906 -15.957 1.00 91.94 332 THR A O 1
ATOM 2706 N N . ILE A 1 333 ? 21.091 -2.264 -14.440 1.00 93.88 333 ILE A N 1
ATOM 2707 C CA . ILE A 1 333 ? 20.278 -1.360 -15.252 1.00 93.88 333 ILE A CA 1
ATOM 2708 C C . ILE A 1 333 ? 21.033 -0.043 -15.378 1.00 93.88 333 ILE A C 1
ATOM 2710 O O . ILE A 1 333 ? 21.156 0.709 -14.412 1.00 93.88 333 ILE A O 1
ATOM 2714 N N . GLU A 1 334 ? 21.518 0.241 -16.584 1.00 91.81 334 GLU A N 1
ATOM 2715 C CA . GLU A 1 334 ? 22.440 1.349 -16.866 1.00 91.81 334 GLU A CA 1
ATOM 2716 C C . GLU A 1 334 ? 21.881 2.717 -16.471 1.00 91.81 334 GLU A C 1
ATOM 2718 O O . GLU A 1 334 ? 22.593 3.570 -15.944 1.00 91.81 334 GLU A O 1
ATOM 2723 N N . SER A 1 335 ? 20.592 2.946 -16.734 1.00 93.50 335 SER A N 1
ATOM 2724 C CA . SER A 1 335 ? 19.952 4.216 -16.414 1.00 93.50 335 SER A CA 1
ATOM 2725 C C . SER A 1 335 ? 18.431 4.129 -16.312 1.00 93.50 335 SER A C 1
ATOM 2727 O O . SER A 1 335 ? 17.792 3.205 -16.815 1.00 93.50 335 SER A O 1
ATOM 2729 N N . SER A 1 336 ? 17.820 5.162 -15.730 1.00 92.75 336 SER A N 1
ATOM 2730 C CA . SER A 1 336 ? 16.372 5.362 -15.725 1.00 92.75 336 SER A CA 1
ATOM 2731 C C . SER A 1 336 ? 15.804 5.445 -17.142 1.00 92.75 336 SER A C 1
ATOM 2733 O O . SER A 1 336 ? 14.712 4.948 -17.383 1.00 92.75 336 SER A O 1
ATOM 2735 N N . ASN A 1 337 ? 16.528 6.049 -18.091 1.00 91.94 337 ASN A N 1
ATOM 2736 C CA . ASN A 1 337 ? 16.072 6.149 -19.481 1.00 91.94 337 ASN A CA 1
ATOM 2737 C C . ASN A 1 337 ? 16.039 4.775 -20.153 1.00 91.94 337 ASN A C 1
ATOM 2739 O O . ASN A 1 337 ? 15.071 4.458 -20.843 1.00 91.94 337 ASN A O 1
ATOM 2743 N N . TYR A 1 338 ? 17.061 3.953 -19.903 1.00 92.88 338 TYR A N 1
ATOM 2744 C CA . TYR A 1 338 ? 17.091 2.568 -20.360 1.00 92.88 338 TYR A CA 1
ATOM 2745 C C . TYR A 1 338 ? 15.926 1.765 -19.766 1.00 92.88 338 TYR A C 1
ATOM 2747 O O . TYR A 1 338 ? 15.155 1.164 -20.510 1.00 92.88 338 TYR A O 1
ATOM 2755 N N . LEU A 1 339 ? 15.711 1.857 -18.448 1.00 94.75 339 LEU A N 1
ATOM 2756 C CA . LEU A 1 339 ? 14.578 1.225 -17.766 1.00 94.75 339 LEU A CA 1
ATOM 2757 C C . LEU A 1 339 ? 13.227 1.608 -18.394 1.00 94.75 339 LEU A C 1
ATOM 2759 O O . LEU A 1 339 ? 12.392 0.742 -18.644 1.00 94.75 339 LEU A O 1
ATOM 2763 N N . ILE A 1 340 ? 13.012 2.902 -18.653 1.00 93.94 340 ILE A N 1
ATOM 2764 C CA . ILE A 1 340 ? 11.769 3.409 -19.252 1.00 93.94 340 ILE A CA 1
ATOM 2765 C C . ILE A 1 340 ? 11.585 2.845 -20.662 1.00 93.94 340 ILE A C 1
ATOM 2767 O O . ILE A 1 340 ? 10.489 2.395 -20.990 1.00 93.94 340 ILE A O 1
ATOM 2771 N N . LYS A 1 341 ? 12.642 2.837 -21.484 1.00 93.00 341 LYS A N 1
ATOM 2772 C CA . LYS A 1 341 ? 12.599 2.281 -22.842 1.00 93.00 341 LYS A CA 1
ATOM 2773 C C . LYS A 1 341 ? 12.193 0.804 -22.818 1.00 93.00 341 LYS A C 1
ATOM 2775 O O . LYS A 1 341 ? 11.226 0.434 -23.480 1.00 93.00 341 LYS A O 1
ATOM 2780 N N . VAL A 1 342 ? 12.870 -0.006 -22.000 1.00 93.88 342 VAL A N 1
ATOM 2781 C CA . VAL A 1 342 ? 12.594 -1.447 -21.876 1.00 93.88 342 VAL A CA 1
ATOM 2782 C C . VAL A 1 342 ? 11.175 -1.697 -21.358 1.00 93.88 342 VAL A C 1
ATOM 2784 O O . VAL A 1 342 ? 10.474 -2.557 -21.889 1.00 93.88 342 VAL A O 1
ATOM 2787 N N . PHE A 1 343 ? 10.722 -0.930 -20.359 1.00 95.00 343 PHE A N 1
ATOM 2788 C CA . PHE A 1 343 ? 9.353 -1.026 -19.847 1.00 95.00 343 PHE A CA 1
ATOM 2789 C C . PHE A 1 343 ? 8.328 -0.779 -20.954 1.00 95.00 343 PHE A C 1
ATOM 2791 O O . PHE A 1 343 ? 7.419 -1.584 -21.128 1.00 95.00 343 PHE A O 1
ATOM 2798 N N . VAL A 1 344 ? 8.472 0.316 -21.712 1.00 92.31 344 VAL A N 1
ATOM 2799 C CA . VAL A 1 344 ? 7.528 0.674 -22.779 1.00 92.31 344 VAL A CA 1
ATOM 2800 C C . VAL A 1 344 ? 7.478 -0.431 -23.830 1.00 92.31 344 VAL A C 1
ATOM 2802 O O . VAL A 1 344 ? 6.400 -0.940 -24.119 1.00 92.31 344 VAL A O 1
ATOM 2805 N N . GLU A 1 345 ? 8.624 -0.855 -24.360 1.00 91.94 345 GLU A N 1
ATOM 2806 C CA . GLU A 1 345 ? 8.687 -1.892 -25.398 1.00 91.94 345 GLU A CA 1
ATOM 2807 C C . GLU A 1 345 ? 8.006 -3.196 -24.954 1.00 91.94 345 GLU A C 1
ATOM 2809 O O . GLU A 1 345 ? 7.150 -3.731 -25.669 1.00 91.94 345 GLU A O 1
ATOM 2814 N N . LYS A 1 346 ? 8.320 -3.676 -23.744 1.00 94.44 346 LYS A N 1
ATOM 2815 C CA . LYS A 1 346 ? 7.725 -4.903 -23.200 1.00 94.44 346 LYS A CA 1
ATOM 2816 C C . LYS A 1 346 ? 6.239 -4.737 -22.893 1.00 94.44 346 LYS A C 1
ATOM 2818 O O . LYS A 1 346 ? 5.456 -5.626 -23.225 1.00 94.44 346 LYS A O 1
ATOM 2823 N N . TYR A 1 347 ? 5.831 -3.611 -22.310 1.00 93.00 347 TYR A N 1
ATOM 2824 C CA . TYR A 1 347 ? 4.437 -3.393 -21.923 1.00 93.00 347 TYR A CA 1
ATOM 2825 C C . TYR A 1 347 ? 3.519 -3.303 -23.136 1.00 93.00 347 TYR A C 1
ATOM 2827 O O . TYR A 1 347 ? 2.451 -3.910 -23.159 1.00 93.00 347 TYR A O 1
ATOM 2835 N N . LEU A 1 348 ? 3.960 -2.624 -24.197 1.00 89.69 348 LEU A N 1
ATOM 2836 C CA . LEU A 1 348 ? 3.192 -2.560 -25.436 1.00 89.69 348 LEU A CA 1
ATOM 2837 C C . LEU A 1 348 ? 3.043 -3.935 -26.093 1.00 89.69 348 LEU A C 1
ATOM 2839 O O . LEU A 1 348 ? 1.967 -4.255 -26.602 1.00 89.69 348 LEU A O 1
ATOM 2843 N N . LYS A 1 349 ? 4.094 -4.764 -26.058 1.00 91.94 349 LYS A N 1
ATOM 2844 C CA . LYS A 1 349 ? 4.027 -6.151 -26.537 1.00 91.94 349 LYS A CA 1
ATOM 2845 C C . LYS A 1 349 ? 3.038 -6.978 -25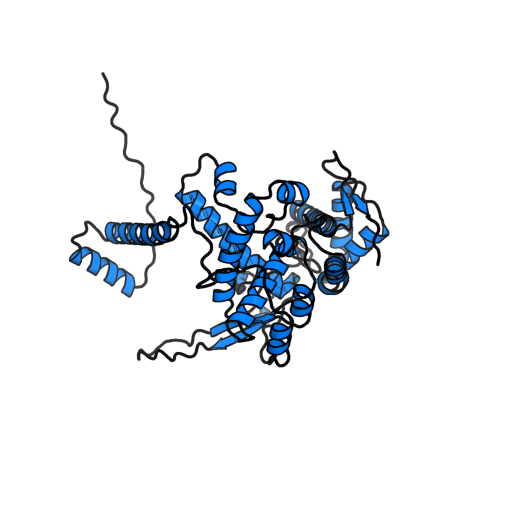.710 1.00 91.94 349 LYS A C 1
ATOM 2847 O O . LYS A 1 349 ? 2.202 -7.667 -26.290 1.00 91.94 349 LYS A O 1
ATOM 2852 N N . PHE A 1 350 ? 3.090 -6.857 -24.384 1.00 93.44 350 PHE A N 1
ATOM 2853 C CA . PHE A 1 350 ? 2.150 -7.508 -23.473 1.00 93.44 350 PHE A CA 1
ATOM 2854 C C . PHE A 1 350 ? 0.697 -7.120 -23.773 1.00 93.44 350 PHE A C 1
ATOM 2856 O O . PHE A 1 350 ? -0.146 -7.997 -23.938 1.00 93.44 350 PHE A O 1
ATOM 2863 N N . LEU A 1 351 ? 0.403 -5.825 -23.928 1.00 90.19 351 LEU A N 1
ATOM 2864 C CA . LEU A 1 351 ? -0.956 -5.357 -24.216 1.00 90.19 351 LEU A CA 1
ATOM 2865 C C . LEU A 1 351 ? -1.489 -5.888 -25.554 1.00 90.19 351 LEU A C 1
ATOM 2867 O O . LEU A 1 351 ? -2.635 -6.331 -25.603 1.00 90.19 351 LEU A O 1
ATOM 2871 N N . LYS A 1 352 ? -0.665 -5.892 -26.613 1.00 89.94 352 LYS A N 1
ATOM 2872 C CA . LYS A 1 352 ? -1.033 -6.451 -27.929 1.00 89.94 352 LYS A CA 1
ATOM 2873 C C . LYS A 1 352 ? -1.353 -7.943 -27.856 1.00 89.94 352 LYS A C 1
ATOM 2875 O O . LYS A 1 352 ? -2.282 -8.398 -28.509 1.00 89.94 352 LYS A O 1
ATOM 2880 N N . MET A 1 353 ? -0.590 -8.690 -27.061 1.00 91.44 353 MET A N 1
ATOM 2881 C CA . MET A 1 353 ? -0.781 -10.129 -26.886 1.00 91.44 353 MET A CA 1
ATOM 2882 C C . MET A 1 353 ? -2.007 -10.447 -26.023 1.00 91.44 353 MET A C 1
ATOM 2884 O O . MET A 1 353 ? -2.780 -11.339 -26.357 1.00 91.44 353 MET A O 1
ATOM 2888 N N . LYS A 1 354 ? -2.195 -9.723 -24.913 1.00 90.56 354 LYS A N 1
ATOM 2889 C CA . LYS A 1 354 ? -3.269 -9.984 -23.945 1.00 90.56 354 LYS A CA 1
ATOM 2890 C C . LYS A 1 354 ? -4.633 -9.478 -24.418 1.00 90.56 354 LYS A C 1
ATOM 2892 O O . LYS A 1 354 ? -5.659 -10.036 -24.038 1.00 90.56 354 LYS A O 1
ATOM 2897 N N . PHE A 1 355 ? -4.653 -8.420 -25.228 1.00 88.44 355 PHE A N 1
ATOM 2898 C CA . PHE A 1 355 ? -5.873 -7.776 -25.712 1.00 88.44 355 PHE A CA 1
ATOM 2899 C C . PHE A 1 355 ? -5.814 -7.517 -27.230 1.00 88.44 355 PHE A C 1
ATOM 2901 O O . PHE A 1 355 ? -5.853 -6.354 -27.640 1.00 88.44 355 PHE A O 1
ATOM 2908 N N . PRO A 1 356 ? -5.746 -8.570 -28.069 1.00 83.31 356 PRO A N 1
ATOM 2909 C CA . PRO A 1 356 ? -5.572 -8.427 -29.519 1.00 83.31 356 PRO A CA 1
ATOM 2910 C C . PRO A 1 356 ? -6.739 -7.683 -30.187 1.00 83.31 356 PRO A C 1
ATOM 2912 O O . PRO A 1 356 ? -6.528 -6.906 -31.113 1.00 83.31 356 PRO A O 1
ATOM 2915 N N . ASP A 1 357 ? -7.955 -7.857 -29.662 1.00 81.19 357 ASP A N 1
ATOM 2916 C CA . ASP A 1 357 ? -9.185 -7.295 -30.237 1.00 81.19 357 ASP A CA 1
ATOM 2917 C C . ASP A 1 357 ? -9.502 -5.876 -29.750 1.00 81.19 357 ASP A C 1
ATOM 2919 O O . ASP A 1 357 ? -10.482 -5.258 -30.173 1.00 81.19 357 ASP A O 1
ATOM 2923 N N . LYS A 1 358 ? -8.710 -5.336 -28.817 1.00 75.88 358 LYS A N 1
ATOM 2924 C CA . LYS A 1 358 ? -8.914 -3.977 -28.317 1.00 75.88 358 LYS A CA 1
ATOM 2925 C C . LYS A 1 358 ? -8.015 -3.039 -29.102 1.00 75.88 358 LYS A C 1
ATOM 2927 O O . LYS A 1 358 ? -6.797 -3.100 -28.971 1.00 75.88 358 LYS A O 1
ATOM 2932 N N . ALA A 1 359 ? -8.622 -2.128 -29.867 1.00 63.09 359 ALA A N 1
ATOM 2933 C CA . ALA A 1 359 ? -7.897 -1.023 -30.480 1.00 63.09 359 ALA A CA 1
ATOM 2934 C C . ALA A 1 359 ? -7.129 -0.275 -29.383 1.00 63.09 359 ALA A C 1
ATOM 2936 O O . ALA A 1 359 ? -7.730 0.344 -28.503 1.00 63.09 359 ALA A O 1
ATOM 2937 N N . LEU A 1 360 ? -5.803 -0.394 -29.405 1.00 63.97 360 LEU A N 1
ATOM 2938 C CA . LEU A 1 360 ? -4.901 0.262 -28.472 1.00 63.97 360 LEU A CA 1
ATOM 2939 C C . LEU A 1 360 ? -4.829 1.737 -28.891 1.00 63.97 360 LEU A C 1
ATOM 2941 O O . LEU A 1 360 ? -4.200 2.032 -29.907 1.00 63.97 360 LEU A O 1
ATOM 2945 N N . PRO A 1 361 ? -5.510 2.678 -28.208 1.00 54.78 361 PRO A N 1
ATOM 2946 C CA . PRO A 1 361 ? -5.618 4.034 -28.723 1.00 54.78 361 PRO A CA 1
ATOM 2947 C C . PRO A 1 361 ? -4.263 4.724 -28.557 1.00 54.78 361 PRO A C 1
ATOM 2949 O O . PRO A 1 361 ? -3.873 5.033 -27.429 1.00 54.78 361 PRO A O 1
ATOM 2952 N N . GLU A 1 362 ? -3.573 4.997 -29.668 1.00 52.88 362 GLU A N 1
ATOM 2953 C CA . GLU A 1 362 ? -2.246 5.641 -29.695 1.00 52.88 362 GLU A CA 1
ATOM 2954 C C . GLU A 1 362 ? -2.203 6.941 -28.867 1.00 52.88 362 GLU A C 1
ATOM 2956 O O . GLU A 1 362 ? -1.196 7.260 -28.242 1.00 52.88 362 GLU A O 1
ATOM 2961 N N . PHE A 1 363 ? -3.329 7.660 -28.775 1.00 46.56 363 PHE A N 1
ATOM 2962 C CA . PHE A 1 363 ? -3.431 8.959 -28.103 1.00 46.56 363 PHE A CA 1
ATOM 2963 C C . PHE A 1 363 ? -3.601 8.901 -26.567 1.00 46.56 363 PHE A C 1
ATOM 2965 O O . PHE A 1 363 ? -3.470 9.923 -25.897 1.00 46.56 363 PHE A O 1
ATOM 2972 N N . LYS A 1 364 ? -3.893 7.735 -25.963 1.00 52.56 364 LYS A N 1
ATOM 2973 C CA . LYS A 1 364 ? -4.074 7.615 -24.492 1.00 52.56 364 LYS A CA 1
ATOM 2974 C C . LYS A 1 364 ? -2.820 7.166 -23.743 1.00 52.56 364 LYS A C 1
ATOM 2976 O O . LYS A 1 364 ? -2.816 7.126 -22.512 1.00 52.56 364 LYS A O 1
ATOM 2981 N N . TRP A 1 365 ? -1.750 6.846 -24.456 1.00 63.62 365 TRP A N 1
ATOM 2982 C CA . TRP A 1 365 ? -0.510 6.349 -23.873 1.00 63.62 365 TRP A CA 1
ATOM 2983 C C . TRP A 1 365 ? 0.470 7.487 -23.680 1.00 63.62 365 TRP A C 1
ATOM 2985 O O . TRP A 1 365 ? 1.436 7.634 -24.423 1.00 63.62 365 TRP A O 1
ATOM 2995 N N . SER A 1 366 ? 0.197 8.339 -22.690 1.00 62.41 366 SER A N 1
ATOM 2996 C CA . SER A 1 366 ? 1.115 9.436 -22.409 1.00 62.41 366 SER A CA 1
ATOM 2997 C C . SER A 1 366 ? 2.484 8.842 -22.025 1.00 62.41 366 SER A C 1
ATOM 2999 O O . SER A 1 366 ? 2.551 8.031 -21.091 1.00 62.41 366 SER A O 1
ATOM 3001 N N . PRO A 1 367 ? 3.588 9.233 -22.692 1.00 68.62 367 PRO A N 1
ATOM 3002 C CA . PRO A 1 367 ? 4.933 8.793 -22.315 1.00 68.62 367 PRO A CA 1
ATOM 3003 C C . PRO A 1 367 ? 5.246 9.066 -20.835 1.00 68.62 367 PRO A C 1
ATOM 3005 O O . PRO A 1 367 ? 6.011 8.339 -20.202 1.00 68.62 367 PRO A O 1
ATOM 3008 N N . GLY A 1 368 ? 4.594 10.082 -20.253 1.00 78.62 368 GLY A N 1
ATOM 3009 C CA . GLY A 1 368 ? 4.653 10.392 -18.827 1.00 78.62 368 GLY A CA 1
ATOM 3010 C C . GLY A 1 368 ? 4.112 9.275 -17.929 1.00 78.62 368 GLY A C 1
ATOM 3011 O O . GLY A 1 368 ? 4.733 8.970 -16.914 1.00 78.62 368 GLY A O 1
ATOM 3012 N N . THR A 1 369 ? 3.010 8.618 -18.301 1.00 81.25 369 THR A N 1
ATOM 3013 C CA . THR A 1 369 ? 2.408 7.540 -17.497 1.00 81.25 369 THR A CA 1
ATOM 3014 C C . THR A 1 369 ? 3.329 6.325 -17.421 1.00 81.25 369 THR A C 1
ATOM 3016 O O . THR A 1 369 ? 3.600 5.829 -16.328 1.00 81.25 369 THR A O 1
ATOM 3019 N N . PHE A 1 370 ? 3.856 5.860 -18.558 1.00 83.69 370 PHE A N 1
ATOM 3020 C CA . PHE A 1 370 ? 4.777 4.717 -18.581 1.00 83.69 370 PHE A CA 1
ATOM 3021 C C . PHE A 1 370 ? 6.101 5.031 -17.892 1.00 83.69 370 PHE A C 1
ATOM 3023 O O . PHE A 1 370 ? 6.607 4.203 -17.136 1.00 83.69 370 PHE A O 1
ATOM 3030 N N . ARG A 1 371 ? 6.606 6.262 -18.056 1.00 86.31 371 ARG A N 1
ATOM 3031 C CA . ARG A 1 371 ? 7.758 6.746 -17.293 1.00 86.31 371 ARG A CA 1
ATOM 3032 C C . ARG A 1 371 ? 7.527 6.617 -15.790 1.00 86.31 371 ARG A C 1
ATOM 3034 O O . ARG A 1 371 ? 8.384 6.086 -15.092 1.00 86.31 371 ARG A O 1
ATOM 3041 N N . ILE A 1 372 ? 6.392 7.103 -15.288 1.00 89.19 372 ILE A N 1
ATOM 3042 C CA . ILE A 1 372 ? 6.083 7.032 -13.856 1.00 89.19 372 ILE A CA 1
ATOM 3043 C C . ILE A 1 372 ? 6.009 5.571 -13.403 1.00 89.19 372 ILE A C 1
ATOM 3045 O O . ILE A 1 372 ? 6.625 5.241 -12.397 1.00 89.19 372 ILE A O 1
ATOM 3049 N N . ARG A 1 373 ? 5.328 4.696 -14.157 1.00 90.88 373 ARG A N 1
ATOM 3050 C CA . ARG A 1 373 ? 5.179 3.264 -13.832 1.00 90.88 373 ARG A CA 1
ATOM 3051 C C . ARG A 1 373 ? 6.524 2.547 -13.700 1.00 90.88 373 ARG A C 1
ATOM 3053 O O . ARG A 1 373 ? 6.778 1.925 -12.674 1.00 90.88 373 ARG A O 1
ATOM 3060 N N . ALA A 1 374 ? 7.410 2.706 -14.679 1.00 93.56 374 ALA A N 1
ATOM 3061 C CA . ALA A 1 374 ? 8.741 2.108 -14.634 1.00 93.56 374 ALA A CA 1
ATOM 3062 C C . ALA A 1 374 ? 9.539 2.577 -13.401 1.00 93.56 374 ALA A C 1
ATOM 3064 O O . ALA A 1 374 ? 10.157 1.777 -12.698 1.00 93.56 374 ALA A O 1
ATOM 3065 N N . LEU A 1 375 ? 9.483 3.879 -13.100 1.00 93.06 375 LEU A N 1
ATOM 3066 C CA . LEU A 1 375 ? 10.210 4.466 -11.976 1.00 93.06 375 LEU A CA 1
ATOM 3067 C C . LEU A 1 375 ? 9.654 4.045 -10.611 1.00 93.06 375 LEU A C 1
ATOM 3069 O O . LEU A 1 375 ? 10.447 3.835 -9.697 1.00 93.06 375 LEU A O 1
ATOM 3073 N N . VAL A 1 376 ? 8.331 3.909 -10.453 1.00 93.06 376 VAL A N 1
ATOM 3074 C CA . VAL A 1 376 ? 7.752 3.459 -9.172 1.00 93.06 376 VAL A CA 1
ATOM 3075 C C . VAL A 1 376 ? 8.029 1.984 -8.902 1.00 93.06 376 VAL A C 1
ATOM 3077 O O . VAL A 1 376 ? 8.313 1.647 -7.756 1.00 93.06 376 VAL A O 1
ATOM 3080 N N . ILE A 1 377 ? 8.053 1.137 -9.940 1.00 95.56 377 ILE A N 1
ATOM 3081 C CA . ILE A 1 377 ? 8.473 -0.266 -9.808 1.00 95.56 377 ILE A CA 1
ATOM 3082 C C . ILE A 1 377 ? 9.910 -0.313 -9.290 1.00 95.56 377 ILE A C 1
ATOM 3084 O O . ILE A 1 377 ? 10.169 -0.945 -8.270 1.00 95.56 377 ILE A O 1
ATOM 3088 N N . MET A 1 378 ? 10.832 0.412 -9.934 1.00 94.81 378 MET A N 1
ATOM 3089 C CA . MET A 1 378 ? 12.233 0.457 -9.503 1.00 94.81 378 MET A CA 1
ATOM 3090 C C . MET A 1 378 ? 12.392 1.015 -8.088 1.00 94.81 378 MET A C 1
ATOM 3092 O O . MET A 1 378 ? 13.141 0.462 -7.290 1.00 94.81 378 MET A O 1
ATOM 3096 N N . ALA A 1 379 ? 11.663 2.081 -7.749 1.00 91.94 379 ALA A N 1
ATOM 3097 C CA . ALA A 1 379 ? 11.691 2.649 -6.406 1.00 91.94 379 ALA A CA 1
ATOM 3098 C C . ALA A 1 379 ? 11.267 1.622 -5.347 1.00 91.94 379 ALA A C 1
ATOM 3100 O O . ALA A 1 379 ? 11.924 1.514 -4.318 1.00 91.94 379 ALA A O 1
ATOM 3101 N N . ARG A 1 380 ? 10.224 0.831 -5.615 1.00 93.75 380 ARG A N 1
ATOM 3102 C CA . ARG A 1 380 ? 9.781 -0.239 -4.716 1.00 93.75 380 ARG A CA 1
ATOM 3103 C C . ARG A 1 380 ? 10.806 -1.375 -4.620 1.00 93.75 380 ARG A C 1
ATOM 3105 O O . ARG A 1 380 ? 11.034 -1.889 -3.534 1.00 93.75 380 ARG A O 1
ATOM 3112 N N . LEU A 1 381 ? 11.465 -1.754 -5.718 1.00 94.75 381 LEU A N 1
ATOM 3113 C CA . LEU A 1 381 ? 12.542 -2.753 -5.666 1.00 94.75 381 LEU A CA 1
ATOM 3114 C C . LEU A 1 381 ? 13.741 -2.273 -4.828 1.00 94.75 381 LEU A C 1
ATOM 3116 O O . LEU A 1 381 ? 14.380 -3.085 -4.163 1.00 94.75 381 LEU A O 1
ATOM 3120 N N . ILE A 1 382 ? 14.021 -0.966 -4.823 1.00 92.38 382 ILE A N 1
ATOM 3121 C CA . ILE A 1 382 ? 15.027 -0.360 -3.938 1.00 92.38 382 ILE A CA 1
ATOM 3122 C C . ILE A 1 382 ? 14.566 -0.388 -2.474 1.00 92.38 382 ILE A C 1
ATOM 3124 O O . ILE A 1 382 ? 15.364 -0.728 -1.608 1.00 92.38 382 ILE A O 1
ATOM 3128 N N . GLU A 1 383 ? 13.292 -0.094 -2.184 1.00 91.69 383 GLU A N 1
ATOM 3129 C CA . GLU A 1 383 ? 12.739 -0.194 -0.817 1.00 91.69 383 GLU A CA 1
ATOM 3130 C C . GLU A 1 383 ? 12.862 -1.610 -0.235 1.00 91.69 383 GLU A C 1
ATOM 3132 O O . GLU A 1 383 ? 13.123 -1.770 0.956 1.00 91.69 383 GLU A O 1
ATOM 3137 N N . PHE A 1 384 ? 12.715 -2.636 -1.078 1.00 93.12 384 PHE A N 1
ATOM 3138 C CA . PHE A 1 384 ? 12.931 -4.038 -0.707 1.00 93.12 384 PHE A CA 1
ATOM 3139 C C . PHE A 1 384 ? 14.408 -4.458 -0.659 1.00 93.12 384 PHE A C 1
ATOM 3141 O O . PHE A 1 384 ? 14.702 -5.616 -0.370 1.00 93.12 384 PHE A O 1
ATOM 3148 N N . GLY A 1 385 ? 15.341 -3.555 -0.971 1.00 91.62 385 GLY A N 1
ATOM 3149 C CA . GLY A 1 385 ? 16.770 -3.856 -1.020 1.00 91.62 385 GLY A CA 1
ATOM 3150 C C . GLY A 1 385 ? 17.170 -4.811 -2.147 1.00 91.62 385 GLY A C 1
ATOM 3151 O O . GLY A 1 385 ? 18.251 -5.381 -2.087 1.00 91.62 385 GLY A O 1
ATOM 3152 N N . ILE A 1 386 ? 16.327 -5.003 -3.169 1.00 94.44 386 ILE A N 1
ATOM 3153 C CA . ILE A 1 386 ? 16.630 -5.863 -4.328 1.00 94.44 386 ILE A CA 1
ATOM 3154 C C . ILE A 1 386 ? 17.631 -5.159 -5.244 1.00 94.44 386 ILE A C 1
ATOM 3156 O O . ILE A 1 386 ? 18.585 -5.764 -5.718 1.00 94.44 386 ILE A O 1
ATOM 3160 N N . PHE A 1 387 ? 17.435 -3.863 -5.477 1.00 94.38 387 PHE A N 1
ATOM 3161 C CA . PHE A 1 387 ? 18.368 -3.032 -6.232 1.00 94.38 387 PHE A CA 1
ATOM 3162 C C . PHE A 1 387 ? 18.912 -1.916 -5.351 1.00 94.38 387 PHE A C 1
ATOM 3164 O O . PHE A 1 387 ? 18.207 -1.363 -4.511 1.00 94.38 387 PHE A O 1
ATOM 3171 N N . LYS A 1 388 ? 20.151 -1.509 -5.612 1.00 92.06 388 LYS A N 1
ATOM 3172 C CA . LYS A 1 388 ? 20.741 -0.293 -5.060 1.00 92.06 388 LYS A CA 1
ATOM 3173 C C . LYS A 1 388 ? 21.053 0.672 -6.187 1.00 92.06 388 LYS A C 1
ATOM 3175 O O . LYS A 1 388 ? 21.606 0.298 -7.219 1.00 92.06 388 LYS A O 1
ATOM 3180 N N . LYS A 1 389 ? 20.706 1.940 -5.989 1.00 90.00 389 LYS A N 1
ATOM 3181 C CA . LYS A 1 389 ? 21.105 3.008 -6.903 1.00 90.00 389 LYS A CA 1
ATOM 3182 C C . LYS A 1 389 ? 22.537 3.433 -6.590 1.00 90.00 389 LYS A C 1
ATOM 3184 O O . LYS A 1 389 ? 22.856 3.670 -5.425 1.00 90.00 389 LYS A O 1
ATOM 3189 N N . GLN A 1 390 ? 23.379 3.577 -7.612 1.00 87.19 390 GLN A N 1
ATOM 3190 C CA . GLN A 1 390 ? 24.746 4.050 -7.409 1.00 87.19 390 GLN A CA 1
ATOM 3191 C C . GLN A 1 390 ? 24.748 5.458 -6.774 1.00 87.19 390 GLN A C 1
ATOM 3193 O O . GLN A 1 390 ? 24.085 6.363 -7.306 1.00 87.19 390 GLN A O 1
ATOM 3198 N N . PRO A 1 391 ? 25.481 5.669 -5.660 1.00 81.19 391 PRO A N 1
ATOM 3199 C CA . PRO A 1 391 ? 25.581 6.973 -5.009 1.00 81.19 391 PRO A CA 1
ATOM 3200 C C . PRO A 1 391 ? 26.059 8.071 -5.966 1.00 81.19 391 PRO A C 1
ATOM 3202 O O . PRO A 1 391 ? 26.843 7.820 -6.876 1.00 81.19 391 PRO A O 1
ATOM 3205 N N . GLY A 1 392 ? 25.570 9.299 -5.773 1.00 77.75 392 GLY A N 1
ATOM 3206 C CA . GLY A 1 392 ? 25.950 10.458 -6.592 1.00 77.75 392 GLY A CA 1
ATOM 3207 C C . GLY A 1 392 ? 25.275 10.539 -7.967 1.00 77.75 392 GLY A C 1
ATOM 3208 O O . GLY A 1 392 ? 25.421 11.544 -8.661 1.00 77.75 392 GLY A O 1
ATOM 3209 N N . THR A 1 393 ? 24.481 9.539 -8.360 1.00 79.56 393 THR A N 1
ATOM 3210 C CA . THR A 1 393 ? 23.795 9.539 -9.658 1.00 79.56 393 THR A CA 1
ATOM 3211 C C . THR A 1 393 ? 22.334 9.977 -9.550 1.00 79.56 393 THR A C 1
ATOM 3213 O O . THR A 1 393 ? 21.590 9.589 -8.642 1.00 79.56 393 THR A O 1
ATOM 3216 N N . LYS A 1 394 ? 21.863 10.777 -10.516 1.00 75.62 394 LYS A N 1
ATOM 3217 C CA . LYS A 1 394 ? 20.440 11.157 -10.594 1.00 75.62 394 LYS A CA 1
ATOM 3218 C C . LYS A 1 394 ? 19.574 10.066 -11.219 1.00 75.62 394 LYS A C 1
ATOM 3220 O O . LYS A 1 394 ? 18.437 9.903 -10.779 1.00 75.62 394 LYS A O 1
ATOM 3225 N N . SER A 1 395 ? 20.122 9.267 -12.131 1.00 82.31 395 SER A N 1
ATOM 3226 C CA . SER A 1 395 ? 19.332 8.382 -12.995 1.00 82.31 395 SER A CA 1
ATOM 3227 C C . SER A 1 395 ? 19.893 6.961 -13.104 1.00 82.31 395 SER A C 1
ATOM 3229 O O . SER A 1 395 ? 19.724 6.343 -14.144 1.00 82.31 395 SER A O 1
ATOM 3231 N N . GLY A 1 396 ? 20.555 6.445 -12.067 1.00 83.69 396 GLY A N 1
ATOM 3232 C CA . GLY A 1 396 ? 21.228 5.141 -12.109 1.00 83.69 396 GLY A CA 1
ATOM 3233 C C . GLY A 1 396 ? 22.719 5.265 -12.455 1.00 83.69 396 GLY A C 1
ATOM 3234 O O . GLY A 1 396 ? 23.195 6.387 -12.641 1.00 83.69 396 GLY A O 1
ATOM 3235 N N . PRO A 1 397 ? 23.453 4.147 -12.528 1.00 89.19 397 PRO A N 1
ATOM 3236 C CA . PRO A 1 397 ? 22.941 2.785 -12.669 1.00 89.19 397 PRO A CA 1
ATOM 3237 C C . PRO A 1 397 ? 22.293 2.215 -11.402 1.00 89.19 397 PRO A C 1
ATOM 3239 O O . PRO A 1 397 ? 22.515 2.690 -10.282 1.00 89.19 397 PRO A O 1
ATOM 3242 N N . TYR A 1 398 ? 21.453 1.203 -11.608 1.00 93.19 398 TYR A N 1
ATOM 3243 C CA . TYR A 1 398 ? 20.853 0.384 -10.558 1.00 93.19 398 TYR A CA 1
ATOM 3244 C C . TYR A 1 398 ? 21.486 -1.002 -10.600 1.00 93.19 398 TYR A C 1
ATOM 3246 O O . TYR A 1 398 ? 21.531 -1.626 -11.659 1.00 93.19 398 TYR A O 1
ATOM 3254 N N . ILE A 1 399 ? 21.974 -1.461 -9.454 1.00 92.94 399 ILE A N 1
ATOM 3255 C CA . ILE A 1 399 ? 22.767 -2.683 -9.324 1.00 92.94 399 ILE A CA 1
ATOM 3256 C C . ILE A 1 399 ? 22.003 -3.644 -8.417 1.00 92.94 399 ILE A C 1
ATOM 3258 O O . ILE A 1 399 ? 21.619 -3.263 -7.306 1.00 92.94 399 ILE A O 1
ATOM 3262 N N . LEU A 1 400 ? 21.770 -4.866 -8.894 1.00 93.12 400 LEU A N 1
ATOM 3263 C CA . LEU A 1 400 ? 21.182 -5.948 -8.111 1.00 93.12 400 LEU A CA 1
ATOM 3264 C C . LEU A 1 400 ? 22.023 -6.185 -6.850 1.00 93.12 400 LEU A C 1
ATOM 3266 O O . LEU A 1 400 ? 23.249 -6.254 -6.911 1.00 93.12 400 LEU A O 1
ATOM 3270 N N . GLN A 1 401 ? 21.370 -6.246 -5.697 1.00 90.44 401 GLN A N 1
ATOM 3271 C CA . GLN A 1 401 ? 21.989 -6.697 -4.453 1.00 90.44 401 GLN A CA 1
ATOM 3272 C C . GLN A 1 401 ? 21.883 -8.219 -4.371 1.00 90.44 401 GLN A C 1
ATOM 3274 O O . GLN A 1 401 ? 20.966 -8.793 -4.956 1.00 90.44 401 GLN A O 1
ATOM 3279 N N . GLU A 1 402 ? 22.800 -8.875 -3.657 1.00 73.44 402 GLU A N 1
ATOM 3280 C CA . GLU A 1 402 ? 22.745 -10.327 -3.464 1.00 73.44 402 GLU A CA 1
ATOM 3281 C C . GLU A 1 402 ? 21.361 -10.743 -2.945 1.00 73.44 402 GLU A C 1
ATOM 3283 O O . GLU A 1 402 ? 20.934 -10.368 -1.849 1.00 73.44 402 GLU A O 1
ATOM 3288 N N . ILE A 1 403 ? 20.629 -11.490 -3.773 1.00 62.56 403 ILE A N 1
ATOM 3289 C CA . ILE A 1 403 ? 19.365 -12.093 -3.376 1.00 62.56 403 ILE A CA 1
ATOM 3290 C C . ILE A 1 403 ? 19.714 -13.470 -2.823 1.00 62.56 403 ILE A C 1
ATOM 3292 O O . ILE A 1 403 ? 19.941 -14.404 -3.587 1.00 62.56 403 ILE A O 1
ATOM 3296 N N . ASN A 1 404 ? 19.741 -13.598 -1.499 1.00 48.75 404 ASN A N 1
ATOM 3297 C CA . ASN A 1 404 ? 19.594 -14.909 -0.876 1.00 48.75 404 ASN A CA 1
ATOM 3298 C C . ASN A 1 404 ? 18.144 -15.347 -1.128 1.00 48.75 404 ASN A C 1
ATOM 3300 O O . ASN A 1 404 ? 17.233 -14.842 -0.465 1.00 48.75 404 ASN A O 1
ATOM 3304 N N . VAL A 1 405 ? 17.945 -16.154 -2.175 1.00 42.78 405 VAL A N 1
ATOM 3305 C CA . VAL A 1 405 ? 16.662 -16.795 -2.514 1.00 42.78 405 VAL A CA 1
ATOM 3306 C C . VAL A 1 405 ? 16.449 -17.995 -1.610 1.00 42.78 405 VAL A C 1
ATOM 3308 O O . VAL A 1 405 ? 17.397 -18.805 -1.501 1.00 42.78 405 VAL A O 1
#

Sequence (405 aa):
MSTDSAKPKRGIMIDVFLEDAVEKQIKEIQKVENLKDERDVIYRAIQSYFEKVTKNETVSDGVKFEKTNKTSFDGTVDFSQLSGILKNIETNGLIERLPQSDIYGLDGAGIIWIFHNRLLPVKFSLLCLSQMIMEQNDPWIDLVDLKKYVQDSAKNFVDILDNFPDIENDFGVTTGFPRSFSSIRNANKDLDVDKILLFRSRSKKRFSEQFVGRKLRLKQIQNQRMLSERYCIGGACFEMDLIHAKSVYKNNQEQNHDDSTKMKKKIVVTLNERGLKFVLLKNNLMDFVYGHSSTKPEKIFSDDEKNFYLNEILSRFEFENDFVSDLIMGGTIESSNYLIKVFVEKYLKFLKMKFPDKALPEFKWSPGTFRIRALVIMARLIEFGIFKKQPGTKSGPYILQEINV

Secondary structure (DSSP, 8-state):
----PPPPPPPPP------HHHHHHHHHHHHHTT-SSHHHHHHHHHHHHHHHHHHTTS--SS-----S---S--S---HHHHHHHHTT---TTBPPPPPHHHHH-GGGTTS--GGG--HHHHHHHHHHHHHHHHHHT-S-EEHHHHHHHHHHHHHHHHHHHTT-HHHHHHH-TTTTSPPPHHHHHHH-TT--HHHHHHHHHHHHHHHHHHTT-EEPPGGG-S-GGG-SS---EESHHHHTT-EEEEEEE----S----TT----EEEEEEE-HHHHHHHHS--HHHHHHTTS--SPPS-SS-HHHHHHIIIIIGGGSHHHHHHHHHHHHH-EE--HHHHHHHHHHHHHHHHHHH-TTS---GGG--HHHHHHHHHHHHHHHHHTTSEEEPTT-SS--EEE-----

Organism: NCBI:txid2511932

pLDDT: mean 82.09, std 17.18, range [28.03, 98.25]